Protein AF-0000000074481473 (afdb_homodimer)

Foldseek 3Di:
DDKKKFKFQAAADDQQAAAACDDDPSHRIDIDIDDADPPDPPRDDAQKFKKFFFKWFQDLCLSVQRHCDDDPDHRDDGPHARWTWTKIATCCDNDPVRHHGWMKIWGPGLMRIDMDRCVVTPIDTDDCQAPNPVCCCFVLRLLLLLLLCVQPPVFDLDAQAEEEFEPLQERNNVSNLLCCQLPRHYVAYEYEAADPVSQVLSCVSHVRYHYAHPPDPCRLVVVVCVCVVVVHAHQEYEYAADAVVVLSNLVRHAAQGEYEDEHHLPSGNRPGPPNPNCCSCVVRVYYYHYDDSVVCVVCSVVSSVVSVVCCVVVSDPPVSQDEDEAEQEDVSSSCVSVQSVCVSVRPDGHTYMYTHYDDPSDPDRDD/DDKKKFKFQAAADDQQAAAACDDDPSHRIDIDIDDADPVDPPRDDAQKFKKFFFKWFQDLCLSVQRHCDDDPDHRDDGPHARWTKTKIATCCDNDPVRHHGWMKIWGPGLMRIDMDRCVVTPIDTDDCQAPNPVCCCFVLRLLLLLLLCVQPPVFDLDAQAEEEFEPLQERNNVSNLLCCQLPRHYVAYEYEAADPVSQVLSCVSHVRYHYAHPPDPCRLVVVVCVCVVVVHAHQEYEYAADAVVVLSNLVRHAAQGEYEDEHHLPSGNRPGPPNPNCCSCVVRVYYYHYDDSVVCVVCSVVSSVVSVVCCVVVSDPPVSQDEDEAEQEDPSSSCVSVQSVCVSVRPDGHTYMYTHYDDPSDPRRDD

Radius of gyration: 30.99 Å; Cα contacts (8 Å, |Δi|>4): 1712; chains: 2; bounding box: 56×94×70 Å

InterPro domains:
  IPR011032 GroES-like superfamily [SSF50129] (22-154)
  IPR013149 Alcohol dehydrogenase-like, C-terminal [PF00107] (182-307)
  IPR036291 NAD(P)-binding domain superfamily [SSF51735] (137-314)
  IPR041694 Oxidoreductase, N-terminal domain [PF16884] (26-119)
  IPR045010 Medium-chain dehydrogenase/reductase [PTHR43205] (5-357)

Secondary structure (DSSP, 8-state):
-EEEEEEEE-S---TTS----SSSTT-SEEEEEEEE-TT-TTSS-TTEEEEEEEEEE--TTHHHHTSS--SSSPPPPTTSBPP--EEEEEEEES-TTS-TT-EEEE---SBSEEEEETTTS-EEEE-TTTS-GGGGTTTTSHHHHHHHHIIIIIS---SS-EEEESSTTBHHHHHHHHHHHHHS--SEEEEEESSHHHHHHHHTT-TTEEEEETTSTTHHHHHHHHHHTTT--EEEEEESS-HHHHHHHGGGEEEEEEEEE---GGGTTS----BTTTTHHHHTT-EEEE--GGGGGGGHHHHHHHHHHHHHTTSS-GGGS-EEEEE--GGGGGGHHHHHHGGGGT--SBEEEEE-S-----S----/-EEEEEEEE-S---TTS----SSSTT-SEEEEEEEE-TT-TTSS-TTEEEEEEEEEE--TTHHHHTSS--SSSPPPPTTSBPP--EEEEEEEES-TTS-TT-EEEE---SBSEEEEETTTS-EEEE-TTTS-GGGGTTTTSHHHHHHHHIIIIIS---SS-EEEESSTTBHHHHHHHHHHHHHS--SEEEEEESSHHHHHHHHTT-TTEEEEETTSTTHHHHHHHHHHTTT--EEEEEESS-HHHHHHHGGGEEEEEEEEE---GGGTTS----BTTTTHHHHTT-EEEE--GGGGGGGHHHHHHHHHHHHHTTSS-GGGS-EEEEE--GGGGGGHHHHHHGGGGT--SBEEEEE-S-----S----

Organism: Cyberlindnera jadinii (strain ATCC 18201 / CBS 1600 / BCRC 20928 / JCM 3617 / NBRC 0987 / NRRL Y-1542) (NCBI:txid983966)

Nearest PDB structures (foldseek):
  4b7c-assembly2_D  TM=8.637E-01  e=8.818E-33  Pseudomonas aeruginosa PAO1
  4b7c-assembly3_E  TM=8.994E-01  e=1.019E-31  Pseudomonas aeruginosa PAO1
  4b7x-assembly3_K  TM=9.108E-01  e=1.001E-29  Pseudomonas aeruginosa PAO1
  4we3-assembly1_B  TM=8.767E-01  e=1.064E-29  Zingiber officinale
  2j3k-assembly1_A  TM=8.739E-01  e=6.818E-28  Arabidopsis thaliana

Sequence (734 aa):
MIKAQQILLTKYTDFDRPIVFDDTEDSNFKLITKEYDVSDDELLRHGEIFIQVIYLSNDPAQKGWFTPYKSYKAVTPLGEIAPADGIARVLASKNPRFPKGCYVETFTGWCDYRILDTQKEKCHIVDPHKVPLAKYLSLFGGTTMTAYFTVFHYAPQVQNRVWMVTGAAGAAGSSCVQFISKVLNPKLVIAVAGGKDKCQWVETLGSRVKCLDYKDPGYKKDLFKLLNADKSEIDVLIDHVGGWILNNAILYMSDFSTVVQVGAVAGYNSPSDGFTNYANVITKRITIKGMIVMDHAAEFGQAAHRISQWLKDGTLDVNNFPEHIVQAIGPNFTNVPQLWTQLFQGVNRGKYITQVNEYAQGRESRLMIKAQQILLTKYTDFDRPIVFDDTEDSNFKLITKEYDVSDDELLRHGEIFIQVIYLSNDPAQKGWFTPYKSYKAVTPLGEIAPADGIARVLASKNPRFPKGCYVETFTGWCDYRILDTQKEKCHIVDPHKVPLAKYLSLFGGTTMTAYFTVFHYAPQVQNRVWMVTGAAGAAGSSCVQFISKVLNPKLVIAVAGGKDKCQWVETLGSRVKCLDYKDPGYKKDLFKLLNADKSEIDVLIDHVGGWILNNAILYMSDFSTVVQVGAVAGYNSPSDGFTNYANVITKRITIKGMIVMDHAAEFGQAAHRISQWLKDGTLDVNNFPEHIVQAIGPNFTNVPQLWTQLFQGVNRGKYITQVNEYAQGRESRL

Solvent-accessible surface area (backbone atoms only — not comparable to full-atom values): 37996 Å² total; per-residue (Å²): 116,44,81,24,46,35,32,21,28,62,39,69,51,52,62,47,43,68,85,38,78,54,94,54,91,75,20,24,39,45,82,45,76,45,79,41,51,81,85,43,86,76,65,58,52,87,38,16,32,34,32,40,27,28,37,34,51,52,56,78,69,43,61,56,53,43,18,81,54,75,54,88,49,79,53,59,59,72,69,35,62,31,75,30,44,25,34,26,36,26,73,37,51,49,29,87,89,53,43,63,70,41,35,32,41,31,70,64,21,46,39,37,40,49,78,44,50,58,82,80,39,73,73,41,83,48,57,51,65,66,41,58,64,69,39,56,60,29,64,66,11,68,37,28,49,35,19,50,43,47,56,70,68,69,37,79,90,58,66,62,37,30,35,32,31,33,47,20,35,31,36,31,25,37,41,33,50,32,49,43,50,60,71,43,53,45,59,30,36,42,29,29,24,67,41,70,70,45,20,57,53,48,26,70,57,27,95,50,37,46,49,42,33,71,74,42,93,54,34,68,61,51,53,52,50,63,29,54,74,74,70,53,48,36,40,34,36,42,32,36,28,39,48,71,61,46,41,54,50,56,78,45,42,34,72,65,16,40,34,39,36,60,40,49,56,57,36,52,47,29,81,61,73,27,43,61,55,54,66,45,31,27,57,27,25,24,34,36,35,22,44,57,56,72,84,43,55,90,47,44,65,61,50,49,50,53,52,49,50,31,43,73,72,59,66,39,58,79,80,78,52,43,69,34,75,44,81,20,47,70,85,40,42,80,44,49,68,61,57,50,56,40,65,80,70,60,74,51,53,23,26,40,32,37,30,34,36,89,70,84,73,69,89,65,47,74,111,116,44,81,23,45,36,33,21,27,63,38,69,51,52,62,46,43,67,84,39,78,54,95,55,90,75,21,24,39,43,80,44,78,44,78,41,52,79,83,41,85,74,67,56,53,86,38,17,32,34,32,39,26,28,38,34,51,53,55,79,68,44,61,56,53,43,20,82,53,75,55,88,48,78,53,59,58,72,69,35,60,31,74,30,43,26,33,25,36,27,72,36,51,48,30,87,90,53,43,63,70,41,36,32,42,32,72,64,22,47,40,37,39,51,78,43,51,58,84,82,37,73,71,40,82,50,57,52,64,65,41,57,65,69,39,57,61,30,65,66,11,67,39,29,49,34,19,49,44,45,56,72,65,69,37,80,90,61,66,62,37,31,34,32,32,33,46,18,34,30,37,31,25,38,40,33,52,32,49,44,49,59,70,43,52,47,60,29,35,41,28,28,22,67,40,70,69,46,20,58,54,47,26,72,58,27,95,50,36,46,49,43,33,71,73,43,92,54,33,69,60,50,54,51,50,63,30,54,72,73,70,52,46,36,41,34,35,42,32,38,29,39,50,70,61,44,42,54,51,56,77,45,44,34,72,66,16,38,34,38,35,61,41,48,56,56,35,52,46,29,82,62,70,27,42,62,54,54,65,47,30,28,57,28,27,25,34,38,36,22,44,57,56,72,83,42,56,90,48,44,65,62,51,50,50,53,50,50,50,32,42,72,72,58,64,39,59,77,80,79,53,43,69,33,76,43,79,21,49,71,87,40,42,80,44,52,68,61,58,50,56,39,65,80,69,60,74,50,52,24,26,40,32,38,31,35,37,88,69,85,74,67,91,65,46,71,111

pLDDT: mean 93.94, std 9.1, range [30.22, 98.88]

Structure (mmCIF, N/CA/C/O backbone):
data_AF-0000000074481473-model_v1
#
loop_
_entity.id
_entity.type
_entity.pdbx_description
1 polymer 'NAD(P)-binding protein'
#
loop_
_atom_site.group_PDB
_atom_site.id
_atom_site.type_symbol
_atom_site.label_atom_id
_atom_site.label_alt_id
_atom_site.label_comp_id
_atom_site.label_asym_id
_atom_site.label_entity_id
_atom_site.label_seq_id
_atom_site.pdbx_PDB_ins_code
_atom_site.Cartn_x
_atom_site.Cartn_y
_atom_site.Cartn_z
_atom_site.occupancy
_atom_site.B_iso_or_equiv
_atom_site.auth_seq_id
_atom_site.auth_comp_id
_atom_site.auth_asym_id
_atom_site.auth_atom_id
_atom_site.pdbx_PDB_model_num
ATOM 1 N N . MET A 1 1 ? 17.641 -43.438 -28.859 1 92.56 1 MET A N 1
ATOM 2 C CA . MET A 1 1 ? 17.797 -41.969 -28.938 1 92.56 1 MET A CA 1
ATOM 3 C C . MET A 1 1 ? 16.453 -41.281 -28.703 1 92.56 1 MET A C 1
ATOM 5 O O . MET A 1 1 ? 15.43 -41.688 -29.266 1 92.56 1 MET A O 1
ATOM 9 N N . ILE A 1 2 ? 16.469 -40.344 -27.766 1 94.88 2 ILE A N 1
ATOM 10 C CA . ILE A 1 2 ? 15.281 -39.531 -27.5 1 94.88 2 ILE A CA 1
ATOM 11 C C . ILE A 1 2 ? 15.508 -38.125 -28 1 94.88 2 ILE A C 1
ATOM 13 O O . ILE A 1 2 ? 16.531 -37.5 -27.688 1 94.88 2 ILE A O 1
ATOM 17 N N . LYS A 1 3 ? 14.578 -37.688 -28.844 1 96.75 3 LYS A N 1
ATOM 18 C CA . LYS A 1 3 ? 14.602 -36.312 -29.297 1 96.75 3 LYS A CA 1
ATOM 19 C C . LYS A 1 3 ? 13.805 -35.406 -28.359 1 96.75 3 LYS A C 1
ATOM 21 O O . LYS A 1 3 ? 12.57 -35.5 -28.297 1 96.75 3 LYS A O 1
ATOM 26 N N . ALA A 1 4 ? 14.523 -34.594 -27.688 1 97.88 4 ALA A N 1
ATOM 27 C CA . ALA A 1 4 ? 13.914 -33.688 -26.719 1 97.88 4 ALA A CA 1
ATOM 28 C C . ALA A 1 4 ? 13.664 -32.312 -27.328 1 97.88 4 ALA A C 1
ATOM 30 O O . ALA A 1 4 ? 14.539 -31.734 -27.984 1 97.88 4 ALA A O 1
ATOM 31 N N . GLN A 1 5 ? 12.445 -31.797 -27.109 1 98.38 5 GLN A N 1
ATOM 32 C CA . GLN A 1 5 ? 12.117 -30.406 -27.469 1 98.38 5 GLN A CA 1
ATOM 33 C C . GLN A 1 5 ? 12.266 -29.484 -26.266 1 98.38 5 GLN A C 1
ATOM 35 O O . GLN A 1 5 ? 11.773 -29.797 -25.172 1 98.38 5 GLN A O 1
ATOM 40 N N . GLN A 1 6 ? 12.992 -28.375 -26.453 1 98.56 6 GLN A N 1
ATOM 41 C CA . GLN A 1 6 ? 13.211 -27.391 -25.391 1 98.56 6 GLN A CA 1
ATOM 42 C C . GLN A 1 6 ? 13.039 -25.969 -25.922 1 98.56 6 GLN A C 1
ATOM 44 O O . GLN A 1 6 ? 13.453 -25.656 -27.047 1 98.56 6 GLN A O 1
ATOM 49 N N . ILE A 1 7 ? 12.352 -25.156 -25.188 1 98.62 7 ILE A N 1
ATOM 50 C CA . ILE A 1 7 ? 12.195 -23.75 -25.531 1 98.62 7 ILE A CA 1
ATOM 51 C C . ILE A 1 7 ? 13.109 -22.891 -24.656 1 98.62 7 ILE A C 1
ATOM 53 O O . ILE A 1 7 ? 12.938 -22.828 -23.438 1 98.62 7 ILE A O 1
ATOM 57 N N . LEU A 1 8 ? 14.031 -22.266 -25.25 1 98.5 8 LEU A N 1
ATOM 58 C CA . LEU A 1 8 ? 15.023 -21.453 -24.562 1 98.5 8 LEU A CA 1
ATOM 59 C C . LEU A 1 8 ? 14.594 -19.984 -24.516 1 98.5 8 LEU A C 1
ATOM 61 O O . LEU A 1 8 ? 14.031 -19.469 -25.484 1 98.5 8 LEU A O 1
ATOM 65 N N . LEU A 1 9 ? 14.82 -19.344 -23.391 1 98.38 9 LEU A N 1
ATOM 66 C CA . LEU A 1 9 ? 14.695 -17.891 -23.328 1 98.38 9 LEU A CA 1
ATOM 67 C C . LEU A 1 9 ? 15.867 -17.219 -24.016 1 98.38 9 LEU A C 1
ATOM 69 O O . LEU A 1 9 ? 17.016 -17.359 -23.578 1 98.38 9 LEU A O 1
ATOM 73 N N . THR A 1 10 ? 15.625 -16.422 -25.047 1 97.94 10 THR A N 1
ATOM 74 C CA . THR A 1 10 ? 16.734 -15.883 -25.812 1 97.94 10 THR A CA 1
ATOM 75 C C . THR A 1 10 ? 16.719 -14.359 -25.812 1 97.94 10 THR A C 1
ATOM 77 O O . THR A 1 10 ? 17.703 -13.711 -26.172 1 97.94 10 THR A O 1
ATOM 80 N N . LYS A 1 11 ? 15.672 -13.758 -25.5 1 97.5 11 LYS A N 1
ATOM 81 C CA . LYS A 1 11 ? 15.508 -12.312 -25.375 1 97.5 11 LYS A CA 1
ATOM 82 C C . LYS A 1 11 ? 14.516 -11.969 -24.266 1 97.5 11 LYS A C 1
ATOM 84 O O . LYS A 1 11 ? 13.438 -12.562 -24.188 1 97.5 11 LYS A O 1
ATOM 89 N N . TYR A 1 12 ? 14.945 -11.102 -23.422 1 96.38 12 TYR A N 1
ATOM 90 C CA . TYR A 1 12 ? 14.062 -10.703 -22.328 1 96.38 12 TYR A CA 1
ATOM 91 C C . TYR A 1 12 ? 12.867 -9.914 -22.859 1 96.38 12 TYR A C 1
ATOM 93 O O . TYR A 1 12 ? 12.953 -9.273 -23.906 1 96.38 12 TYR A O 1
ATOM 101 N N . THR A 1 13 ? 11.805 -10.07 -22.219 1 93.38 13 THR A N 1
ATOM 102 C CA . THR A 1 13 ? 10.648 -9.219 -22.453 1 93.38 13 THR A CA 1
ATOM 103 C C . THR A 1 13 ? 10.508 -8.18 -21.344 1 93.38 13 THR A C 1
ATOM 105 O O . THR A 1 13 ? 11.445 -7.949 -20.578 1 93.38 13 THR A O 1
ATOM 108 N N . ASP A 1 14 ? 9.398 -7.406 -21.359 1 86.56 14 ASP A N 1
ATOM 109 C CA . ASP A 1 14 ? 9 -6.477 -20.297 1 86.56 14 ASP A CA 1
ATOM 110 C C . ASP A 1 14 ? 7.574 -6.762 -19.828 1 86.56 14 ASP A C 1
ATOM 112 O O . ASP A 1 14 ? 6.828 -7.48 -20.5 1 86.56 14 ASP A O 1
ATOM 116 N N . PHE A 1 15 ? 7.273 -6.223 -18.672 1 82 15 PHE A N 1
ATOM 117 C CA . PHE A 1 15 ? 5.965 -6.504 -18.078 1 82 15 PHE A CA 1
ATOM 118 C C . PHE A 1 15 ? 4.848 -5.957 -18.969 1 82 15 PHE A C 1
ATOM 120 O O . PHE A 1 15 ? 3.797 -6.586 -19.109 1 82 15 PHE A O 1
ATOM 127 N N . ASP A 1 16 ? 5.078 -4.922 -19.578 1 81.81 16 ASP A N 1
ATOM 128 C CA . ASP A 1 16 ? 3.986 -4.219 -20.234 1 81.81 16 ASP A CA 1
ATOM 129 C C . ASP A 1 16 ? 3.865 -4.641 -21.703 1 81.81 16 ASP A C 1
ATOM 131 O O . ASP A 1 16 ? 3.043 -4.102 -22.438 1 81.81 16 ASP A O 1
ATOM 135 N N . ARG A 1 17 ? 4.742 -5.609 -22.188 1 86.44 17 ARG A N 1
ATOM 136 C CA . ARG A 1 17 ? 4.691 -6.105 -23.562 1 86.44 17 ARG A CA 1
ATOM 137 C C . ARG A 1 17 ? 4.406 -7.605 -23.594 1 86.44 17 ARG A C 1
ATOM 139 O O . ARG A 1 17 ? 4.902 -8.352 -22.734 1 86.44 17 ARG A O 1
ATOM 146 N N . PRO A 1 18 ? 3.631 -8.008 -24.562 1 90.25 18 PRO A N 1
ATOM 147 C CA . PRO A 1 18 ? 3.434 -9.453 -24.703 1 90.25 18 PRO A CA 1
ATOM 148 C C . PRO A 1 18 ? 4.711 -10.188 -25.109 1 90.25 18 PRO A C 1
ATOM 150 O O . PRO A 1 18 ? 5.609 -9.586 -25.688 1 90.25 18 PRO A O 1
ATOM 153 N N . ILE A 1 19 ?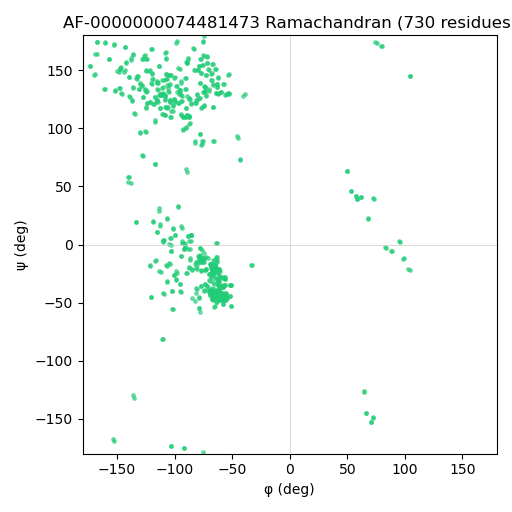 4.754 -11.445 -24.766 1 94.5 19 ILE A N 1
ATOM 154 C CA . ILE A 1 19 ? 5.871 -12.242 -25.266 1 94.5 19 ILE A CA 1
ATOM 155 C C . ILE A 1 19 ? 5.727 -12.469 -26.766 1 94.5 19 ILE A C 1
ATOM 157 O O . ILE A 1 19 ? 4.613 -12.453 -27.297 1 94.5 19 ILE A O 1
ATOM 161 N N . VAL A 1 20 ? 6.828 -12.594 -27.391 1 95.44 20 VAL A N 1
ATOM 162 C CA . VAL A 1 20 ? 6.883 -12.891 -28.812 1 95.44 20 VAL A CA 1
ATOM 163 C C . VAL A 1 20 ? 7.582 -14.234 -29.047 1 95.44 20 VAL A C 1
ATOM 165 O O . VAL A 1 20 ? 8.703 -14.438 -28.562 1 95.44 20 VAL A O 1
ATOM 168 N N . PHE A 1 21 ? 6.879 -15.148 -29.672 1 96.12 21 PHE A N 1
ATOM 169 C CA . PHE A 1 21 ? 7.477 -16.422 -30.062 1 96.12 21 PHE A CA 1
ATOM 170 C C . PHE A 1 21 ? 7.184 -16.719 -31.531 1 96.12 21 PHE A C 1
ATOM 172 O O . PHE A 1 21 ? 6.102 -17.219 -31.859 1 96.1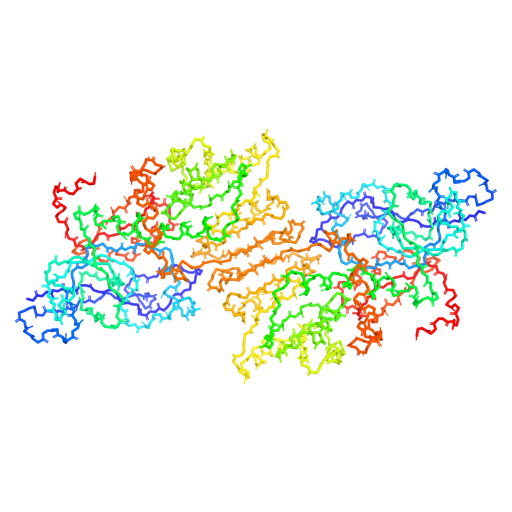2 21 PHE A O 1
ATOM 179 N N . ASP A 1 22 ? 8.086 -16.375 -32.281 1 93.94 22 ASP A N 1
ATOM 180 C CA . ASP A 1 22 ? 8.039 -16.609 -33.719 1 93.94 22 ASP A CA 1
ATOM 181 C C . ASP A 1 22 ? 9.445 -16.719 -34.312 1 93.94 22 ASP A C 1
ATOM 183 O O . ASP A 1 22 ? 10.406 -16.969 -33.562 1 93.94 22 ASP A O 1
ATOM 187 N N . ASP A 1 23 ? 9.523 -16.703 -35.594 1 91.25 23 ASP A N 1
ATOM 188 C CA . ASP A 1 23 ? 10.805 -16.984 -36.25 1 91.25 23 ASP A CA 1
ATOM 189 C C . ASP A 1 23 ? 11.562 -15.688 -36.531 1 91.25 23 ASP A C 1
ATOM 191 O O . ASP A 1 23 ? 12.562 -15.688 -37.25 1 91.25 23 ASP A O 1
ATOM 195 N N . THR A 1 24 ? 11.203 -14.617 -35.969 1 93.5 24 THR A N 1
ATOM 196 C CA . THR A 1 24 ? 11.859 -13.336 -36.219 1 93.5 24 THR A CA 1
ATOM 197 C C . THR A 1 24 ? 12.883 -13.031 -35.125 1 93.5 24 THR A C 1
ATOM 199 O O . THR A 1 24 ? 12.961 -13.734 -34.125 1 93.5 24 THR A O 1
ATOM 202 N N . GLU A 1 25 ? 13.594 -11.977 -35.281 1 92.44 25 GLU A N 1
ATOM 203 C CA . GLU A 1 25 ? 14.594 -11.523 -34.312 1 92.44 25 GLU A CA 1
ATOM 204 C C . GLU A 1 25 ? 13.93 -10.953 -33.062 1 92.44 25 GLU A C 1
ATOM 206 O O . GLU A 1 25 ? 14.578 -10.781 -32.031 1 92.44 25 GLU A O 1
ATOM 211 N N . ASP A 1 26 ? 12.703 -10.773 -33.156 1 94.06 26 ASP A N 1
ATOM 212 C CA . ASP A 1 26 ? 11.977 -10.18 -32.031 1 94.06 26 ASP A CA 1
ATOM 213 C C . ASP A 1 26 ? 11.453 -11.258 -31.094 1 94.06 26 ASP A C 1
ATOM 215 O O . ASP A 1 26 ? 10.945 -10.945 -30.016 1 94.06 26 ASP A O 1
ATOM 219 N N . SER A 1 27 ? 11.711 -12.5 -31.5 1 97.19 27 SER A N 1
ATOM 220 C CA . SER A 1 27 ? 11.227 -13.594 -30.656 1 97.19 27 SER A CA 1
ATOM 221 C C . SER A 1 27 ? 11.945 -13.617 -29.312 1 97.19 27 SER A C 1
ATOM 223 O O . SER A 1 27 ? 13.164 -13.438 -29.25 1 97.19 27 SER A O 1
ATOM 225 N N . ASN A 1 28 ? 11.148 -13.852 -28.234 1 98.25 28 ASN A N 1
ATOM 226 C CA . ASN A 1 28 ? 11.734 -13.977 -26.906 1 98.25 28 ASN A CA 1
ATOM 227 C C . ASN A 1 28 ? 12.305 -15.367 -26.672 1 98.25 28 ASN A C 1
ATOM 229 O O . ASN A 1 28 ? 13.086 -15.578 -25.734 1 98.25 28 ASN A O 1
ATOM 233 N N . PHE A 1 29 ? 11.938 -16.328 -27.516 1 98.31 29 PHE A N 1
ATOM 234 C CA . PHE A 1 29 ? 12.266 -17.719 -27.266 1 98.31 29 PHE A CA 1
ATOM 235 C C . PHE A 1 29 ? 12.758 -18.406 -28.531 1 98.31 29 PHE A C 1
ATOM 237 O O . PHE A 1 29 ? 12.562 -17.875 -29.641 1 98.31 29 PHE A O 1
ATOM 244 N N . LYS A 1 30 ? 13.367 -19.516 -28.359 1 97.88 30 LYS A N 1
ATOM 245 C CA . LYS A 1 30 ? 13.82 -20.375 -29.469 1 97.88 30 LYS A CA 1
ATOM 246 C C . LYS A 1 30 ? 13.586 -21.844 -29.156 1 97.88 30 LYS A C 1
ATOM 248 O O . LYS A 1 30 ? 13.938 -22.328 -28.078 1 97.88 30 LYS A O 1
ATOM 253 N N . LEU A 1 31 ? 12.93 -22.516 -30.062 1 97.94 31 LEU A N 1
ATOM 254 C CA . LEU A 1 31 ? 12.758 -23.969 -29.953 1 97.94 31 LEU A CA 1
ATOM 255 C C . LEU A 1 31 ? 14 -24.703 -30.438 1 97.94 31 LEU A C 1
ATOM 257 O O . LEU A 1 31 ? 14.508 -24.422 -31.531 1 97.94 31 LEU A O 1
ATOM 261 N N . ILE A 1 32 ? 14.5 -25.594 -29.641 1 97.81 32 ILE A N 1
ATOM 262 C CA . ILE A 1 32 ? 15.617 -26.438 -30.062 1 97.81 32 ILE A CA 1
ATOM 263 C C . ILE A 1 32 ? 15.273 -27.906 -29.844 1 97.81 32 ILE A C 1
ATOM 265 O O . ILE A 1 32 ? 14.352 -28.234 -29.094 1 97.81 32 ILE A O 1
ATOM 269 N N . THR A 1 33 ? 15.977 -28.734 -30.531 1 97.69 33 THR A N 1
ATOM 270 C CA . THR A 1 33 ? 15.906 -30.188 -30.344 1 97.69 33 THR A CA 1
ATOM 271 C C . THR A 1 33 ? 17.234 -30.734 -29.844 1 97.69 33 THR A C 1
ATOM 273 O O . THR A 1 33 ? 18.281 -30.438 -30.422 1 97.69 33 THR A O 1
ATOM 276 N N . LYS A 1 34 ? 17.141 -31.375 -28.797 1 97.06 34 LYS A N 1
ATOM 277 C CA . LYS A 1 34 ? 18.312 -32.031 -28.25 1 97.06 34 LYS A CA 1
ATOM 278 C C . LYS A 1 34 ? 18.141 -33.562 -28.25 1 97.06 34 LYS A C 1
ATOM 280 O O . LYS A 1 34 ? 17.062 -34.062 -27.938 1 97.06 34 LYS A O 1
ATOM 285 N N . GLU A 1 35 ? 19.219 -34.219 -28.578 1 96.69 35 GLU A N 1
ATOM 286 C CA . GLU A 1 35 ? 19.141 -35.656 -28.625 1 96.69 35 GLU A CA 1
ATOM 287 C C . GLU A 1 35 ? 19.859 -36.281 -27.422 1 96.69 35 GLU A C 1
ATOM 289 O O . GLU A 1 35 ? 20.953 -35.875 -27.062 1 96.69 35 GLU A O 1
ATOM 294 N N . TYR A 1 36 ? 19.141 -37.188 -26.828 1 96.44 36 TYR A N 1
ATOM 295 C CA . TYR A 1 36 ? 19.703 -37.938 -25.703 1 96.44 36 TYR A CA 1
ATOM 296 C C . TYR A 1 36 ? 19.797 -39.438 -26.016 1 96.44 36 TYR A C 1
ATOM 298 O O . TYR A 1 36 ? 18.812 -40.031 -26.422 1 96.44 36 TYR A O 1
ATOM 306 N N . ASP A 1 37 ? 20.938 -39.969 -25.844 1 94.81 37 ASP A N 1
ATOM 307 C CA . ASP A 1 37 ? 21.109 -41.406 -25.969 1 94.81 37 ASP A CA 1
ATOM 308 C C . ASP A 1 37 ? 20.891 -42.094 -24.625 1 94.81 37 ASP A C 1
ATOM 310 O O . ASP A 1 37 ? 21.828 -42.25 -23.844 1 94.81 37 ASP A O 1
ATOM 314 N N . VAL A 1 38 ? 19.766 -42.656 -24.406 1 89.5 38 VAL A N 1
ATOM 315 C CA . VAL A 1 38 ? 19.375 -43.219 -23.109 1 89.5 38 VAL A CA 1
ATOM 316 C C . VAL A 1 38 ? 20.062 -44.562 -22.906 1 89.5 38 VAL A C 1
ATOM 318 O O . VAL A 1 38 ? 20.047 -45.125 -21.797 1 89.5 38 VAL A O 1
ATOM 321 N N . SER A 1 39 ? 20.656 -45.094 -23.922 1 89.56 39 SER A N 1
ATOM 322 C CA . SER A 1 39 ? 21.391 -46.344 -23.797 1 89.56 39 SER A CA 1
ATOM 323 C C . SER A 1 39 ? 22.828 -46.125 -23.359 1 89.56 39 SER A C 1
ATOM 325 O O . SER A 1 39 ? 23.531 -47.062 -23 1 89.56 39 SER A O 1
ATOM 327 N N . ASP A 1 40 ? 23.141 -44.875 -23.438 1 92.19 40 ASP A N 1
ATOM 328 C CA . ASP A 1 40 ? 24.5 -44.5 -23.031 1 92.19 40 ASP A CA 1
ATOM 329 C C . ASP A 1 40 ? 24.625 -44.469 -21.5 1 92.19 40 ASP A C 1
ATOM 331 O O . ASP A 1 40 ? 24.031 -43.625 -20.844 1 92.19 40 ASP A O 1
ATOM 335 N N . ASP A 1 41 ? 25.469 -45.312 -20.984 1 87.94 41 ASP A N 1
ATOM 336 C CA . ASP A 1 41 ? 25.656 -45.406 -19.547 1 87.94 41 ASP A CA 1
ATOM 337 C C . ASP A 1 41 ? 26.281 -44.125 -19 1 87.94 41 ASP A C 1
ATOM 339 O O . ASP A 1 41 ? 26.234 -43.844 -17.797 1 87.94 41 ASP A O 1
ATOM 343 N N . GLU A 1 42 ? 26.828 -43.375 -19.922 1 93.12 42 GLU A N 1
ATOM 344 C CA . GLU A 1 42 ? 27.5 -42.156 -19.5 1 93.12 42 GLU A CA 1
ATOM 345 C C . GLU A 1 42 ? 26.609 -40.938 -19.75 1 93.12 42 GLU A C 1
ATOM 347 O O . GLU A 1 42 ? 27.078 -39.781 -19.609 1 93.12 42 GLU A O 1
ATOM 352 N N . LEU A 1 43 ? 25.391 -41.219 -20 1 94.44 43 LEU A N 1
ATOM 353 C CA . LEU A 1 43 ? 24.469 -40.094 -20.266 1 94.44 43 LEU A CA 1
ATOM 354 C C . LEU A 1 43 ? 24.328 -39.188 -19.047 1 94.44 43 LEU A C 1
ATOM 356 O O . LEU A 1 43 ? 24.328 -37.969 -19.172 1 94.44 43 LEU A O 1
ATOM 360 N N . LEU A 1 44 ? 24.172 -39.812 -17.844 1 97.31 44 LEU A N 1
ATOM 361 C CA . LEU A 1 44 ? 23.922 -39.062 -16.609 1 97.31 44 LEU A CA 1
ATOM 362 C C . LEU A 1 44 ? 25.156 -39.031 -15.719 1 97.31 44 LEU A C 1
ATOM 364 O O . LEU A 1 44 ? 25.891 -40.031 -15.656 1 97.31 44 LEU A O 1
ATOM 368 N N . ARG A 1 45 ? 25.516 -37.938 -15.117 1 94.62 45 ARG A N 1
ATOM 369 C CA . ARG A 1 45 ? 26.5 -37.812 -14.047 1 94.62 45 ARG A CA 1
ATOM 370 C C . ARG A 1 45 ? 25.875 -38.094 -12.688 1 94.62 45 ARG A C 1
ATOM 372 O O . ARG A 1 45 ? 24.656 -38.188 -12.57 1 94.62 45 ARG A O 1
ATOM 379 N N . HIS A 1 46 ? 26.75 -38.219 -11.758 1 95.81 46 HIS A N 1
ATOM 380 C CA . HIS A 1 46 ? 26.281 -38.438 -10.398 1 95.81 46 HIS A CA 1
ATOM 381 C C . HIS A 1 46 ? 25.281 -37.344 -9.977 1 95.81 46 HIS A C 1
ATOM 383 O O . HIS A 1 46 ? 25.547 -36.156 -10.156 1 95.81 46 HIS A O 1
ATOM 389 N N . GLY A 1 47 ? 24.078 -37.844 -9.422 1 97.19 47 GLY A N 1
ATOM 390 C CA . GLY A 1 47 ? 23.094 -36.906 -8.93 1 97.19 47 GLY A CA 1
ATOM 391 C C . GLY A 1 47 ? 22.109 -36.469 -10 1 97.19 47 GLY A C 1
ATOM 392 O O . GLY A 1 47 ? 21.109 -35.781 -9.695 1 97.19 47 GLY A O 1
ATOM 393 N N . GLU A 1 48 ? 22.344 -36.906 -11.234 1 98.19 48 GLU A N 1
ATOM 394 C CA . GLU A 1 48 ? 21.484 -36.438 -12.328 1 98.19 48 GLU A CA 1
ATOM 395 C C . GLU A 1 48 ? 20.391 -37.469 -12.609 1 98.19 48 GLU A C 1
ATOM 397 O O . GLU A 1 48 ? 20.562 -38.656 -12.359 1 98.19 48 GLU A O 1
ATOM 402 N N . ILE A 1 49 ? 19.297 -36.938 -13.094 1 97.94 49 ILE A N 1
ATOM 403 C CA . ILE A 1 49 ? 18.188 -37.781 -13.555 1 97.94 49 ILE A CA 1
ATOM 404 C C . ILE A 1 49 ? 17.719 -37.312 -14.93 1 97.94 49 ILE A C 1
ATOM 406 O O . ILE A 1 49 ? 17.828 -36.125 -15.25 1 97.94 49 ILE A O 1
ATOM 410 N N . PHE A 1 50 ? 17.312 -38.281 -15.727 1 98 50 PHE A N 1
ATOM 411 C CA . PHE A 1 50 ? 16.656 -37.969 -17 1 98 50 PHE A CA 1
ATOM 412 C C . PHE A 1 50 ? 15.148 -38.031 -16.875 1 98 50 PHE A C 1
ATOM 414 O O . PHE A 1 50 ? 14.602 -39.062 -16.469 1 98 50 PHE A O 1
ATOM 421 N N . ILE A 1 51 ? 14.5 -36.906 -17.188 1 98 51 ILE A N 1
ATOM 422 C CA . ILE A 1 51 ? 13.078 -36.844 -16.875 1 98 51 ILE A CA 1
ATOM 423 C C . ILE A 1 51 ? 12.273 -36.625 -18.156 1 98 51 ILE A C 1
ATOM 425 O O . ILE A 1 51 ? 12.75 -35.969 -19.094 1 98 51 ILE A O 1
ATOM 429 N N . GLN A 1 52 ? 11.094 -37.188 -18.156 1 98.06 52 GLN A N 1
ATOM 430 C CA . GLN A 1 52 ? 10.023 -36.938 -19.125 1 98.06 52 GLN A CA 1
ATOM 431 C C . GLN A 1 52 ? 8.938 -36.062 -18.516 1 98.06 52 GLN A C 1
ATOM 433 O O . GLN A 1 52 ? 8.18 -36.5 -17.641 1 98.06 52 GLN A O 1
ATOM 438 N N . VAL A 1 53 ? 8.883 -34.844 -19.016 1 98.56 53 VAL A N 1
ATOM 439 C CA . VAL A 1 53 ? 7.93 -33.906 -18.438 1 98.56 53 VAL A CA 1
ATOM 440 C C . VAL A 1 53 ? 6.52 -34.25 -18.922 1 98.56 53 VAL A C 1
ATOM 442 O O . VAL A 1 53 ? 6.293 -34.469 -20.109 1 98.56 53 VAL A O 1
ATOM 445 N N . ILE A 1 54 ? 5.605 -34.312 -17.953 1 98.25 54 ILE A N 1
ATOM 446 C CA . ILE A 1 54 ? 4.223 -34.656 -18.266 1 98.25 54 ILE A CA 1
ATOM 447 C C . ILE A 1 54 ? 3.369 -33.375 -18.297 1 98.25 54 ILE A C 1
ATOM 449 O O . ILE A 1 54 ? 2.67 -33.125 -19.281 1 98.25 54 ILE A O 1
ATOM 453 N N . TYR A 1 55 ? 3.393 -32.625 -17.219 1 98.44 55 TYR A N 1
ATOM 454 C CA . TYR A 1 55 ? 2.594 -31.422 -17.078 1 98.44 55 TYR A CA 1
ATOM 455 C C . TYR A 1 55 ? 3.484 -30.203 -16.844 1 98.44 55 TYR A C 1
ATOM 457 O O . TYR A 1 55 ? 4.473 -30.281 -16.109 1 98.44 55 TYR A O 1
ATOM 465 N N . LEU A 1 56 ? 3.141 -29.109 -17.484 1 98.69 56 LEU A N 1
ATOM 466 C CA . LEU A 1 56 ? 3.701 -27.781 -17.203 1 98.69 56 LEU A CA 1
ATOM 467 C C . LEU A 1 56 ? 2.674 -26.891 -16.516 1 98.69 56 LEU A C 1
ATOM 469 O O . LEU A 1 56 ? 1.528 -26.797 -16.969 1 98.69 56 LEU A O 1
ATOM 473 N N . SER A 1 57 ? 3.139 -26.359 -15.43 1 98.19 57 SER A N 1
ATOM 474 C CA . SER A 1 57 ? 2.307 -25.359 -14.773 1 98.19 57 SER A CA 1
ATOM 475 C C . SER A 1 57 ? 2.303 -24.047 -15.555 1 98.19 57 SER A C 1
ATOM 477 O O . SER A 1 57 ? 3.361 -23.531 -15.922 1 98.19 57 SER A O 1
ATOM 479 N N . ASN A 1 58 ? 1.156 -23.516 -15.859 1 97.12 58 ASN A N 1
ATOM 480 C CA . ASN A 1 58 ? 1.046 -22.156 -16.391 1 97.12 58 ASN A CA 1
ATOM 481 C C . ASN A 1 58 ? 0.778 -21.141 -15.281 1 97.12 58 ASN A C 1
ATOM 483 O O . ASN A 1 58 ? -0.297 -21.141 -14.68 1 97.12 58 ASN A O 1
ATOM 487 N N . ASP A 1 59 ? 1.773 -20.312 -15.039 1 95.19 59 ASP A N 1
ATOM 488 C CA . ASP A 1 59 ? 1.69 -19.359 -13.938 1 95.19 59 ASP A CA 1
ATOM 489 C C . ASP A 1 59 ? 1.907 -17.938 -14.438 1 95.19 59 ASP A C 1
ATOM 491 O O . ASP A 1 59 ? 2.891 -17.656 -15.125 1 95.19 59 ASP A O 1
ATOM 495 N N . PRO A 1 60 ? 1.012 -17.031 -14.023 1 92.69 60 PRO A N 1
ATOM 496 C CA . PRO A 1 60 ? 1.245 -15.625 -14.383 1 92.69 60 PRO A CA 1
ATOM 497 C C . PRO A 1 60 ? 2.604 -15.109 -13.914 1 92.69 60 PRO A C 1
ATOM 499 O O . PRO A 1 60 ? 3.217 -14.273 -14.578 1 92.69 60 PRO A O 1
ATOM 502 N N . ALA A 1 61 ? 3.104 -15.633 -12.852 1 90.88 61 ALA A N 1
ATOM 503 C CA . ALA A 1 61 ? 4.383 -15.219 -12.281 1 90.88 61 ALA A CA 1
ATOM 504 C C . ALA A 1 61 ? 5.523 -15.453 -13.266 1 90.88 61 ALA A C 1
ATOM 506 O O . ALA A 1 61 ? 6.562 -14.797 -13.188 1 90.88 61 ALA A O 1
ATOM 507 N N . GLN A 1 62 ? 5.359 -16.328 -14.234 1 93.88 62 GLN A N 1
ATOM 508 C CA . GLN A 1 62 ? 6.391 -16.609 -15.227 1 93.88 62 GLN A CA 1
ATOM 509 C C . GLN A 1 62 ? 6.73 -15.352 -16.031 1 93.88 62 GLN A C 1
ATOM 511 O O . GLN A 1 62 ? 7.852 -15.211 -16.531 1 93.88 62 GLN A O 1
ATOM 516 N N . LYS A 1 63 ? 5.773 -14.461 -16.156 1 91.75 63 LYS A N 1
ATOM 517 C CA . LYS A 1 63 ? 6.047 -13.219 -16.859 1 91.75 63 LYS A CA 1
ATOM 518 C C . LYS A 1 63 ? 7.285 -12.523 -16.312 1 91.75 63 LYS A C 1
ATOM 520 O O . LYS A 1 63 ? 8.164 -12.102 -17.062 1 91.75 63 LYS A O 1
ATOM 525 N N . GLY A 1 64 ? 7.32 -12.516 -14.984 1 90.62 64 GLY A N 1
ATOM 526 C CA . GLY A 1 64 ? 8.477 -11.906 -14.344 1 90.62 64 GLY A CA 1
ATOM 527 C C . GLY A 1 64 ? 9.758 -12.688 -14.562 1 90.62 64 GLY A C 1
ATOM 528 O O . GLY A 1 64 ? 10.844 -12.109 -14.586 1 90.62 64 GLY A O 1
ATOM 529 N N . TRP A 1 65 ? 9.625 -13.977 -14.82 1 93.75 65 TRP A N 1
ATOM 530 C CA . TRP A 1 65 ? 10.797 -14.836 -14.977 1 93.75 65 TRP A CA 1
ATOM 531 C C . TRP A 1 65 ? 11.422 -14.664 -16.359 1 93.75 65 TRP A C 1
ATOM 533 O O . TRP A 1 65 ? 12.547 -15.109 -16.594 1 93.75 65 TRP A O 1
ATOM 543 N N . PHE A 1 66 ? 10.656 -13.984 -17.234 1 95.06 66 PHE A N 1
ATOM 544 C CA . PHE A 1 66 ? 11.133 -13.75 -18.594 1 95.06 66 PHE A CA 1
ATOM 545 C C . PHE A 1 66 ? 11.703 -12.344 -18.734 1 95.06 66 PHE A C 1
ATOM 547 O O . PHE A 1 66 ? 11.953 -11.883 -19.844 1 95.06 66 PHE A O 1
ATOM 554 N N . THR A 1 67 ? 11.836 -11.625 -17.625 1 92.06 67 THR A N 1
ATOM 555 C CA . THR A 1 67 ? 12.328 -10.25 -17.625 1 92.06 67 THR A CA 1
ATOM 556 C C . THR A 1 67 ? 13.734 -10.18 -17.031 1 92.06 67 THR A C 1
ATOM 558 O O . THR A 1 67 ? 14.195 -11.133 -16.406 1 92.06 67 THR A O 1
ATOM 561 N N . PRO A 1 68 ? 14.391 -9.023 -17.281 1 91.62 68 PRO A N 1
ATOM 562 C CA . PRO A 1 68 ? 15.75 -8.891 -16.75 1 91.62 68 PRO A CA 1
ATOM 563 C C . PRO A 1 68 ? 15.766 -8.391 -15.305 1 91.62 68 PRO A C 1
ATOM 565 O O . PRO A 1 68 ? 16.828 -8.07 -14.766 1 91.62 68 PRO A O 1
ATOM 568 N N . TYR A 1 69 ? 14.633 -8.328 -14.734 1 82.19 69 TYR A N 1
ATOM 569 C CA . TYR A 1 69 ? 14.562 -7.707 -13.414 1 82.19 69 TYR A CA 1
ATOM 570 C C . TYR A 1 69 ? 14.648 -8.758 -12.312 1 82.19 69 TYR A C 1
ATOM 572 O O . TYR A 1 69 ? 14 -9.797 -12.391 1 82.19 69 TYR A O 1
ATOM 580 N N . LYS A 1 70 ? 15.508 -8.367 -11.398 1 77.31 70 LYS A N 1
ATOM 581 C CA . LYS A 1 70 ? 15.602 -9.242 -10.234 1 77.31 70 LYS A CA 1
ATOM 582 C C . LYS A 1 70 ? 14.375 -9.094 -9.328 1 77.31 70 LYS A C 1
ATOM 584 O O . LYS A 1 70 ? 13.883 -7.98 -9.133 1 77.31 70 LYS A O 1
ATOM 589 N N . SER A 1 71 ? 13.891 -10.18 -8.914 1 75.88 71 SER A N 1
ATOM 590 C CA . SER A 1 71 ? 12.812 -10.203 -7.93 1 75.88 71 SER A CA 1
ATOM 591 C C . SER A 1 71 ? 13.07 -11.242 -6.844 1 75.88 71 SER A C 1
ATOM 593 O O . SER A 1 71 ? 14.164 -11.289 -6.277 1 75.88 71 SER A O 1
ATOM 595 N N . TYR A 1 72 ? 12.141 -12.031 -6.531 1 76.56 72 TYR A N 1
ATOM 596 C CA . TYR A 1 72 ? 12.273 -13.086 -5.535 1 76.56 72 TYR A CA 1
ATOM 597 C C . TYR A 1 72 ? 13.023 -14.289 -6.105 1 76.56 72 TYR A C 1
ATOM 599 O O . TYR A 1 72 ? 13.422 -15.188 -5.367 1 76.56 72 TYR A O 1
ATOM 607 N N . LYS A 1 73 ? 13.172 -14.195 -7.383 1 81.5 73 LYS A N 1
ATOM 608 C CA . LYS A 1 73 ? 13.953 -15.188 -8.109 1 81.5 73 LYS A CA 1
ATOM 609 C C . LYS A 1 73 ? 15.07 -14.523 -8.914 1 81.5 73 LYS A C 1
ATOM 611 O O . LYS A 1 73 ? 14.922 -13.391 -9.367 1 81.5 73 LYS A O 1
ATOM 616 N N . ALA A 1 74 ? 16.141 -15.305 -9.062 1 86.12 74 ALA A N 1
ATOM 617 C CA . ALA A 1 74 ? 17.219 -14.812 -9.914 1 86.12 74 ALA A CA 1
ATOM 618 C C . ALA A 1 74 ? 16.766 -14.688 -11.359 1 86.12 74 ALA A C 1
ATOM 620 O O . ALA A 1 74 ? 15.883 -15.43 -11.805 1 86.12 74 ALA A O 1
ATOM 621 N N . VAL A 1 75 ? 17.375 -13.781 -12.008 1 90.62 75 VAL A N 1
ATOM 622 C CA . VAL A 1 75 ? 17.078 -13.586 -13.43 1 90.62 75 VAL A CA 1
ATOM 623 C C . VAL A 1 75 ? 17.422 -14.844 -14.211 1 90.62 75 VAL A C 1
ATOM 625 O O . VAL A 1 75 ? 18.5 -15.422 -14.023 1 90.62 75 VAL A O 1
ATOM 628 N N . THR A 1 76 ? 16.516 -15.352 -15.055 1 94.62 76 THR A N 1
ATOM 629 C CA . THR A 1 76 ? 16.812 -16.484 -15.93 1 94.62 76 THR A CA 1
ATOM 630 C C . THR A 1 76 ? 17.844 -16.094 -16.984 1 94.62 76 THR A C 1
ATOM 632 O O . THR A 1 76 ? 17.625 -15.164 -17.766 1 94.62 76 THR A O 1
ATOM 635 N N . PRO A 1 77 ? 18.953 -16.75 -16.938 1 96.38 77 PRO A N 1
ATOM 636 C CA . PRO A 1 77 ? 19.938 -16.391 -17.969 1 96.38 77 PRO A CA 1
ATOM 637 C C . PRO A 1 77 ? 19.438 -16.672 -19.375 1 96.38 77 PRO A C 1
ATOM 639 O O . PRO A 1 77 ? 18.75 -17.672 -19.625 1 96.38 77 PRO A O 1
ATOM 642 N N . LEU A 1 78 ? 19.828 -15.789 -20.266 1 97.56 78 LEU A N 1
ATOM 643 C CA . LEU A 1 78 ? 19.516 -16.031 -21.656 1 97.56 78 LEU A CA 1
ATOM 644 C C . LEU A 1 78 ? 20.188 -17.297 -22.172 1 97.56 78 LEU A C 1
ATOM 646 O O . LEU A 1 78 ? 21.344 -17.562 -21.812 1 97.56 78 LEU A O 1
ATOM 650 N N . GLY A 1 79 ? 19.484 -18.062 -22.922 1 97.62 79 GLY A N 1
ATOM 651 C CA . GLY A 1 79 ? 20 -19.312 -23.438 1 97.62 79 GLY A CA 1
ATOM 652 C C . GLY A 1 79 ? 19.562 -20.531 -22.625 1 97.62 79 GLY A C 1
ATOM 653 O O . GLY A 1 79 ? 19.766 -21.672 -23.047 1 97.62 79 GLY A O 1
ATOM 654 N N . GLU A 1 80 ? 19.031 -20.297 -21.516 1 97.44 80 GLU A N 1
ATOM 655 C CA . GLU A 1 80 ? 18.516 -21.375 -20.688 1 97.44 80 GLU A CA 1
ATOM 656 C C . GLU A 1 80 ? 17.047 -21.688 -21.031 1 97.44 80 GLU A C 1
ATOM 658 O O . GLU A 1 80 ? 16.375 -20.891 -21.672 1 97.44 80 GLU A O 1
ATOM 663 N N . ILE A 1 81 ? 16.625 -22.906 -20.625 1 98.25 81 ILE A N 1
ATOM 664 C CA . ILE A 1 81 ? 15.234 -23.297 -20.844 1 98.25 81 ILE A CA 1
ATOM 665 C C . ILE A 1 81 ? 14.305 -22.312 -20.125 1 98.25 81 ILE A C 1
ATOM 667 O O . ILE A 1 81 ? 14.539 -21.953 -18.969 1 98.25 81 ILE A O 1
ATOM 671 N N . ALA A 1 82 ? 13.266 -21.812 -20.875 1 98.25 82 ALA A N 1
ATOM 672 C CA . ALA A 1 82 ? 12.289 -20.938 -20.25 1 98.25 82 ALA A CA 1
ATOM 673 C C . ALA A 1 82 ? 11.703 -21.578 -18.984 1 98.25 82 ALA A C 1
ATOM 675 O O . ALA A 1 82 ? 11.242 -22.719 -19.031 1 98.25 82 ALA A O 1
ATOM 676 N N . PRO A 1 83 ? 11.703 -20.844 -17.922 1 96.94 83 PRO A N 1
ATOM 677 C CA . PRO A 1 83 ? 11.367 -21.453 -16.641 1 96.94 83 PRO A CA 1
ATOM 678 C C . PRO A 1 83 ? 9.883 -21.781 -16.5 1 96.94 83 PRO A C 1
ATOM 680 O O . PRO A 1 83 ? 9.031 -21.016 -16.984 1 96.94 83 PRO A O 1
ATOM 683 N N . ALA A 1 84 ? 9.602 -22.844 -15.82 1 97.75 84 ALA A N 1
ATOM 684 C CA . ALA A 1 84 ? 8.258 -23.312 -15.484 1 97.75 84 ALA A CA 1
ATOM 685 C C . ALA A 1 84 ? 8.312 -24.453 -14.461 1 97.75 84 ALA A C 1
ATOM 687 O O . ALA A 1 84 ? 9.242 -25.266 -14.477 1 97.75 84 ALA A O 1
ATOM 688 N N . ASP A 1 85 ? 7.328 -24.469 -13.633 1 97 85 ASP A N 1
ATOM 689 C CA . ASP A 1 85 ? 7.133 -25.656 -12.789 1 97 85 ASP A CA 1
ATOM 690 C C . ASP A 1 85 ? 6.473 -26.781 -13.57 1 97 85 ASP A C 1
ATOM 692 O O . ASP A 1 85 ? 5.797 -26.547 -14.57 1 97 85 ASP A O 1
ATOM 696 N N . GLY A 1 86 ? 6.762 -28 -13.109 1 98.19 86 GLY A N 1
ATOM 697 C CA . GLY A 1 86 ? 6.129 -29.109 -13.789 1 98.19 86 GLY A CA 1
ATOM 698 C C . GLY A 1 86 ? 6.254 -30.422 -13.031 1 98.19 86 GLY A C 1
ATOM 699 O O . GLY A 1 86 ? 6.828 -30.453 -11.945 1 98.19 86 GLY A O 1
ATOM 700 N N . ILE A 1 87 ? 5.586 -31.391 -13.586 1 98.31 87 ILE A N 1
ATOM 701 C CA . ILE A 1 87 ? 5.648 -32.781 -13.125 1 98.31 87 ILE A CA 1
ATOM 702 C C . ILE A 1 87 ? 6.277 -33.656 -14.211 1 98.31 87 ILE A C 1
ATOM 704 O O . ILE A 1 87 ? 5.965 -33.5 -15.398 1 98.31 87 ILE A O 1
ATOM 708 N N . ALA A 1 88 ? 7.125 -34.562 -13.75 1 98.25 88 ALA A N 1
ATOM 709 C CA . ALA A 1 88 ? 7.832 -35.406 -14.711 1 98.25 88 ALA A CA 1
ATOM 710 C C . ALA A 1 88 ? 7.984 -36.812 -14.188 1 98.25 88 ALA A C 1
ATOM 712 O O . ALA A 1 88 ? 7.898 -37.062 -12.984 1 98.25 88 ALA A O 1
ATOM 713 N N . ARG A 1 89 ? 8.156 -37.688 -15.102 1 97.38 89 ARG A N 1
ATOM 714 C CA . ARG A 1 89 ? 8.531 -39.062 -14.797 1 97.38 89 ARG A CA 1
ATOM 715 C C . ARG A 1 89 ? 10.031 -39.281 -14.969 1 97.38 89 ARG A C 1
ATOM 717 O O . ARG A 1 89 ? 10.617 -38.812 -15.945 1 97.38 89 ARG A O 1
ATOM 724 N N . VAL A 1 90 ? 10.617 -39.969 -14.023 1 97.12 90 VAL A N 1
ATOM 725 C CA . VAL A 1 90 ? 12.039 -40.25 -14.125 1 97.12 90 VAL A CA 1
ATOM 726 C C . VAL A 1 90 ? 12.25 -41.469 -15.047 1 97.12 90 VAL A C 1
ATOM 728 O O . VAL A 1 90 ? 11.727 -42.562 -14.789 1 97.12 90 VAL A O 1
ATOM 731 N N . LEU A 1 91 ? 13.008 -41.281 -16.094 1 95.94 91 LEU A N 1
ATOM 732 C CA . LEU A 1 91 ? 13.242 -42.344 -17.078 1 95.94 91 LEU A CA 1
ATOM 733 C C . LEU A 1 91 ? 14.578 -43.031 -16.812 1 95.94 91 LEU A C 1
ATOM 735 O O . LEU A 1 91 ? 14.773 -44.188 -17.172 1 95.94 91 LEU A O 1
ATOM 739 N N . ALA A 1 92 ? 15.539 -42.312 -16.281 1 96.56 92 ALA A N 1
ATOM 740 C CA . ALA A 1 92 ? 16.859 -42.781 -15.859 1 96.56 92 ALA A CA 1
ATOM 741 C C . ALA A 1 92 ? 17.391 -42 -14.68 1 96.56 92 ALA A C 1
ATOM 743 O O . ALA A 1 92 ? 17.047 -40.812 -14.516 1 96.56 92 ALA A O 1
ATOM 744 N N . SER A 1 93 ? 18.203 -42.656 -13.781 1 96.69 93 SER A N 1
ATOM 745 C CA . SER A 1 93 ? 18.609 -41.969 -12.57 1 96.69 93 SER A CA 1
ATOM 746 C C . SER A 1 93 ? 20 -42.406 -12.117 1 96.69 93 SER A C 1
ATOM 748 O O . SER A 1 93 ? 20.344 -43.594 -12.203 1 96.69 93 SER A O 1
ATOM 750 N N . LYS A 1 94 ? 20.797 -41.469 -11.766 1 97.44 94 LYS A N 1
ATOM 751 C CA . LYS A 1 94 ? 22.031 -41.719 -11.008 1 97.44 94 LYS A CA 1
ATOM 752 C C . LYS A 1 94 ? 21.953 -41.125 -9.617 1 97.44 94 LYS A C 1
ATOM 754 O O . LYS A 1 94 ? 22.953 -40.594 -9.102 1 97.44 94 LYS A O 1
ATOM 759 N N . ASN A 1 95 ? 20.766 -41.031 -9.094 1 97.06 95 ASN A N 1
ATOM 760 C CA . ASN A 1 95 ? 20.438 -40.625 -7.723 1 97.06 95 ASN A CA 1
ATOM 761 C C . ASN A 1 95 ? 19.406 -41.562 -7.098 1 97.06 95 ASN A C 1
ATOM 763 O O . ASN A 1 95 ? 18.234 -41.562 -7.48 1 97.06 95 ASN A O 1
ATOM 767 N N . PRO A 1 96 ? 19.797 -42.312 -6.102 1 96.31 96 PRO A N 1
ATOM 768 C CA . PRO A 1 96 ? 18.906 -43.344 -5.527 1 96.31 96 PRO A CA 1
ATOM 769 C C . PRO A 1 96 ? 17.672 -42.719 -4.871 1 96.31 96 PRO A C 1
ATOM 771 O O . PRO A 1 96 ? 16.672 -43.406 -4.648 1 96.31 96 PRO A O 1
ATOM 774 N N . ARG A 1 97 ? 17.734 -41.469 -4.594 1 97.25 97 ARG A N 1
ATOM 775 C CA . ARG A 1 97 ? 16.578 -40.812 -3.998 1 97.25 97 ARG A CA 1
ATOM 776 C C . ARG A 1 97 ? 15.461 -40.625 -5.016 1 97.25 97 ARG A C 1
ATOM 778 O O . ARG A 1 97 ? 14.305 -40.438 -4.645 1 97.25 97 ARG A O 1
ATOM 785 N N . PHE A 1 98 ? 15.766 -40.656 -6.266 1 98.31 98 PHE A N 1
ATOM 786 C CA . PHE A 1 98 ? 14.812 -40.5 -7.352 1 98.31 98 PHE A CA 1
ATOM 787 C C . PHE A 1 98 ? 14.922 -41.625 -8.352 1 98.31 98 PHE A C 1
ATOM 789 O O . PHE A 1 98 ? 15.406 -41.438 -9.469 1 98.31 98 PHE A O 1
ATOM 796 N N . PRO A 1 99 ? 14.438 -42.75 -8.047 1 97.19 99 PRO A N 1
ATOM 797 C CA . PRO A 1 99 ? 14.633 -43.906 -8.898 1 97.19 99 PRO A CA 1
ATOM 798 C C . PRO A 1 99 ? 13.828 -43.844 -10.195 1 97.19 99 PRO A C 1
ATOM 800 O O . PRO A 1 99 ? 12.836 -43.125 -10.266 1 97.19 99 PRO A O 1
ATOM 803 N N . LYS A 1 100 ? 14.266 -44.688 -11.133 1 95.62 100 LYS A N 1
ATOM 804 C CA . LYS A 1 100 ? 13.547 -44.812 -12.398 1 95.62 100 LYS A CA 1
ATOM 805 C C . LYS A 1 100 ? 12.086 -45.188 -12.164 1 95.62 100 LYS A C 1
ATOM 807 O O . LYS A 1 100 ? 11.781 -46.062 -11.344 1 95.62 100 LYS A O 1
ATOM 812 N N . GLY A 1 101 ? 11.211 -44.406 -12.789 1 95.12 101 GLY A N 1
ATOM 813 C CA . GLY A 1 101 ? 9.797 -44.719 -12.711 1 95.12 101 GLY A CA 1
ATOM 814 C C . GLY A 1 101 ? 9.031 -43.812 -11.766 1 95.12 101 GLY A C 1
ATOM 815 O O . GLY A 1 101 ? 7.805 -43.688 -11.859 1 95.12 101 GLY A O 1
ATOM 816 N N . CYS A 1 102 ? 9.719 -43.219 -10.859 1 96.81 102 CYS A N 1
ATOM 817 C CA . CYS A 1 102 ? 9.016 -42.344 -9.938 1 96.81 102 CYS A CA 1
ATOM 818 C C . CYS A 1 102 ? 8.633 -41.031 -10.609 1 96.81 102 CYS A C 1
ATOM 820 O O . CYS A 1 102 ? 9.07 -40.75 -11.727 1 96.81 102 CYS A O 1
ATOM 822 N N . TYR A 1 103 ? 7.672 -40.312 -9.992 1 97.62 103 TYR A N 1
ATOM 823 C CA . TYR A 1 103 ? 7.25 -39 -10.469 1 97.62 103 TYR A CA 1
ATOM 824 C C . TYR A 1 103 ? 7.773 -37.875 -9.555 1 97.62 103 TYR A C 1
ATOM 826 O O . TYR A 1 103 ? 7.84 -38.062 -8.336 1 97.62 103 TYR A O 1
ATOM 834 N N . VAL A 1 104 ? 8.141 -36.781 -10.219 1 97.88 104 VAL A N 1
ATOM 835 C CA . VAL A 1 104 ? 8.719 -35.688 -9.438 1 97.88 104 VAL A CA 1
ATOM 836 C C . VAL A 1 104 ? 8.07 -34.375 -9.836 1 97.88 104 VAL A C 1
ATOM 838 O O . VAL A 1 104 ? 7.633 -34.188 -10.977 1 97.88 104 VAL A O 1
ATOM 841 N N . GLU A 1 105 ? 7.848 -33.5 -8.914 1 97.31 105 GLU A N 1
ATOM 842 C CA . GLU A 1 105 ? 7.578 -32.094 -9.133 1 97.31 105 GLU A CA 1
ATOM 843 C C . GLU A 1 105 ? 8.859 -31.25 -9.055 1 97.31 105 GLU A C 1
ATOM 845 O O . GLU A 1 105 ? 9.633 -31.391 -8.102 1 97.31 105 GLU A O 1
ATOM 850 N N . THR A 1 106 ? 9.172 -30.453 -9.984 1 96.75 106 THR A N 1
ATOM 851 C CA . THR A 1 106 ? 10.391 -29.656 -10.047 1 96.75 106 THR A CA 1
ATOM 852 C C . THR A 1 106 ? 10.227 -28.484 -11.008 1 96.75 106 THR A C 1
ATOM 854 O O . THR A 1 106 ? 9.164 -28.328 -11.617 1 96.75 106 THR A O 1
ATOM 857 N N . PHE A 1 107 ? 11.195 -27.641 -11.055 1 95.81 107 PHE A N 1
ATOM 858 C CA . PHE A 1 107 ? 11.281 -26.594 -12.07 1 95.81 107 PHE A CA 1
ATOM 859 C C . PHE A 1 107 ? 11.758 -27.172 -13.398 1 95.81 107 PHE A C 1
ATOM 861 O O . PHE A 1 107 ? 12.938 -27.062 -13.742 1 95.81 107 PHE A O 1
ATOM 868 N N . THR A 1 108 ? 10.891 -27.656 -14.141 1 97.56 108 THR A N 1
ATOM 869 C CA . THR A 1 108 ? 11.219 -28.391 -15.367 1 97.56 108 THR A CA 1
ATOM 870 C C . THR A 1 108 ? 11.672 -27.422 -16.453 1 97.56 108 THR A C 1
ATOM 872 O O . THR A 1 108 ? 12.602 -27.719 -17.203 1 97.56 108 THR A O 1
ATOM 875 N N . GLY A 1 109 ? 11.023 -26.297 -16.516 1 98.25 109 GLY A N 1
ATOM 876 C CA . GLY A 1 109 ? 11.156 -25.453 -17.688 1 98.25 109 GLY A CA 1
ATOM 877 C C . GLY A 1 109 ? 10.305 -25.922 -18.859 1 98.25 109 GLY A C 1
ATOM 878 O O . GLY A 1 109 ? 9.719 -27.016 -18.812 1 98.25 109 GLY A O 1
ATOM 879 N N . TRP A 1 110 ? 10.25 -25.109 -19.828 1 98.81 110 TRP A N 1
ATOM 880 C CA . TRP A 1 110 ? 9.508 -25.484 -21.031 1 98.81 110 TRP A CA 1
ATOM 881 C C . TRP A 1 110 ? 10.289 -26.5 -21.859 1 98.81 110 TRP A C 1
ATOM 883 O O . TRP A 1 110 ? 10.961 -26.125 -22.828 1 98.81 110 TRP A O 1
ATOM 893 N N . CYS A 1 111 ? 10.055 -27.75 -21.531 1 98.81 111 CYS A N 1
ATOM 894 C CA . CYS A 1 111 ? 10.656 -28.859 -22.266 1 98.81 111 CYS A CA 1
ATOM 895 C C . CYS A 1 111 ? 9.836 -30.141 -22.094 1 98.81 111 CYS A C 1
ATOM 897 O O . CYS A 1 111 ? 9.008 -30.234 -21.188 1 98.81 111 CYS A O 1
ATOM 899 N N . ASP A 1 112 ? 10.016 -31.016 -22.969 1 98.5 112 ASP A N 1
ATOM 900 C CA . ASP A 1 112 ? 9.328 -32.281 -22.812 1 98.5 112 ASP A CA 1
ATOM 901 C C . ASP A 1 112 ? 10.258 -33.344 -22.203 1 98.5 112 ASP A C 1
ATOM 903 O O . ASP A 1 112 ? 9.797 -34.344 -21.656 1 98.5 112 ASP A O 1
ATOM 907 N N . TYR A 1 113 ? 11.609 -33.156 -22.344 1 98.06 113 TYR A N 1
ATOM 908 C CA . TYR A 1 113 ? 12.625 -33.969 -21.672 1 98.06 113 TYR A CA 1
ATOM 909 C C . TYR A 1 113 ? 13.828 -33.125 -21.281 1 98.06 113 TYR A C 1
ATOM 911 O O . TYR A 1 113 ? 14.141 -32.125 -21.953 1 98.06 113 TYR A O 1
ATOM 919 N N . ARG A 1 114 ? 14.43 -33.5 -20.234 1 98.19 114 ARG A N 1
ATOM 920 C CA . ARG A 1 114 ? 15.727 -32.906 -19.953 1 98.19 114 ARG A CA 1
ATOM 921 C C . ARG A 1 114 ? 16.453 -33.688 -18.844 1 98.19 114 ARG A C 1
ATOM 923 O O . ARG A 1 114 ? 15.852 -34.562 -18.203 1 98.19 114 ARG A O 1
ATOM 930 N N . ILE A 1 115 ? 17.719 -33.438 -18.75 1 98.19 115 ILE A N 1
ATOM 931 C CA . ILE A 1 115 ? 18.516 -33.906 -17.625 1 98.19 115 ILE A CA 1
ATOM 932 C C . ILE A 1 115 ? 18.469 -32.906 -16.5 1 98.19 115 ILE A C 1
ATOM 934 O O . ILE A 1 115 ? 18.641 -31.688 -16.734 1 98.19 115 ILE A O 1
ATOM 938 N N . LEU A 1 116 ? 18.109 -33.312 -15.336 1 97.69 116 LEU A N 1
ATOM 939 C CA . LEU A 1 116 ? 18.047 -32.5 -14.141 1 97.69 116 LEU A CA 1
ATOM 940 C C . LEU A 1 116 ? 19.156 -32.844 -13.164 1 97.69 116 LEU A C 1
ATOM 942 O O . LEU A 1 116 ? 19.406 -34.031 -12.906 1 97.69 116 LEU A O 1
ATOM 946 N N . ASP A 1 117 ? 19.922 -31.859 -12.68 1 97.31 117 ASP A N 1
ATOM 947 C CA . ASP A 1 117 ? 20.859 -32.062 -11.578 1 97.31 117 ASP A CA 1
ATOM 948 C C . ASP A 1 117 ? 20.156 -31.875 -10.234 1 97.31 117 ASP A C 1
ATOM 950 O O . ASP A 1 117 ? 19.984 -30.75 -9.758 1 97.31 117 ASP A O 1
ATOM 954 N N . THR A 1 118 ? 19.875 -32.969 -9.57 1 96.62 118 THR A N 1
ATOM 955 C CA . THR A 1 118 ? 19.047 -32.938 -8.367 1 96.62 118 THR A CA 1
ATOM 956 C C . THR A 1 118 ? 19.828 -32.406 -7.18 1 96.62 118 THR A C 1
ATOM 958 O O . THR A 1 118 ? 19.266 -32.188 -6.105 1 96.62 118 THR A O 1
ATOM 961 N N . GLN A 1 119 ? 21.109 -32.156 -7.352 1 93.81 119 GLN A N 1
ATOM 962 C CA . GLN A 1 119 ? 21.922 -31.531 -6.301 1 93.81 119 GLN A CA 1
ATOM 963 C C . GLN A 1 119 ? 21.812 -30.016 -6.34 1 93.81 119 GLN A C 1
ATOM 965 O O . GLN A 1 119 ? 22.078 -29.344 -5.34 1 93.81 119 GLN A O 1
ATOM 970 N N . LYS A 1 120 ? 21.438 -29.609 -7.441 1 92.75 120 LYS A N 1
ATOM 971 C CA . LYS A 1 120 ? 21.422 -28.156 -7.637 1 92.75 120 LYS A CA 1
ATOM 972 C C . LYS A 1 120 ? 19.984 -27.656 -7.801 1 92.75 120 LYS A C 1
ATOM 974 O O . LYS A 1 120 ? 19.719 -26.469 -7.578 1 92.75 120 LYS A O 1
ATOM 979 N N . GLU A 1 121 ? 19.141 -28.516 -8.188 1 93.12 121 GLU A N 1
ATOM 980 C CA . GLU A 1 121 ? 17.766 -28.141 -8.484 1 93.12 121 GLU A CA 1
ATOM 981 C C . GLU A 1 121 ? 16.797 -28.812 -7.516 1 93.12 121 GLU A C 1
ATOM 983 O O . GLU A 1 121 ? 16.906 -30.016 -7.246 1 93.12 121 GLU A O 1
ATOM 988 N N . LYS A 1 122 ? 15.898 -28.031 -7.016 1 91.12 122 LYS A N 1
ATOM 989 C CA . LYS A 1 122 ? 14.898 -28.594 -6.113 1 91.12 122 LYS A CA 1
ATOM 990 C C . LYS A 1 122 ? 14.023 -29.625 -6.824 1 91.12 122 LYS A C 1
ATOM 992 O O . LYS A 1 122 ? 13.617 -29.406 -7.965 1 91.12 122 LYS A O 1
ATOM 997 N N . CYS A 1 123 ? 13.797 -30.719 -6.184 1 94.69 123 CYS A N 1
ATOM 998 C CA . CYS A 1 123 ? 13.039 -31.844 -6.723 1 94.69 123 CYS A CA 1
ATOM 999 C C . CYS A 1 123 ? 12.375 -32.625 -5.605 1 94.69 123 CYS A C 1
ATOM 1001 O O . CYS A 1 123 ? 13 -32.938 -4.594 1 94.69 123 CYS A O 1
ATOM 1003 N N . HIS A 1 124 ? 11.07 -32.906 -5.836 1 94.88 124 HIS A N 1
ATOM 1004 C CA . HIS A 1 124 ? 10.297 -33.656 -4.844 1 94.88 124 HIS A CA 1
ATOM 1005 C C . HIS A 1 124 ? 9.547 -34.812 -5.484 1 94.88 124 HIS A C 1
ATOM 1007 O O . HIS A 1 124 ? 8.961 -34.656 -6.559 1 94.88 124 HIS A O 1
ATOM 1013 N N . ILE A 1 125 ? 9.578 -35.906 -4.77 1 96.81 125 ILE A N 1
ATOM 1014 C CA . ILE A 1 125 ? 8.805 -37.062 -5.254 1 96.81 125 ILE A CA 1
ATOM 1015 C C . ILE A 1 125 ? 7.316 -36.812 -5.02 1 96.81 125 ILE A C 1
ATOM 1017 O O . ILE A 1 125 ? 6.922 -36.312 -3.965 1 96.81 125 ILE A O 1
ATOM 1021 N N . VAL A 1 126 ? 6.543 -37.125 -6.008 1 96 126 VAL A N 1
ATOM 1022 C CA . VAL A 1 126 ? 5.09 -37.062 -5.879 1 96 126 VAL A CA 1
ATOM 1023 C C . VAL A 1 126 ? 4.492 -38.438 -6.188 1 96 126 VAL A C 1
ATOM 1025 O O . VAL A 1 126 ? 5.066 -39.219 -6.949 1 96 126 VAL A O 1
ATOM 1028 N N . ASP A 1 127 ? 3.357 -38.719 -5.535 1 94 127 ASP A N 1
ATOM 1029 C CA . ASP A 1 127 ? 2.764 -40.062 -5.633 1 94 127 ASP A CA 1
ATOM 1030 C C . ASP A 1 127 ? 1.39 -40 -6.297 1 94 127 ASP A C 1
ATOM 1032 O O . ASP A 1 127 ? 0.408 -39.594 -5.668 1 94 127 ASP A O 1
ATOM 1036 N N . PRO A 1 128 ? 1.306 -40.469 -7.531 1 93.56 128 PRO A N 1
ATOM 1037 C CA . PRO A 1 128 ? 0.022 -40.406 -8.234 1 93.56 128 PRO A CA 1
ATOM 1038 C C . PRO A 1 128 ? -1.035 -41.312 -7.598 1 93.56 128 PRO A C 1
ATOM 1040 O O . PRO A 1 128 ? -2.217 -41.219 -7.941 1 93.56 128 PRO A O 1
ATOM 1043 N N . HIS A 1 129 ? -0.627 -42.219 -6.719 1 91.25 129 HIS A N 1
ATOM 1044 C CA . HIS A 1 129 ? -1.577 -43.094 -6.066 1 91.25 129 HIS A CA 1
ATOM 1045 C C . HIS A 1 129 ? -2.264 -42.406 -4.891 1 91.25 129 HIS A C 1
ATOM 1047 O O . HIS A 1 129 ? -3.316 -42.875 -4.434 1 91.25 129 HIS A O 1
ATOM 1053 N N . LYS A 1 130 ? -1.668 -41.406 -4.395 1 89.12 130 LYS A N 1
ATOM 1054 C CA . LYS A 1 130 ? -2.273 -40.625 -3.303 1 89.12 130 LYS A CA 1
ATOM 1055 C C . LYS A 1 130 ? -3.271 -39.594 -3.832 1 89.12 130 LYS A C 1
ATOM 1057 O O . LYS A 1 130 ? -4.375 -39.469 -3.301 1 89.12 130 LYS A O 1
ATOM 1062 N N . VAL A 1 131 ? -2.902 -38.875 -4.781 1 90 131 VAL A N 1
ATOM 1063 C CA . VAL A 1 131 ? -3.762 -37.938 -5.492 1 90 131 VAL A CA 1
ATOM 1064 C C . VAL A 1 131 ? -3.348 -37.875 -6.961 1 90 131 VAL A C 1
ATOM 1066 O O . VAL A 1 131 ? -2.189 -38.125 -7.301 1 90 131 VAL A O 1
ATOM 1069 N N . PRO A 1 132 ? -4.348 -37.531 -7.801 1 92.69 132 PRO A N 1
ATOM 1070 C CA . PRO A 1 132 ? -3.979 -37.406 -9.211 1 92.69 132 PRO A CA 1
ATOM 1071 C C . PRO A 1 132 ? -2.797 -36.469 -9.422 1 92.69 132 PRO A C 1
ATOM 1073 O O . PRO A 1 132 ? -2.672 -35.469 -8.727 1 92.69 132 PRO A O 1
ATOM 1076 N N . LEU A 1 133 ? -1.941 -36.719 -10.383 1 95.25 133 LEU A N 1
ATOM 1077 C CA . LEU A 1 133 ? -0.683 -36 -10.609 1 95.25 133 LEU A CA 1
ATOM 1078 C C . LEU A 1 133 ? -0.914 -34.5 -10.75 1 95.25 133 LEU A C 1
ATOM 1080 O O . LEU A 1 133 ? -0.167 -33.719 -10.188 1 95.25 133 LEU A O 1
ATOM 1084 N N . ALA A 1 134 ? -1.983 -34.188 -11.492 1 95.56 134 ALA A N 1
ATOM 1085 C CA . ALA A 1 134 ? -2.248 -32.75 -11.766 1 95.56 134 ALA A CA 1
ATOM 1086 C C . ALA A 1 134 ? -2.516 -32 -10.477 1 95.56 134 ALA A C 1
ATOM 1088 O O . ALA A 1 134 ? -2.268 -30.781 -10.406 1 95.56 134 ALA A O 1
ATOM 1089 N N . LYS A 1 135 ? -2.973 -32.656 -9.398 1 96.56 135 LYS A N 1
ATOM 1090 C CA . LYS A 1 135 ? -3.305 -32.031 -8.125 1 96.56 135 LYS A CA 1
ATOM 1091 C C . LYS A 1 135 ? -2.051 -31.5 -7.43 1 96.56 135 LYS A C 1
ATOM 1093 O O . LYS A 1 135 ? -2.133 -30.609 -6.59 1 96.56 135 LYS A O 1
ATOM 1098 N N . TYR A 1 136 ? -0.917 -32.031 -7.805 1 96.25 136 TYR A N 1
ATOM 1099 C CA . TYR A 1 136 ? 0.334 -31.578 -7.207 1 96.25 136 TYR A CA 1
ATOM 1100 C C . TYR A 1 136 ? 0.74 -30.219 -7.77 1 96.25 136 TYR A C 1
ATOM 1102 O O . TYR A 1 136 ? 1.606 -29.547 -7.207 1 96.25 136 TYR A O 1
ATOM 1110 N N . LEU A 1 137 ? 0.071 -29.766 -8.867 1 97.19 137 LEU A N 1
ATOM 1111 C CA . LEU A 1 137 ? 0.287 -28.438 -9.414 1 97.19 137 LEU A CA 1
ATOM 1112 C C . LEU A 1 137 ? -0.87 -27.5 -9.062 1 97.19 137 LEU A C 1
ATOM 1114 O O . LEU A 1 137 ? -0.758 -26.281 -9.195 1 97.19 137 LEU A O 1
ATOM 1118 N N . SER A 1 138 ? -1.996 -28.062 -8.648 1 96.69 138 SER A N 1
ATOM 1119 C CA . SER A 1 138 ? -3.182 -27.266 -8.352 1 96.69 138 SER A CA 1
ATOM 1120 C C . SER A 1 138 ? -3.482 -27.25 -6.855 1 96.69 138 SER A C 1
ATOM 1122 O O . SER A 1 138 ? -2.943 -26.438 -6.109 1 96.69 138 SER A O 1
ATOM 1124 N N . LEU A 1 139 ? -4.129 -28.281 -6.289 1 96.94 139 LEU A N 1
ATOM 1125 C CA . LEU A 1 139 ? -4.562 -28.391 -4.898 1 96.94 139 LEU A CA 1
ATOM 1126 C C . LEU A 1 139 ? -3.371 -28.312 -3.951 1 96.94 139 LEU A C 1
ATOM 1128 O O . LEU A 1 139 ? -3.434 -27.641 -2.92 1 96.94 139 LEU A O 1
ATOM 1132 N N . PHE A 1 140 ? -2.338 -28.953 -4.289 1 96.12 140 PHE A N 1
ATOM 1133 C CA . PHE A 1 140 ? -1.17 -28.969 -3.42 1 96.12 140 PHE A CA 1
ATOM 1134 C C . PHE A 1 140 ? -0.007 -28.219 -4.059 1 96.12 140 PHE A C 1
ATOM 1136 O O . PHE A 1 140 ? 1.146 -28.406 -3.662 1 96.12 140 PHE A O 1
ATOM 1143 N N . GLY A 1 141 ? -0.324 -27.453 -5.059 1 96.19 141 GLY A N 1
ATOM 1144 C CA . GLY A 1 141 ? 0.682 -26.672 -5.766 1 96.19 141 GLY A CA 1
ATOM 1145 C C . GLY A 1 141 ? 0.861 -25.281 -5.203 1 96.19 141 GLY A C 1
ATOM 1146 O O . GLY A 1 141 ? 0.299 -24.953 -4.16 1 96.19 141 GLY A O 1
ATOM 1147 N N . GLY A 1 142 ? 1.677 -24.516 -5.855 1 95.62 142 GLY A N 1
ATOM 1148 C CA . GLY A 1 142 ? 2.041 -23.172 -5.422 1 95.62 142 GLY A CA 1
ATOM 1149 C C . GLY A 1 142 ? 0.856 -22.234 -5.344 1 95.62 142 GLY A C 1
ATOM 1150 O O . GLY A 1 142 ? 0.818 -21.344 -4.492 1 95.62 142 GLY A O 1
ATOM 1151 N N . THR A 1 143 ? -0.142 -22.406 -6.195 1 96.69 143 THR A N 1
ATOM 1152 C CA . THR A 1 143 ? -1.284 -21.5 -6.234 1 96.69 143 THR A CA 1
ATOM 1153 C C . THR A 1 143 ? -2.135 -21.656 -4.977 1 96.69 143 THR A C 1
ATOM 1155 O O . THR A 1 143 ? -2.555 -20.656 -4.387 1 96.69 143 THR A O 1
ATOM 1158 N N . THR A 1 144 ? -2.365 -22.891 -4.574 1 98.31 144 THR A N 1
ATOM 1159 C CA . THR A 1 144 ? -3.109 -23.125 -3.342 1 98.31 144 THR A CA 1
ATOM 1160 C C . THR A 1 144 ? -2.287 -22.703 -2.127 1 98.31 144 THR A C 1
ATOM 1162 O O . THR A 1 144 ? -2.826 -22.156 -1.164 1 98.31 144 THR A O 1
ATOM 1165 N N . MET A 1 145 ? -1.011 -22.984 -2.16 1 98.25 145 MET A N 1
ATOM 1166 C CA . MET A 1 145 ? -0.144 -22.484 -1.092 1 98.25 145 MET A CA 1
ATOM 1167 C C . MET A 1 145 ? -0.184 -20.969 -1.009 1 98.25 145 MET A C 1
ATOM 1169 O O . MET A 1 145 ? -0.221 -20.406 0.085 1 98.25 145 MET A O 1
ATOM 1173 N N . THR A 1 146 ? -0.173 -20.312 -2.162 1 98.25 146 THR A N 1
ATOM 1174 C CA . THR A 1 146 ? -0.322 -18.859 -2.199 1 98.25 146 THR A CA 1
ATOM 1175 C C . THR A 1 146 ? -1.603 -18.438 -1.489 1 98.25 146 THR A C 1
ATOM 1177 O O . THR A 1 146 ? -1.577 -17.547 -0.639 1 98.25 146 THR A O 1
ATOM 1180 N N . ALA A 1 147 ? -2.678 -19.078 -1.804 1 98.75 147 ALA A N 1
ATOM 1181 C CA . ALA A 1 147 ? -3.961 -18.766 -1.186 1 98.75 147 ALA A CA 1
ATOM 1182 C C . ALA A 1 147 ? -3.912 -18.984 0.324 1 98.75 147 ALA A C 1
ATOM 1184 O O . ALA A 1 147 ? -4.379 -18.141 1.095 1 98.75 147 ALA A O 1
ATOM 1185 N N . TYR A 1 148 ? -3.336 -20.109 0.745 1 98.75 148 TYR A N 1
ATOM 1186 C CA . TYR A 1 148 ? -3.268 -20.469 2.158 1 98.75 148 TYR A CA 1
ATOM 1187 C C . TYR A 1 148 ? -2.543 -19.391 2.957 1 98.75 148 TYR A C 1
ATOM 1189 O O . TYR A 1 148 ? -3.068 -18.891 3.953 1 98.75 148 TYR A O 1
ATOM 1197 N N . PHE A 1 149 ? -1.438 -19.047 2.516 1 98.69 149 PHE A N 1
ATOM 1198 C CA . PHE A 1 149 ? -0.643 -18.094 3.283 1 98.69 149 PHE A CA 1
ATOM 1199 C C . PHE A 1 149 ? -1.224 -16.688 3.176 1 98.69 149 PHE A C 1
ATOM 1201 O O . PHE A 1 149 ? -1.147 -15.906 4.125 1 98.69 149 PHE A O 1
ATOM 1208 N N . THR A 1 150 ? -1.795 -16.344 2.02 1 98.62 150 THR A N 1
ATOM 1209 C CA . THR A 1 150 ? -2.477 -15.062 1.878 1 98.62 150 THR A CA 1
ATOM 1210 C C . THR A 1 150 ? -3.58 -14.922 2.922 1 98.62 150 THR A C 1
ATOM 1212 O O . THR A 1 150 ? -3.648 -13.906 3.625 1 98.62 150 THR A O 1
ATOM 1215 N N . VAL A 1 151 ? -4.352 -15.945 3.109 1 98.56 151 VAL A N 1
ATOM 1216 C CA . VAL A 1 151 ? -5.555 -15.898 3.934 1 98.56 151 VAL A CA 1
ATOM 1217 C C . VAL A 1 151 ? -5.176 -16.031 5.406 1 98.56 151 VAL A C 1
ATOM 1219 O O . VAL A 1 151 ? -5.711 -15.32 6.258 1 98.56 151 VAL A O 1
ATOM 1222 N N . PHE A 1 152 ? -4.215 -16.859 5.68 1 98.25 152 PHE A N 1
ATOM 1223 C CA . PHE A 1 152 ? -4.055 -17.25 7.078 1 98.25 152 PHE A CA 1
ATOM 1224 C C . PHE A 1 152 ? -2.828 -16.578 7.684 1 98.25 152 PHE A C 1
ATOM 1226 O O . PHE A 1 152 ? -2.68 -16.531 8.906 1 98.25 152 PHE A O 1
ATOM 1233 N N . HIS A 1 153 ? -1.931 -16.109 6.828 1 97.88 153 HIS A N 1
ATOM 1234 C CA . HIS A 1 153 ? -0.728 -15.477 7.371 1 97.88 153 HIS A CA 1
ATOM 1235 C C . HIS A 1 153 ? -0.736 -13.977 7.145 1 97.88 153 HIS A C 1
ATOM 1237 O O . HIS A 1 153 ? -0.392 -13.203 8.039 1 97.88 153 HIS A O 1
ATOM 1243 N N . TYR A 1 154 ? -1.131 -13.5 5.992 1 98.31 154 TYR A N 1
ATOM 1244 C CA . TYR A 1 154 ? -0.992 -12.094 5.617 1 98.31 154 TYR A CA 1
ATOM 1245 C C . TYR A 1 154 ? -2.268 -11.32 5.93 1 98.31 154 TYR A C 1
ATOM 1247 O O . TYR A 1 154 ? -2.209 -10.164 6.363 1 98.31 154 TYR A O 1
ATOM 1255 N N . ALA A 1 155 ? -3.4 -11.859 5.684 1 98.31 155 ALA A N 1
ATOM 1256 C CA . ALA A 1 155 ? -4.66 -11.18 5.984 1 98.31 155 ALA A CA 1
ATOM 1257 C C . ALA A 1 155 ? -4.973 -11.234 7.477 1 98.31 155 ALA A C 1
ATOM 1259 O O . ALA A 1 155 ? -4.625 -12.203 8.156 1 98.31 155 ALA A O 1
ATOM 1260 N N . PRO A 1 156 ? -5.641 -10.164 7.98 1 96.31 156 PRO A N 1
ATOM 1261 C CA . PRO A 1 156 ? -6.117 -10.273 9.359 1 96.31 156 PRO A CA 1
ATOM 1262 C C . PRO A 1 156 ? -7.227 -11.312 9.516 1 96.31 156 PRO A C 1
ATOM 1264 O O . PRO A 1 156 ? -8.062 -11.469 8.625 1 96.31 156 PRO A O 1
ATOM 1267 N N . GLN A 1 157 ? -7.125 -12 10.641 1 92 157 GLN A N 1
ATOM 1268 C CA . GLN A 1 157 ? -8.133 -13.023 10.914 1 92 157 GLN A CA 1
ATOM 1269 C C . GLN A 1 157 ? -9.391 -12.398 11.516 1 92 157 GLN A C 1
ATOM 1271 O O . GLN A 1 157 ? -9.523 -12.336 12.742 1 92 157 GLN A O 1
ATOM 1276 N N . VAL A 1 158 ? -10.25 -12.016 10.609 1 89.94 158 VAL A N 1
ATOM 1277 C CA . VAL A 1 158 ? -11.461 -11.328 11.062 1 89.94 158 VAL A CA 1
ATOM 1278 C C . VAL A 1 158 ? -12.672 -12.227 10.836 1 89.94 158 VAL A C 1
ATOM 1280 O O . VAL A 1 158 ? -12.742 -12.953 9.844 1 89.94 158 VAL A O 1
ATOM 1283 N N . GLN A 1 159 ? -13.562 -12.188 11.766 1 91.81 159 GLN A N 1
ATOM 1284 C CA . GLN A 1 159 ? -14.812 -12.93 11.672 1 91.81 159 GLN A CA 1
ATOM 1285 C C . GLN A 1 159 ? -15.984 -12 11.359 1 91.81 159 GLN A C 1
ATOM 1287 O O . GLN A 1 159 ? -15.969 -10.828 11.742 1 91.81 159 GLN A O 1
ATOM 1292 N N . ASN A 1 160 ? -16.891 -12.547 10.602 1 96.25 160 ASN A N 1
ATOM 1293 C CA . ASN A 1 160 ? -18.141 -11.844 10.305 1 96.25 160 ASN A CA 1
ATOM 1294 C C . ASN A 1 160 ? -17.875 -10.5 9.625 1 96.25 160 ASN A C 1
ATOM 1296 O O . ASN A 1 160 ? -18.5 -9.5 9.961 1 96.25 160 ASN A O 1
ATOM 1300 N N . ARG A 1 161 ? -16.828 -10.523 8.695 1 96.5 161 ARG A N 1
ATOM 1301 C CA . ARG A 1 161 ? -16.453 -9.336 7.938 1 96.5 161 ARG A CA 1
ATOM 1302 C C . ARG A 1 161 ? -16.594 -9.57 6.438 1 96.5 161 ARG A C 1
ATOM 1304 O O . ARG A 1 161 ? -16.844 -10.695 6 1 96.5 161 ARG A O 1
ATOM 1311 N N . VAL A 1 162 ? -16.516 -8.5 5.707 1 98.56 162 VAL A N 1
ATOM 1312 C CA . VAL A 1 162 ? -16.656 -8.57 4.258 1 98.56 162 VAL A CA 1
ATOM 1313 C C . VAL A 1 162 ? -15.289 -8.695 3.602 1 98.56 162 VAL A C 1
ATOM 1315 O O . VAL A 1 162 ? -14.406 -7.871 3.832 1 98.56 162 VAL A O 1
ATOM 1318 N N . TRP A 1 163 ? -15.148 -9.758 2.82 1 98.69 163 TRP A N 1
ATOM 1319 C CA . TRP A 1 163 ? -13.938 -10.023 2.047 1 98.69 163 TRP A CA 1
ATOM 1320 C C . TRP A 1 163 ? -14.18 -9.781 0.561 1 98.69 163 TRP A C 1
ATOM 1322 O O . TRP A 1 163 ? -15.289 -10.008 0.061 1 98.69 163 TRP A O 1
ATOM 1332 N N . MET A 1 164 ? -13.172 -9.328 -0.118 1 98.88 164 MET A N 1
ATOM 1333 C CA . MET A 1 164 ? -13.188 -9.281 -1.577 1 98.88 164 MET A CA 1
ATOM 1334 C C . MET A 1 164 ? -11.977 -10.008 -2.16 1 98.88 164 MET A C 1
ATOM 1336 O O . MET A 1 164 ? -10.867 -9.883 -1.644 1 98.88 164 MET A O 1
ATOM 1340 N N . VAL A 1 165 ? -12.219 -10.844 -3.154 1 98.88 165 VAL A N 1
ATOM 1341 C CA . VAL A 1 165 ? -11.156 -11.586 -3.828 1 98.88 165 VAL A CA 1
ATOM 1342 C C . VAL A 1 165 ? -11.211 -11.32 -5.332 1 98.88 165 VAL A C 1
ATOM 1344 O O . VAL A 1 165 ? -12.211 -11.633 -5.984 1 98.88 165 VAL A O 1
ATOM 1347 N N . THR A 1 166 ? -10.125 -10.727 -5.891 1 98.38 166 THR A N 1
ATOM 1348 C CA . THR A 1 166 ? -10.047 -10.555 -7.34 1 98.38 166 THR A CA 1
ATOM 1349 C C . THR A 1 166 ? -9.391 -11.766 -7.992 1 98.38 166 THR A C 1
ATOM 1351 O O . THR A 1 166 ? -8.711 -12.547 -7.324 1 98.38 166 THR A O 1
ATOM 1354 N N . GLY A 1 167 ? -9.68 -11.969 -9.305 1 96.62 167 GLY A N 1
ATOM 1355 C CA . GLY A 1 167 ? -9.195 -13.18 -9.938 1 96.62 167 GLY A CA 1
ATOM 1356 C C . GLY A 1 167 ? -9.75 -14.453 -9.32 1 96.62 167 GLY A C 1
ATOM 1357 O O . GLY A 1 167 ? -9.039 -15.445 -9.188 1 96.62 167 GLY A O 1
ATOM 1358 N N . ALA A 1 168 ? -11.008 -14.453 -8.984 1 98 168 ALA A N 1
ATOM 1359 C CA . ALA A 1 168 ? -11.594 -15.438 -8.07 1 98 168 ALA A CA 1
ATOM 1360 C C . ALA A 1 168 ? -11.82 -16.766 -8.773 1 98 168 ALA A C 1
ATOM 1362 O O . ALA A 1 168 ? -12.07 -17.781 -8.125 1 98 168 ALA A O 1
ATOM 1363 N N . ALA A 1 169 ? -11.773 -16.781 -10.07 1 97 169 ALA A N 1
ATOM 1364 C CA . ALA A 1 169 ? -12 -18.047 -10.781 1 97 169 ALA A CA 1
ATOM 1365 C C . ALA A 1 169 ? -10.688 -18.75 -11.086 1 97 169 ALA A C 1
ATOM 1367 O O . ALA A 1 169 ? -10.672 -19.891 -11.555 1 97 169 ALA A O 1
ATOM 1368 N N . GLY A 1 170 ? -9.578 -18.062 -10.867 1 95.94 170 GLY A N 1
ATOM 1369 C CA . GLY A 1 170 ? -8.273 -18.703 -11.047 1 95.94 170 GLY A CA 1
ATOM 1370 C C . GLY A 1 170 ? -7.918 -19.656 -9.922 1 95.94 170 GLY A C 1
ATOM 1371 O O . GLY A 1 170 ? -8.703 -19.844 -8.984 1 95.94 170 GLY A O 1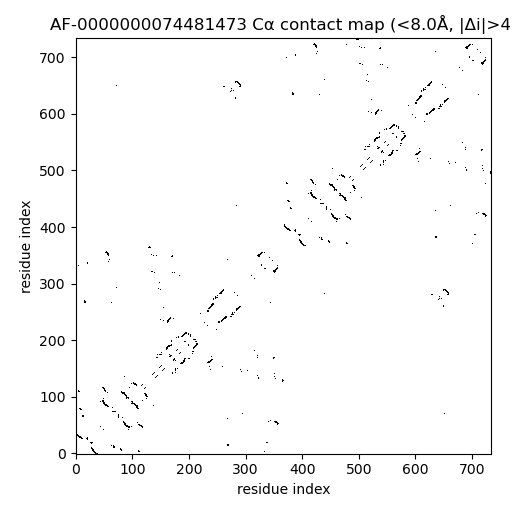
ATOM 1372 N N . ALA A 1 171 ? -6.734 -20.219 -10.062 1 96 171 ALA A N 1
ATOM 1373 C CA . ALA A 1 171 ? -6.316 -21.25 -9.109 1 96 171 ALA A CA 1
ATOM 1374 C C . ALA A 1 171 ? -6.145 -20.656 -7.711 1 96 171 ALA A C 1
ATOM 1376 O O . ALA A 1 171 ? -6.754 -21.125 -6.75 1 96 171 ALA A O 1
ATOM 1377 N N . ALA A 1 172 ? -5.379 -19.625 -7.582 1 97.31 172 ALA A N 1
ATOM 1378 C CA . ALA A 1 172 ? -5.152 -19.016 -6.277 1 97.31 172 ALA A CA 1
ATOM 1379 C C . ALA A 1 172 ? -6.414 -18.312 -5.77 1 97.31 172 ALA A C 1
ATOM 1381 O O . ALA A 1 172 ? -6.77 -18.453 -4.598 1 97.31 172 ALA A O 1
ATOM 1382 N N . GLY A 1 173 ? -7.109 -17.656 -6.648 1 98 173 GLY A N 1
ATOM 1383 C CA . GLY A 1 173 ? -8.305 -16.922 -6.277 1 98 173 GLY A CA 1
ATOM 1384 C C . GLY A 1 173 ? -9.414 -17.812 -5.75 1 98 173 GLY A C 1
ATOM 1385 O O . GLY A 1 173 ? -9.984 -17.531 -4.691 1 98 173 GLY A O 1
ATOM 1386 N N . SER A 1 174 ? -9.719 -18.859 -6.473 1 98.38 174 SER A N 1
ATOM 1387 C CA . SER A 1 174 ? -10.789 -19.766 -6.051 1 98.38 174 SER A CA 1
ATOM 1388 C C . SER A 1 174 ? -10.43 -20.484 -4.754 1 98.38 174 SER A C 1
ATOM 1390 O O . SER A 1 174 ? -11.312 -20.766 -3.936 1 98.38 174 SER A O 1
ATOM 1392 N N . SER A 1 175 ? -9.133 -20.781 -4.578 1 98.5 175 SER A N 1
ATOM 1393 C CA . SER A 1 175 ? -8.695 -21.359 -3.311 1 98.5 175 SER A CA 1
ATOM 1394 C C . SER A 1 175 ? -8.914 -20.391 -2.154 1 98.5 175 SER A C 1
ATOM 1396 O O . SER A 1 175 ? -9.375 -20.781 -1.081 1 98.5 175 SER A O 1
ATOM 1398 N N . CYS A 1 176 ? -8.633 -19.109 -2.348 1 98.75 176 CYS A N 1
ATOM 1399 C CA . CYS A 1 176 ? -8.883 -18.094 -1.332 1 98.75 176 CYS A CA 1
ATOM 1400 C C . CYS A 1 176 ? -10.367 -18.047 -0.962 1 98.75 176 CYS A C 1
ATOM 1402 O O . CYS A 1 176 ? -10.711 -18.047 0.22 1 98.75 176 CYS A O 1
ATOM 1404 N N . VAL A 1 177 ? -11.203 -18.016 -2.002 1 98.75 177 VAL A N 1
ATOM 1405 C CA . VAL A 1 177 ? -12.641 -17.953 -1.78 1 98.75 177 VAL A CA 1
ATOM 1406 C C . VAL A 1 177 ? -13.078 -19.109 -0.895 1 98.75 177 VAL A C 1
ATOM 1408 O O . VAL A 1 177 ? -13.828 -18.922 0.064 1 98.75 177 VAL A O 1
ATOM 1411 N N . GLN A 1 178 ? -12.586 -20.266 -1.155 1 98.5 178 GLN A N 1
ATOM 1412 C CA . GLN A 1 178 ? -12.961 -21.453 -0.396 1 98.5 178 GLN A CA 1
ATOM 1413 C C . GLN A 1 178 ? -12.453 -21.375 1.041 1 98.5 178 GLN A C 1
ATOM 1415 O O . GLN A 1 178 ? -13.195 -21.656 1.984 1 98.5 178 GLN A O 1
ATOM 1420 N N . PHE A 1 179 ? -11.156 -21 1.222 1 98.44 179 PHE A N 1
ATOM 1421 C CA . PHE A 1 179 ? -10.586 -20.906 2.561 1 98.44 179 PHE A CA 1
ATOM 1422 C C . PHE A 1 179 ? -11.367 -19.906 3.402 1 98.44 179 PHE A C 1
ATOM 1424 O O . PHE A 1 179 ? -11.734 -20.188 4.547 1 98.44 179 PHE A O 1
ATOM 1431 N N . ILE A 1 180 ? -11.695 -18.734 2.826 1 98.5 180 ILE A N 1
ATOM 1432 C CA . ILE A 1 180 ? -12.398 -17.672 3.555 1 98.5 180 ILE A CA 1
ATOM 1433 C C . ILE A 1 180 ? -13.812 -18.141 3.881 1 98.5 180 ILE A C 1
ATOM 1435 O O . ILE A 1 180 ? -14.258 -18.031 5.023 1 98.5 180 ILE A O 1
ATOM 1439 N N . SER A 1 181 ? -14.469 -18.734 2.902 1 97.94 181 SER A N 1
ATOM 1440 C CA . SER A 1 181 ? -15.883 -19.078 3.035 1 97.94 181 SER A CA 1
ATOM 1441 C C . SER A 1 181 ? -16.062 -20.25 3.994 1 97.94 181 SER A C 1
ATOM 1443 O O . SER A 1 181 ? -17.031 -20.297 4.758 1 97.94 181 SER A O 1
ATOM 1445 N N . LYS A 1 182 ? -15.109 -21.203 3.973 1 97.12 182 LYS A N 1
ATOM 1446 C CA . LYS A 1 182 ? -15.352 -22.469 4.664 1 97.12 182 LYS A CA 1
ATOM 1447 C C . LYS A 1 182 ? -14.656 -22.5 6.023 1 97.12 182 LYS A C 1
ATOM 1449 O O . LYS A 1 182 ? -15.086 -23.203 6.938 1 97.12 182 LYS A O 1
ATOM 1454 N N . VAL A 1 183 ? -13.609 -21.734 6.094 1 96.25 183 VAL A N 1
ATOM 1455 C CA . VAL A 1 183 ? -12.797 -21.859 7.301 1 96.25 183 VAL A CA 1
ATOM 1456 C C . VAL A 1 183 ? -13.008 -20.641 8.195 1 96.25 183 VAL A C 1
ATOM 1458 O O . VAL A 1 183 ? -12.953 -20.734 9.422 1 96.25 183 VAL A O 1
ATOM 1461 N N . LEU A 1 184 ? -13.297 -19.344 7.715 1 96.5 184 LEU A N 1
ATOM 1462 C CA . LEU A 1 184 ? -13.211 -18.109 8.5 1 96.5 184 LEU A CA 1
ATOM 1463 C C . LEU A 1 184 ? -14.594 -17.531 8.773 1 96.5 184 LEU A C 1
ATOM 1465 O O . LEU A 1 184 ? -14.727 -16.516 9.445 1 96.5 184 LEU A O 1
ATOM 1469 N N . ASN A 1 185 ? -15.664 -18.109 8.398 1 94.19 185 ASN A N 1
ATOM 1470 C CA . ASN A 1 185 ? -17.031 -17.672 8.656 1 94.19 185 ASN A CA 1
ATOM 1471 C C . ASN A 1 185 ? -17.219 -16.203 8.305 1 94.19 185 ASN A C 1
ATOM 1473 O O . ASN A 1 185 ? -17.547 -15.391 9.172 1 94.19 185 ASN A O 1
ATOM 1477 N N . PRO A 1 186 ? -17.094 -15.75 7.105 1 97.62 186 PRO A N 1
ATOM 1478 C CA . PRO A 1 186 ? -17.266 -14.359 6.668 1 97.62 186 PRO A CA 1
ATOM 1479 C C . PRO A 1 186 ? -18.719 -13.922 6.676 1 97.62 186 PRO A C 1
ATOM 1481 O O . PRO A 1 186 ? -19.625 -14.758 6.66 1 97.62 186 PRO A O 1
ATOM 1484 N N . LYS A 1 187 ? -18.984 -12.609 6.785 1 97.81 187 LYS A N 1
ATOM 1485 C CA . LYS A 1 187 ? -20.297 -12.047 6.5 1 97.81 187 LYS A CA 1
ATOM 1486 C C . LYS A 1 187 ? -20.641 -12.188 5.02 1 97.81 187 LYS A C 1
ATOM 1488 O O . LYS A 1 187 ? -21.75 -12.578 4.668 1 97.81 187 LYS A O 1
ATOM 1493 N N . LEU A 1 188 ? -19.641 -11.898 4.223 1 98.19 188 LEU A N 1
ATOM 1494 C CA . LEU A 1 188 ? -19.797 -11.891 2.771 1 98.19 188 LEU A CA 1
ATOM 1495 C C . LEU A 1 188 ? -18.438 -11.992 2.086 1 98.19 188 LEU A C 1
ATOM 1497 O O . LEU A 1 188 ? -17.469 -11.359 2.516 1 98.19 188 LEU A O 1
ATOM 1501 N N . VAL A 1 189 ? -18.375 -12.859 1.101 1 98.69 189 VAL A N 1
ATOM 1502 C CA . VAL A 1 189 ? -17.219 -12.875 0.195 1 98.69 189 VAL A CA 1
ATOM 1503 C C . VAL A 1 189 ? -17.641 -12.328 -1.17 1 98.69 189 VAL A C 1
ATOM 1505 O O . VAL A 1 189 ? -18.438 -12.945 -1.872 1 98.69 189 VAL A O 1
ATOM 1508 N N . ILE A 1 190 ? -17.141 -11.164 -1.523 1 98.88 190 ILE A N 1
ATOM 1509 C CA . ILE A 1 190 ? -17.312 -10.609 -2.863 1 98.88 190 ILE A CA 1
ATOM 1510 C C . ILE A 1 190 ? -16.203 -11.117 -3.777 1 98.88 190 ILE A C 1
ATOM 1512 O O . ILE A 1 190 ? -15.039 -10.719 -3.633 1 98.88 190 ILE A O 1
ATOM 1516 N N . ALA A 1 191 ? -16.594 -11.961 -4.68 1 98.81 191 ALA A N 1
ATOM 1517 C CA . ALA A 1 191 ? -15.641 -12.492 -5.652 1 98.81 191 ALA A CA 1
ATOM 1518 C C . ALA A 1 191 ? -15.75 -11.766 -6.988 1 98.81 191 ALA A C 1
ATOM 1520 O O . ALA A 1 191 ? -16.844 -11.336 -7.379 1 98.81 191 ALA A O 1
ATOM 1521 N N . VAL A 1 192 ? -14.617 -11.57 -7.652 1 98.44 192 VAL A N 1
ATOM 1522 C CA . VAL A 1 192 ? -14.609 -10.945 -8.969 1 98.44 192 VAL A CA 1
ATOM 1523 C C . VAL A 1 192 ? -13.977 -11.891 -9.984 1 98.44 192 VAL A C 1
ATOM 1525 O O . VAL A 1 192 ? -12.844 -12.344 -9.797 1 98.44 192 VAL A O 1
ATOM 1528 N N . ALA A 1 193 ? -14.672 -12.234 -11.008 1 97.12 193 ALA A N 1
ATOM 1529 C CA . ALA A 1 193 ? -14.203 -13.094 -12.094 1 97.12 193 ALA A CA 1
ATOM 1530 C C . ALA A 1 193 ? -14.758 -12.625 -13.438 1 97.12 193 ALA A C 1
ATOM 1532 O O . ALA A 1 193 ? -15.586 -11.711 -13.492 1 97.12 193 ALA A O 1
ATOM 1533 N N . GLY A 1 194 ? -14.273 -13.172 -14.484 1 95.31 194 GLY A N 1
ATOM 1534 C CA . GLY A 1 194 ? -14.711 -12.766 -15.812 1 95.31 194 GLY A CA 1
ATOM 1535 C C . GLY A 1 194 ? -15.617 -13.781 -16.469 1 95.31 194 GLY A C 1
ATOM 1536 O O . GLY A 1 194 ? -15.172 -14.867 -16.844 1 95.31 194 GLY A O 1
ATOM 1537 N N . GLY A 1 195 ? -16.812 -13.367 -16.75 1 95.31 195 GLY A N 1
ATOM 1538 C CA . GLY A 1 195 ? -17.75 -14.234 -17.438 1 95.31 195 GLY A CA 1
ATOM 1539 C C . GLY A 1 195 ? -18.812 -14.805 -16.516 1 95.31 195 GLY A C 1
ATOM 1540 O O . GLY A 1 195 ? -18.531 -15.164 -15.375 1 95.31 195 GLY A O 1
ATOM 1541 N N . LYS A 1 196 ? -20 -14.953 -17.062 1 95.5 196 LYS A N 1
ATOM 1542 C CA . LYS A 1 196 ? -21.156 -15.406 -16.281 1 95.5 196 LYS A CA 1
ATOM 1543 C C . LYS A 1 196 ? -20.938 -16.812 -15.758 1 95.5 196 LYS A C 1
ATOM 1545 O O . LYS A 1 196 ? -21.234 -17.094 -14.594 1 95.5 196 LYS A O 1
ATOM 1550 N N . ASP A 1 197 ? -20.422 -17.703 -16.562 1 95.94 197 ASP A N 1
ATOM 1551 C CA . ASP A 1 197 ? -20.219 -19.109 -16.188 1 95.94 197 ASP A CA 1
ATOM 1552 C C . ASP A 1 197 ? -19.219 -19.219 -15.039 1 95.94 197 ASP A C 1
ATOM 1554 O O . ASP A 1 197 ? -19.438 -19.984 -14.094 1 95.94 197 ASP A O 1
ATOM 1558 N N . LYS A 1 198 ? -18.203 -18.469 -15.117 1 96.38 198 LYS A N 1
ATOM 1559 C CA . LYS A 1 198 ? -17.203 -18.5 -14.055 1 96.38 198 LYS A CA 1
ATOM 1560 C C . LYS A 1 198 ? -17.766 -17.953 -12.75 1 96.38 198 LYS A C 1
ATOM 1562 O O . LYS A 1 198 ? -17.5 -18.484 -11.672 1 96.38 198 LYS A O 1
ATOM 1567 N N . CYS A 1 199 ? -18.516 -16.906 -12.875 1 97.94 199 CYS A N 1
ATOM 1568 C CA . CYS A 1 199 ? -19.125 -16.312 -11.68 1 97.94 199 CYS A CA 1
ATOM 1569 C C . CYS A 1 199 ? -20.078 -17.297 -11.016 1 97.94 199 CYS A C 1
ATOM 1571 O O . CYS A 1 199 ? -20.078 -17.438 -9.789 1 97.94 199 CYS A O 1
ATOM 1573 N N . GLN A 1 200 ? -20.859 -17.953 -11.82 1 98 200 GLN A N 1
ATOM 1574 C CA . GLN A 1 200 ? -21.781 -18.938 -11.289 1 98 200 GLN A CA 1
ATOM 1575 C C . GLN A 1 200 ? -21.031 -20.047 -10.555 1 98 200 GLN A C 1
ATOM 1577 O O . GLN A 1 200 ? -21.422 -20.453 -9.461 1 98 200 GLN A O 1
ATOM 1582 N N . TRP A 1 201 ? -19.984 -20.469 -11.117 1 97.69 201 TRP A N 1
ATOM 1583 C CA . TRP A 1 201 ? -19.172 -21.5 -10.484 1 97.69 201 TRP A CA 1
ATOM 1584 C C . TRP A 1 201 ? -18.594 -21.016 -9.156 1 97.69 201 TRP A C 1
ATOM 1586 O O . TRP A 1 201 ? -18.672 -21.719 -8.148 1 97.69 201 TRP A O 1
ATOM 1596 N N . VAL A 1 202 ? -18.062 -19.844 -9.172 1 98.56 202 VAL A N 1
ATOM 1597 C CA . VAL A 1 202 ? -17.406 -19.297 -7.98 1 98.56 202 VAL A CA 1
ATOM 1598 C C . VAL A 1 202 ? -18.406 -19.203 -6.836 1 98.56 202 VAL A C 1
ATOM 1600 O O . VAL A 1 202 ? -18.062 -19.453 -5.676 1 98.56 202 VAL A O 1
ATOM 1603 N N . GLU A 1 203 ? -19.594 -18.875 -7.117 1 98.69 203 GLU A N 1
ATOM 1604 C CA . GLU A 1 203 ? -20.625 -18.75 -6.082 1 98.69 203 GLU A CA 1
ATOM 1605 C C . GLU A 1 203 ? -20.922 -20.109 -5.434 1 98.69 203 GLU A C 1
ATOM 1607 O O . GLU A 1 203 ? -21.359 -20.156 -4.281 1 98.69 203 GLU A O 1
ATOM 1612 N N . THR A 1 204 ? -20.656 -21.188 -6.125 1 98.31 204 THR A N 1
ATOM 1613 C CA . THR A 1 204 ? -20.906 -22.5 -5.566 1 98.31 204 THR A CA 1
ATOM 1614 C C . THR A 1 204 ? -19.859 -22.859 -4.52 1 98.31 204 THR A C 1
ATOM 1616 O O . THR A 1 204 ? -20.031 -23.812 -3.758 1 98.31 204 THR A O 1
ATOM 1619 N N . LEU A 1 205 ? -18.812 -22.109 -4.453 1 97.94 205 LEU A N 1
ATOM 1620 C CA . LEU A 1 205 ? -17.688 -22.438 -3.574 1 97.94 205 LEU A CA 1
ATOM 1621 C C . LEU A 1 205 ? -18.016 -22.078 -2.127 1 97.94 205 LEU A C 1
ATOM 1623 O O . LEU A 1 205 ? -17.281 -22.453 -1.212 1 97.94 205 LEU A O 1
ATOM 1627 N N . GLY A 1 206 ? -19.141 -21.344 -1.892 1 97.44 206 GLY A N 1
ATOM 1628 C CA . GLY A 1 206 ? -19.609 -21.016 -0.553 1 97.44 206 GLY A CA 1
ATOM 1629 C C . GLY A 1 206 ? -20.953 -20.328 -0.542 1 97.44 206 GLY A C 1
ATOM 1630 O O . GLY A 1 206 ? -21.297 -19.594 -1.468 1 97.44 206 GLY A O 1
ATOM 1631 N N . SER A 1 207 ? -21.703 -20.453 0.533 1 97.06 207 SER A N 1
ATOM 1632 C CA . SER A 1 207 ? -23.062 -19.938 0.602 1 97.06 207 SER A CA 1
ATOM 1633 C C . SER A 1 207 ? -23.078 -18.422 0.727 1 97.06 207 SER A C 1
ATOM 1635 O O . SER A 1 207 ? -24.062 -17.766 0.387 1 97.06 207 SER A O 1
ATOM 1637 N N . ARG A 1 208 ? -22 -17.875 1.183 1 97.38 208 ARG A N 1
ATOM 1638 C CA . ARG A 1 208 ? -21.938 -16.422 1.404 1 97.38 208 ARG A CA 1
ATOM 1639 C C . ARG A 1 208 ? -21.078 -15.75 0.343 1 97.38 208 ARG A C 1
ATOM 1641 O O . ARG A 1 208 ? -20.531 -14.672 0.58 1 97.38 208 ARG A O 1
ATOM 1648 N N . VAL A 1 209 ? -20.938 -16.422 -0.793 1 98.62 209 VAL A N 1
ATOM 1649 C CA . VAL A 1 209 ? -20.125 -15.898 -1.889 1 98.62 209 VAL A CA 1
ATOM 1650 C C . VAL A 1 209 ? -21.031 -15.258 -2.936 1 98.62 209 VAL A C 1
ATOM 1652 O O . VAL A 1 209 ? -22 -15.875 -3.395 1 98.62 209 VAL A O 1
ATOM 1655 N N . LYS A 1 210 ? -20.797 -14.008 -3.221 1 98.62 210 LYS A N 1
ATOM 1656 C CA . LYS A 1 210 ? -21.359 -13.32 -4.379 1 98.62 210 LYS A CA 1
ATOM 1657 C C . LYS A 1 210 ? -20.266 -12.961 -5.387 1 98.62 210 LYS A C 1
ATOM 1659 O O . LYS A 1 210 ? -19.234 -12.398 -5.02 1 98.62 210 LYS A O 1
ATOM 1664 N N . CYS A 1 211 ? -20.5 -13.344 -6.625 1 98.69 211 CYS A N 1
ATOM 1665 C CA . CYS A 1 211 ? -19.469 -13.117 -7.633 1 98.69 211 CYS A CA 1
ATOM 1666 C C . CYS A 1 211 ? -19.922 -12.062 -8.641 1 98.69 211 CYS A C 1
ATOM 1668 O O . CYS A 1 211 ? -21.031 -12.125 -9.164 1 98.69 211 CYS A O 1
ATOM 1670 N N . LEU A 1 212 ? -19.094 -11.102 -8.859 1 98.69 212 LEU A N 1
ATOM 1671 C CA . LEU A 1 212 ? -19.312 -10.039 -9.836 1 98.69 212 LEU A CA 1
ATOM 1672 C C . LEU A 1 212 ? -18.453 -10.25 -11.078 1 98.69 212 LEU A C 1
ATOM 1674 O O . LEU A 1 212 ? -17.281 -10.633 -10.969 1 98.69 212 LEU A O 1
ATOM 1678 N N . ASP A 1 213 ? -19.062 -10.031 -12.219 1 97.94 213 ASP A N 1
ATOM 1679 C CA . ASP A 1 213 ? -18.375 -10.18 -13.508 1 97.94 213 ASP A CA 1
ATOM 1680 C C . ASP A 1 213 ? -17.719 -8.867 -13.938 1 97.94 213 ASP A C 1
ATOM 1682 O O . ASP A 1 213 ? -18.422 -7.93 -14.344 1 97.94 213 ASP A O 1
ATOM 1686 N N . TYR A 1 214 ? -16.422 -8.82 -13.914 1 95.5 214 TYR A N 1
ATOM 1687 C CA . TYR A 1 214 ? -15.734 -7.57 -14.234 1 95.5 214 TYR A CA 1
ATOM 1688 C C . TYR A 1 214 ? -15.891 -7.23 -15.711 1 95.5 214 TYR A C 1
ATOM 1690 O O . TYR A 1 214 ? -15.609 -6.105 -16.125 1 95.5 214 TYR A O 1
ATOM 1698 N N . LYS A 1 215 ? -16.297 -8.203 -16.562 1 94.88 215 LYS A N 1
ATOM 1699 C CA . LYS A 1 215 ? -16.5 -7.961 -17.984 1 94.88 215 LYS A CA 1
ATOM 1700 C C . LYS A 1 215 ? -17.875 -7.34 -18.234 1 94.88 215 LYS A C 1
ATOM 1702 O O . LYS A 1 215 ? -18.141 -6.84 -19.328 1 94.88 215 LYS A O 1
ATOM 1707 N N . ASP A 1 216 ? -18.703 -7.445 -17.281 1 96.38 216 ASP A N 1
ATOM 1708 C CA . ASP A 1 216 ? -20.016 -6.824 -17.391 1 96.38 216 ASP A CA 1
ATOM 1709 C C . ASP A 1 216 ? -19.922 -5.309 -17.234 1 96.38 216 ASP A C 1
ATOM 1711 O O . ASP A 1 216 ? -19.344 -4.816 -16.266 1 96.38 216 ASP A O 1
ATOM 1715 N N . PRO A 1 217 ? -20.562 -4.504 -18.141 1 96.12 217 PRO A N 1
ATOM 1716 C CA . PRO A 1 217 ? -20.531 -3.043 -18.031 1 96.12 217 PRO A CA 1
ATOM 1717 C C . PRO A 1 217 ? -21.156 -2.537 -16.734 1 96.12 217 PRO A C 1
ATOM 1719 O O . PRO A 1 217 ? -20.906 -1.405 -16.312 1 96.12 217 PRO A O 1
ATOM 1722 N N . GLY A 1 218 ? -21.953 -3.344 -16.156 1 97.25 218 GLY A N 1
ATOM 1723 C CA . GLY A 1 218 ? -22.609 -2.961 -14.93 1 97.25 218 GLY A CA 1
ATOM 1724 C C . GLY A 1 218 ? -21.812 -3.287 -13.688 1 97.25 218 GLY A C 1
ATOM 1725 O O . GLY A 1 218 ? -22.297 -3.15 -12.562 1 97.25 218 GLY A O 1
ATOM 1726 N N . TYR A 1 219 ? -20.609 -3.721 -13.797 1 97.5 219 TYR A N 1
ATOM 1727 C CA . TYR A 1 219 ? -19.781 -4.191 -12.695 1 97.5 219 TYR A CA 1
ATOM 1728 C C . TYR A 1 219 ? -19.75 -3.174 -11.562 1 97.5 219 TYR A C 1
ATOM 1730 O O . TYR A 1 219 ? -20.031 -3.514 -10.406 1 97.5 219 TYR A O 1
ATOM 1738 N N . LYS A 1 220 ? -19.422 -1.901 -11.844 1 97.5 220 LYS A N 1
ATOM 1739 C CA . LYS A 1 220 ? -19.297 -0.882 -10.805 1 97.5 220 LYS A CA 1
ATOM 1740 C C . LYS A 1 220 ? -20.609 -0.645 -10.086 1 97.5 220 LYS A C 1
ATOM 1742 O O . LYS A 1 220 ? -20.656 -0.51 -8.867 1 97.5 220 LYS A O 1
ATOM 1747 N N . LYS A 1 221 ? -21.672 -0.57 -10.844 1 97.19 221 LYS A N 1
ATOM 1748 C CA . LYS A 1 221 ? -23 -0.41 -10.266 1 97.19 221 LYS A CA 1
ATOM 1749 C C . LYS A 1 221 ? -23.359 -1.599 -9.383 1 97.19 221 LYS A C 1
ATOM 1751 O O . LYS A 1 221 ? -23.938 -1.424 -8.305 1 97.19 221 LYS A O 1
ATOM 1756 N N . ASP A 1 222 ? -23.047 -2.801 -9.812 1 97.5 222 ASP A N 1
ATOM 1757 C CA . ASP A 1 222 ? -23.359 -4.016 -9.062 1 97.5 222 ASP A CA 1
ATOM 1758 C C . ASP A 1 222 ? -22.594 -4.059 -7.746 1 97.5 222 ASP A C 1
ATOM 1760 O O . ASP A 1 222 ? -23.141 -4.441 -6.711 1 97.5 222 ASP A O 1
ATOM 1764 N N . LEU A 1 223 ? -21.312 -3.674 -7.789 1 98.06 223 LEU A N 1
ATOM 1765 C CA . LEU A 1 223 ? -20.531 -3.619 -6.559 1 98.06 223 LEU A CA 1
ATOM 1766 C C . LEU A 1 223 ? -21.141 -2.633 -5.57 1 98.06 223 LEU A C 1
ATOM 1768 O O . LEU A 1 223 ? -21.312 -2.955 -4.391 1 98.06 223 LEU A O 1
ATOM 1772 N N . PHE A 1 224 ? -21.484 -1.459 -6.059 1 96.69 224 PHE A N 1
ATOM 1773 C CA . PHE A 1 224 ? -22.094 -0.435 -5.223 1 96.69 224 PHE A CA 1
ATOM 1774 C C . PHE A 1 224 ? -23.375 -0.952 -4.594 1 96.69 224 PHE A C 1
ATOM 1776 O O . PHE A 1 224 ? -23.594 -0.812 -3.387 1 96.69 224 PHE A O 1
ATOM 1783 N N . LYS A 1 225 ? -24.219 -1.568 -5.402 1 96.81 225 LYS A N 1
ATOM 1784 C CA . LYS A 1 225 ? -25.5 -2.088 -4.926 1 96.81 225 LYS A CA 1
ATOM 1785 C C . LYS A 1 225 ? -25.297 -3.178 -3.881 1 96.81 225 LYS A C 1
ATOM 1787 O O . LYS A 1 225 ? -25.984 -3.205 -2.861 1 96.81 225 LYS A O 1
ATOM 1792 N N . LEU A 1 226 ? -24.391 -4.039 -4.168 1 97 226 LEU A N 1
ATOM 1793 C CA . LEU A 1 226 ? -24.109 -5.148 -3.26 1 97 226 LEU A CA 1
ATOM 1794 C C . LEU A 1 226 ? -23.688 -4.637 -1.89 1 97 226 LEU A C 1
ATOM 1796 O O . LEU A 1 226 ? -24.172 -5.117 -0.863 1 97 226 LEU A O 1
ATOM 1800 N N . LEU A 1 227 ? -22.859 -3.666 -1.86 1 96.44 227 LEU A N 1
ATOM 1801 C CA . LEU A 1 227 ? -22.312 -3.139 -0.61 1 96.44 227 LEU A CA 1
ATOM 1802 C C . LEU A 1 227 ? -23.344 -2.25 0.088 1 96.44 227 LEU A C 1
ATOM 1804 O O . LEU A 1 227 ? -23.422 -2.232 1.318 1 96.44 227 LEU A O 1
ATOM 1808 N N . ASN A 1 228 ? -24.094 -1.537 -0.625 1 93 228 ASN A N 1
ATOM 1809 C CA . ASN A 1 228 ? -25.047 -0.591 -0.053 1 93 228 ASN A CA 1
ATOM 1810 C C . ASN A 1 228 ? -26.281 -1.301 0.487 1 93 228 ASN A C 1
ATOM 1812 O O . ASN A 1 228 ? -27.047 -0.726 1.268 1 93 228 ASN A O 1
ATOM 1816 N N . ALA A 1 229 ? -26.562 -2.508 -0.017 1 89.5 229 ALA A N 1
ATOM 1817 C CA . ALA A 1 229 ? -27.734 -3.254 0.441 1 89.5 229 ALA A CA 1
ATOM 1818 C C . ALA A 1 229 ? -27.766 -3.326 1.965 1 89.5 229 ALA A C 1
ATOM 1820 O O . ALA A 1 229 ? -28.844 -3.213 2.57 1 89.5 229 ALA A O 1
ATOM 1821 N N . ASP A 1 230 ? -26.672 -3.414 2.648 1 89.44 230 ASP A N 1
ATOM 1822 C CA . ASP A 1 230 ? -26.625 -3.457 4.105 1 89.44 230 ASP A CA 1
ATOM 1823 C C . ASP A 1 230 ? -25.562 -2.498 4.648 1 89.44 230 ASP A C 1
ATOM 1825 O O . ASP A 1 230 ? -25.031 -2.699 5.746 1 89.44 230 ASP A O 1
ATOM 1829 N N . LYS A 1 231 ? -25.156 -1.539 3.824 1 92 231 LYS A N 1
ATOM 1830 C CA . LYS A 1 231 ? -24.188 -0.5 4.195 1 92 231 LYS A CA 1
ATOM 1831 C C . LYS A 1 231 ? -22.875 -1.108 4.66 1 92 231 LYS A C 1
ATOM 1833 O O . LYS A 1 231 ? -22.359 -0.747 5.715 1 92 231 LYS A O 1
ATOM 1838 N N . SER A 1 232 ? -22.5 -2.164 3.887 1 95.44 232 SER A N 1
ATOM 1839 C CA . SER A 1 232 ? -21.234 -2.828 4.207 1 95.44 232 SER A CA 1
ATOM 1840 C C . SER A 1 232 ? -20.078 -2.18 3.471 1 95.44 232 SER A C 1
ATOM 1842 O O . SER A 1 232 ? -20.266 -1.441 2.506 1 95.44 232 SER A O 1
ATOM 1844 N N . GLU A 1 233 ? -18.906 -2.312 3.975 1 97.5 233 GLU A N 1
ATOM 1845 C CA . GLU A 1 233 ? -17.625 -1.962 3.354 1 97.5 233 GLU A CA 1
ATOM 1846 C C . GLU A 1 233 ? -16.688 -3.16 3.314 1 97.5 233 GLU A C 1
ATOM 1848 O O . GLU A 1 233 ? -16.891 -4.145 4.023 1 97.5 233 GLU A O 1
ATOM 1853 N N . ILE A 1 234 ? -15.719 -3.111 2.459 1 98.5 234 ILE A N 1
ATOM 1854 C CA . ILE A 1 234 ? -14.758 -4.203 2.316 1 98.5 234 ILE A CA 1
ATOM 1855 C C . ILE A 1 234 ? -13.695 -4.098 3.404 1 98.5 234 ILE A C 1
ATOM 1857 O O . ILE A 1 234 ? -13 -3.086 3.508 1 98.5 234 ILE A O 1
ATOM 1861 N N . ASP A 1 235 ? -13.539 -5.16 4.168 1 98.62 235 ASP A N 1
ATOM 1862 C CA . ASP A 1 235 ? -12.594 -5.137 5.281 1 98.62 235 ASP A CA 1
ATOM 1863 C C . ASP A 1 235 ? -11.242 -5.73 4.871 1 98.62 235 ASP A C 1
ATOM 1865 O O . ASP A 1 235 ? -10.203 -5.344 5.406 1 98.62 235 ASP A O 1
ATOM 1869 N N . VAL A 1 236 ? -11.289 -6.719 3.994 1 98.81 236 VAL A N 1
ATOM 1870 C CA . VAL A 1 236 ? -10.07 -7.352 3.5 1 98.81 236 VAL A CA 1
ATOM 1871 C C . VAL A 1 236 ? -10.172 -7.562 1.991 1 98.81 236 VAL A C 1
ATOM 1873 O O . VAL A 1 236 ? -11.148 -8.133 1.503 1 98.81 236 VAL A O 1
ATOM 1876 N N . LEU A 1 237 ? -9.273 -7.066 1.281 1 98.88 237 LEU A N 1
ATOM 1877 C CA . LEU A 1 237 ? -9.156 -7.281 -0.157 1 98.88 237 LEU A CA 1
ATOM 1878 C C . LEU A 1 237 ? -7.945 -8.148 -0.48 1 98.88 237 LEU A C 1
ATOM 1880 O O . LEU A 1 237 ? -6.805 -7.766 -0.202 1 98.88 237 LEU A O 1
ATOM 1884 N N . ILE A 1 238 ? -8.188 -9.359 -0.957 1 98.81 238 ILE A N 1
ATOM 1885 C CA . ILE A 1 238 ? -7.133 -10.164 -1.568 1 98.81 238 ILE A CA 1
ATOM 1886 C C . ILE A 1 238 ? -7.066 -9.875 -3.066 1 98.81 238 ILE A C 1
ATOM 1888 O O . ILE A 1 238 ? -7.953 -10.273 -3.822 1 98.81 238 ILE A O 1
ATOM 1892 N N . ASP A 1 239 ? -6.016 -9.242 -3.473 1 98.44 239 ASP A N 1
ATOM 1893 C CA . ASP A 1 239 ? -5.984 -8.711 -4.832 1 98.44 239 ASP A CA 1
ATOM 1894 C C . ASP A 1 239 ? -4.957 -9.453 -5.684 1 98.44 239 ASP A C 1
ATOM 1896 O O . ASP A 1 239 ? -3.756 -9.391 -5.41 1 98.44 239 ASP A O 1
ATOM 1900 N N . HIS A 1 240 ? -5.457 -10.117 -6.727 1 96.69 240 HIS A N 1
ATOM 1901 C CA . HIS A 1 240 ? -4.609 -10.82 -7.676 1 96.69 240 HIS A CA 1
ATOM 1902 C C . HIS A 1 240 ? -4.457 -10.031 -8.969 1 96.69 240 HIS A C 1
ATOM 1904 O O . HIS A 1 240 ? -3.668 -10.398 -9.844 1 96.69 240 HIS A O 1
ATOM 1910 N N . VAL A 1 241 ? -5.141 -8.945 -9.133 1 93.69 241 VAL A N 1
ATOM 1911 C CA . VAL A 1 241 ? -5.324 -8.391 -10.469 1 93.69 241 VAL A CA 1
ATOM 1912 C C . VAL A 1 241 ? -4.754 -6.977 -10.531 1 93.69 241 VAL A C 1
ATOM 1914 O O . VAL A 1 241 ? -3.99 -6.648 -11.445 1 93.69 241 VAL A O 1
ATOM 1917 N N . GLY A 1 242 ? -5.035 -6.191 -9.547 1 93.44 242 GLY A N 1
ATOM 1918 C CA . GLY A 1 242 ? -4.645 -4.789 -9.586 1 93.44 242 GLY A CA 1
ATOM 1919 C C . GLY A 1 242 ? -5.441 -3.98 -10.594 1 93.44 242 GLY A C 1
ATOM 1920 O O . GLY A 1 242 ? -6.641 -4.203 -10.766 1 93.44 242 GLY A O 1
ATOM 1921 N N . GLY A 1 243 ? -4.848 -2.896 -11.117 1 91.62 243 GLY A N 1
ATOM 1922 C CA . GLY A 1 243 ? -5.441 -2.102 -12.18 1 91.62 243 GLY A CA 1
ATOM 1923 C C . GLY A 1 243 ? -6.715 -1.392 -11.75 1 91.62 243 GLY A C 1
ATOM 1924 O O . GLY A 1 243 ? -6.82 -0.931 -10.617 1 91.62 243 GLY A O 1
ATOM 1925 N N . TRP A 1 244 ? -7.672 -1.289 -12.719 1 92.69 244 TRP A N 1
ATOM 1926 C CA . TRP A 1 244 ? -8.875 -0.49 -12.484 1 92.69 244 TRP A CA 1
ATOM 1927 C C . TRP A 1 244 ? -9.773 -1.156 -11.453 1 92.69 244 TRP A C 1
ATOM 1929 O O . TRP A 1 244 ? -10.523 -0.478 -10.742 1 92.69 244 TRP A O 1
ATOM 1939 N N . ILE A 1 245 ? -9.703 -2.447 -11.297 1 95.38 245 ILE A N 1
ATOM 1940 C CA . ILE A 1 245 ? -10.508 -3.146 -10.297 1 95.38 245 ILE A CA 1
ATOM 1941 C C . ILE A 1 245 ? -10.062 -2.742 -8.898 1 95.38 245 ILE A C 1
ATOM 1943 O O . ILE A 1 245 ? -10.891 -2.438 -8.031 1 95.38 245 ILE A O 1
ATOM 1947 N N . LEU A 1 246 ? -8.727 -2.75 -8.656 1 95.94 246 LEU A N 1
ATOM 1948 C CA . LEU A 1 246 ? -8.18 -2.264 -7.398 1 95.94 246 LEU A CA 1
ATOM 1949 C C . LEU A 1 246 ? -8.562 -0.808 -7.164 1 95.94 246 LEU A C 1
ATOM 1951 O O . LEU A 1 246 ? -9.008 -0.448 -6.07 1 95.94 246 LEU A O 1
ATOM 1955 N N . ASN A 1 247 ? -8.422 0.011 -8.203 1 94.69 247 ASN A N 1
ATOM 1956 C CA . ASN A 1 247 ? -8.742 1.432 -8.109 1 94.69 247 ASN A CA 1
ATOM 1957 C C . ASN A 1 247 ? -10.203 1.649 -7.703 1 94.69 247 ASN A C 1
ATOM 1959 O O . ASN A 1 247 ? -10.516 2.609 -6.996 1 94.69 247 ASN A O 1
ATOM 1963 N N . ASN A 1 248 ? -11.039 0.803 -8.164 1 96.12 248 ASN A N 1
ATOM 1964 C CA . ASN A 1 248 ? -12.453 0.909 -7.816 1 96.12 248 ASN A CA 1
ATOM 1965 C C . ASN A 1 248 ? -12.734 0.365 -6.422 1 96.12 248 ASN A C 1
ATOM 1967 O O . ASN A 1 248 ? -13.43 1.002 -5.629 1 96.12 248 ASN A O 1
ATOM 1971 N N . ALA A 1 249 ? -12.195 -0.787 -6.074 1 97.94 249 ALA A N 1
ATOM 1972 C CA . ALA A 1 249 ? -12.461 -1.475 -4.816 1 97.94 249 ALA A CA 1
ATOM 1973 C C . ALA A 1 249 ? -12.047 -0.617 -3.625 1 97.94 249 ALA A C 1
ATOM 1975 O O . ALA A 1 249 ? -12.734 -0.587 -2.6 1 97.94 249 ALA A O 1
ATOM 1976 N N . ILE A 1 250 ? -10.992 0.109 -3.771 1 96.81 250 ILE A N 1
ATOM 1977 C CA . ILE A 1 250 ? -10.406 0.848 -2.66 1 96.81 250 ILE A CA 1
ATOM 1978 C C . ILE A 1 250 ? -11.383 1.912 -2.168 1 96.81 250 ILE A C 1
ATOM 1980 O O . ILE A 1 250 ? -11.391 2.252 -0.983 1 96.81 250 ILE A O 1
ATOM 1984 N N . LEU A 1 251 ? -12.219 2.404 -3.059 1 94.69 251 LEU A N 1
ATOM 1985 C CA . LEU A 1 251 ? -13.188 3.441 -2.725 1 94.69 251 LEU A CA 1
ATOM 1986 C C . LEU A 1 251 ? -14.211 2.922 -1.723 1 94.69 251 LEU A C 1
ATOM 1988 O O . LEU A 1 251 ? -14.867 3.709 -1.037 1 94.69 251 LEU A O 1
ATOM 1992 N N . TYR A 1 252 ? -14.312 1.58 -1.613 1 96.94 252 TYR A N 1
ATOM 1993 C CA . TYR A 1 252 ? -15.375 0.989 -0.806 1 96.94 252 TYR A CA 1
ATOM 1994 C C . TYR A 1 252 ? -14.797 0.242 0.391 1 96.94 252 TYR A C 1
ATOM 1996 O O . TYR A 1 252 ? -15.508 -0.519 1.056 1 96.94 252 TYR A O 1
ATOM 2004 N N . MET A 1 253 ? -13.547 0.398 0.643 1 97.38 253 MET A N 1
ATOM 2005 C CA . MET A 1 253 ? -12.922 -0.281 1.772 1 97.38 253 MET A CA 1
ATOM 2006 C C . MET A 1 253 ? -13.211 0.452 3.078 1 97.38 253 MET A C 1
ATOM 2008 O O . MET A 1 253 ? -13.391 1.671 3.084 1 97.38 253 MET A O 1
ATOM 2012 N N . SER A 1 254 ? -13.258 -0.288 4.156 1 96.75 254 SER A N 1
ATOM 2013 C CA . SER A 1 254 ? -13.484 0.286 5.48 1 96.75 254 SER A CA 1
ATOM 2014 C C . SER A 1 254 ? -12.219 0.933 6.027 1 96.75 254 SER A C 1
ATOM 2016 O O . SER A 1 254 ? -11.125 0.695 5.512 1 96.75 254 SER A O 1
ATOM 2018 N N . ASP A 1 255 ? -12.398 1.822 6.996 1 95.62 255 ASP A N 1
ATOM 2019 C CA . ASP A 1 255 ? -11.234 2.352 7.703 1 95.62 255 ASP A CA 1
ATOM 2020 C C . ASP A 1 255 ? -10.43 1.227 8.352 1 95.62 255 ASP A C 1
ATOM 2022 O O . ASP A 1 255 ? -11 0.275 8.883 1 95.62 255 ASP A O 1
ATOM 2026 N N . PHE A 1 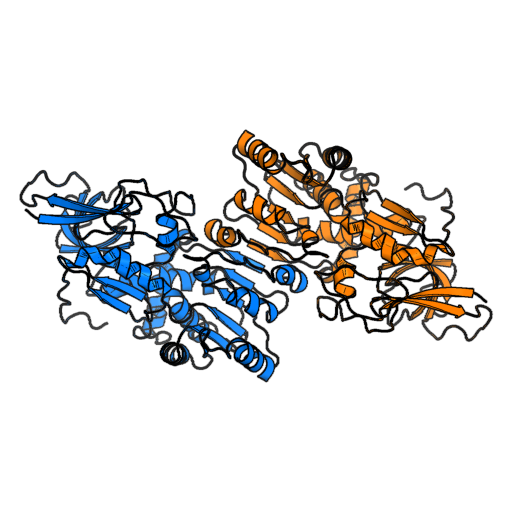256 ? -9.125 1.276 8.281 1 97.25 256 PHE A N 1
ATOM 2027 C CA . PHE A 1 256 ? -8.188 0.347 8.898 1 97.25 256 PHE A CA 1
ATOM 2028 C C . PHE A 1 256 ? -8.273 -1.025 8.242 1 97.25 256 PHE A C 1
ATOM 2030 O O . PHE A 1 256 ? -7.98 -2.041 8.875 1 97.25 256 PHE A O 1
ATOM 2037 N N . SER A 1 257 ? -8.797 -1.035 6.969 1 98.12 257 SER A N 1
ATOM 2038 C CA . SER A 1 257 ? -8.883 -2.283 6.215 1 98.12 257 SER A CA 1
ATOM 2039 C C . SER A 1 257 ? -7.52 -2.715 5.695 1 98.12 257 SER A C 1
ATOM 2041 O O . SER A 1 257 ? -6.52 -2.025 5.91 1 98.12 257 SER A O 1
ATOM 2043 N N . THR A 1 258 ? -7.508 -3.957 5.07 1 98.81 258 THR A N 1
ATOM 2044 C CA . THR A 1 258 ? -6.246 -4.535 4.621 1 98.81 258 THR A CA 1
ATOM 2045 C C . THR A 1 258 ? -6.355 -5.023 3.178 1 98.81 258 THR A C 1
ATOM 2047 O O . THR A 1 258 ? -7.359 -5.625 2.795 1 98.81 258 THR A O 1
ATOM 2050 N N . VAL A 1 259 ? -5.375 -4.676 2.412 1 98.81 259 VAL A N 1
ATOM 2051 C CA . VAL A 1 259 ? -5.18 -5.262 1.089 1 98.81 259 VAL A CA 1
ATOM 2052 C C . VAL A 1 259 ? -3.979 -6.203 1.113 1 98.81 259 VAL A C 1
ATOM 2054 O O . VAL A 1 259 ? -2.879 -5.809 1.506 1 98.81 259 VAL A O 1
ATOM 2057 N N . VAL A 1 260 ? -4.172 -7.445 0.844 1 98.81 260 VAL A N 1
ATOM 2058 C CA . VAL A 1 260 ? -3.051 -8.32 0.525 1 98.81 260 VAL A CA 1
ATOM 2059 C C . VAL A 1 260 ? -2.84 -8.367 -0.987 1 98.81 260 VAL A C 1
ATOM 2061 O O . VAL A 1 260 ? -3.686 -8.875 -1.724 1 98.81 260 VAL A O 1
ATOM 2064 N N . GLN A 1 261 ? -1.769 -7.762 -1.4 1 98.25 261 GLN A N 1
ATOM 2065 C CA . GLN A 1 261 ? -1.462 -7.695 -2.826 1 98.25 261 GLN A CA 1
ATOM 2066 C C . GLN A 1 261 ? -0.673 -8.922 -3.275 1 98.25 261 GLN A C 1
ATOM 2068 O O . GLN A 1 261 ? 0.519 -9.039 -2.98 1 98.25 261 GLN A O 1
ATOM 2073 N N . VAL A 1 262 ? -1.28 -9.75 -4.047 1 97.19 262 VAL A N 1
ATOM 2074 C CA . VAL A 1 262 ? -0.708 -11.039 -4.418 1 97.19 262 VAL A CA 1
ATOM 2075 C C . VAL A 1 262 ? -0.151 -10.969 -5.836 1 97.19 262 VAL A C 1
ATOM 2077 O O . VAL A 1 262 ? 0.887 -11.57 -6.133 1 97.19 262 VAL A O 1
ATOM 2080 N N . GLY A 1 263 ? -0.909 -10.289 -6.645 1 92.56 263 GLY A N 1
ATOM 2081 C CA . GLY A 1 263 ? -0.507 -10.164 -8.039 1 92.56 263 GLY A CA 1
ATOM 2082 C C . GLY A 1 263 ? -1.025 -8.906 -8.703 1 92.56 263 GLY A C 1
ATOM 2083 O O . GLY A 1 263 ? -1.768 -8.133 -8.086 1 92.56 263 GLY A O 1
ATOM 2084 N N . ALA A 1 264 ? -0.542 -8.664 -9.961 1 85.94 264 ALA A N 1
ATOM 2085 C CA . ALA A 1 264 ? -0.95 -7.535 -10.789 1 85.94 264 ALA A CA 1
ATOM 2086 C C . ALA A 1 264 ? -1.106 -7.953 -12.242 1 85.94 264 ALA A C 1
ATOM 2088 O O . ALA A 1 264 ? -0.543 -7.32 -13.141 1 85.94 264 ALA A O 1
ATOM 2089 N N . VAL A 1 265 ? -1.951 -8.883 -12.406 1 78.38 265 VAL A N 1
ATOM 2090 C CA . VAL A 1 265 ? -2.09 -9.508 -13.719 1 78.38 265 VAL A CA 1
ATOM 2091 C C . VAL A 1 265 ? -2.555 -8.477 -14.742 1 78.38 265 VAL A C 1
ATOM 2093 O O . VAL A 1 265 ? -2.201 -8.547 -15.922 1 78.38 265 VAL A O 1
ATOM 2096 N N . ALA A 1 266 ? -3.312 -7.512 -14.312 1 72.25 266 ALA A N 1
ATOM 2097 C CA . ALA A 1 266 ? -3.846 -6.473 -15.188 1 72.25 266 ALA A CA 1
ATOM 2098 C C . ALA A 1 266 ? -2.721 -5.691 -15.859 1 72.25 266 ALA A C 1
ATOM 2100 O O . ALA A 1 266 ? -2.896 -5.168 -16.969 1 72.25 266 ALA A O 1
ATOM 2101 N N . GLY A 1 267 ? -1.633 -5.609 -15.203 1 69.31 267 GLY A N 1
ATOM 2102 C CA . GLY A 1 267 ? -0.522 -4.848 -15.75 1 69.31 267 GLY A CA 1
ATOM 2103 C C . GLY A 1 267 ? 0.356 -5.656 -16.688 1 69.31 267 GLY A C 1
ATOM 2104 O O . GLY A 1 267 ? 1.328 -5.133 -17.234 1 69.31 267 GLY A O 1
ATOM 2105 N N . TYR A 1 268 ? -0.185 -6.867 -16.812 1 74 268 TYR A N 1
ATOM 2106 C CA . TYR A 1 268 ? 0.617 -7.715 -17.688 1 74 268 TYR A CA 1
ATOM 2107 C C . TYR A 1 268 ? 0.237 -7.508 -19.156 1 74 268 TYR A C 1
ATOM 2109 O O . TYR A 1 268 ? -0.94 -7.578 -19.516 1 74 268 TYR A O 1
ATOM 2117 N N . ASN A 1 269 ? 1.117 -7.148 -19.906 1 76.75 269 ASN A N 1
ATOM 2118 C CA . ASN A 1 269 ? 0.988 -7.031 -21.359 1 76.75 269 ASN A CA 1
ATOM 2119 C C . ASN A 1 269 ? 0.351 -5.703 -21.75 1 76.75 269 ASN A C 1
ATOM 2121 O O . ASN A 1 269 ? -0.018 -5.512 -22.906 1 76.75 269 ASN A O 1
ATOM 2125 N N . SER A 1 270 ? -0.054 -4.848 -20.75 1 73.25 270 SER A N 1
ATOM 2126 C CA . SER A 1 270 ? -0.613 -3.531 -21.031 1 73.25 270 SER A CA 1
ATOM 2127 C C . SER A 1 270 ? -0.1 -2.49 -20.047 1 73.25 270 SER A C 1
ATOM 2129 O O . SER A 1 270 ? 0.134 -2.801 -18.875 1 73.25 270 SER A O 1
ATOM 2131 N N . PRO A 1 271 ? 0.065 -1.308 -20.688 1 69.38 271 PRO A N 1
ATOM 2132 C CA . PRO A 1 271 ? 0.475 -0.255 -19.75 1 69.38 271 PRO A CA 1
ATOM 2133 C C . PRO A 1 271 ? -0.592 0.054 -18.703 1 69.38 271 PRO A C 1
ATOM 2135 O O . PRO A 1 271 ? -1.788 0.002 -19 1 69.38 271 PRO A O 1
ATOM 2138 N N . SER A 1 272 ? -0.138 0.056 -17.5 1 70.12 272 SER A N 1
ATOM 2139 C CA . SER A 1 272 ? -1.091 0.321 -16.438 1 70.12 272 SER A CA 1
ATOM 2140 C C . SER A 1 272 ? -1.187 1.813 -16.125 1 70.12 272 SER A C 1
ATOM 2142 O O . SER A 1 272 ? -0.206 2.545 -16.281 1 70.12 272 SER A O 1
ATOM 2144 N N . ASP A 1 273 ? -2.441 2.4 -15.977 1 77.06 273 ASP A N 1
ATOM 2145 C CA . ASP A 1 273 ? -2.646 3.77 -15.508 1 77.06 273 ASP A CA 1
ATOM 2146 C C . ASP A 1 273 ? -2.148 3.943 -14.078 1 77.06 273 ASP A C 1
ATOM 2148 O O . ASP A 1 273 ? -2.199 5.047 -13.531 1 77.06 273 ASP A O 1
ATOM 2152 N N . GLY A 1 274 ? -1.619 2.9 -13.523 1 85.56 274 GLY A N 1
ATOM 2153 C CA . GLY A 1 274 ? -1.124 2.965 -12.164 1 85.56 274 GLY A CA 1
ATOM 2154 C C . GLY A 1 274 ? -2.23 2.957 -11.125 1 85.56 274 GLY A C 1
ATOM 2155 O O . GLY A 1 274 ? -3.412 2.863 -11.469 1 85.56 274 GLY A O 1
ATOM 2156 N N . PHE A 1 275 ? -1.935 2.883 -9.883 1 91.88 275 PHE A N 1
ATOM 2157 C CA . PHE A 1 275 ? -2.859 2.967 -8.758 1 91.88 275 PHE A CA 1
ATOM 2158 C C . PHE A 1 275 ? -3.258 4.414 -8.492 1 91.88 275 PHE A C 1
ATOM 2160 O O . PHE A 1 275 ? -2.623 5.098 -7.684 1 91.88 275 PHE A O 1
ATOM 2167 N N . THR A 1 276 ? -4.438 4.91 -9.055 1 90.5 276 THR A N 1
ATOM 2168 C CA . THR A 1 276 ? -4.793 6.324 -9.117 1 90.5 276 THR A CA 1
ATOM 2169 C C . THR A 1 276 ? -5.566 6.742 -7.867 1 90.5 276 THR A C 1
ATOM 2171 O O . THR A 1 276 ? -5.613 7.926 -7.527 1 90.5 276 THR A O 1
ATOM 2174 N N . ASN A 1 277 ? -6.219 5.895 -7.195 1 90.44 277 ASN A N 1
ATOM 2175 C CA . ASN A 1 277 ? -6.969 6.215 -5.984 1 90.44 277 ASN A CA 1
ATOM 2176 C C . ASN A 1 277 ? -6.156 5.914 -4.727 1 90.44 277 ASN A C 1
ATOM 2178 O O . ASN A 1 277 ? -6.723 5.57 -3.688 1 90.44 277 ASN A O 1
ATOM 2182 N N . TYR A 1 278 ? -4.824 6.086 -4.848 1 91.94 278 TYR A N 1
ATOM 2183 C CA . TYR A 1 278 ? -3.846 5.73 -3.826 1 91.94 278 TYR A CA 1
ATOM 2184 C C . TYR A 1 278 ? -4.035 6.578 -2.572 1 91.94 278 TYR A C 1
ATOM 2186 O O . TYR A 1 278 ? -3.721 6.137 -1.466 1 91.94 278 TYR A O 1
ATOM 2194 N N . ALA A 1 279 ? -4.672 7.742 -2.652 1 89.31 279 ALA A N 1
ATOM 2195 C CA . ALA A 1 279 ? -4.859 8.648 -1.525 1 89.31 279 ALA A CA 1
ATOM 2196 C C . ALA A 1 279 ? -5.773 8.031 -0.471 1 89.31 279 ALA A C 1
ATOM 2198 O O . ALA A 1 279 ? -5.688 8.375 0.711 1 89.31 279 ALA A O 1
ATOM 2199 N N . ASN A 1 280 ? -6.578 7.09 -0.879 1 92.75 280 ASN A N 1
ATOM 2200 C CA . ASN A 1 280 ? -7.48 6.422 0.054 1 92.75 280 ASN A CA 1
ATOM 2201 C C . ASN A 1 280 ? -6.711 5.598 1.085 1 92.75 280 ASN A C 1
ATOM 2203 O O . ASN A 1 280 ? -7.238 5.285 2.154 1 92.75 280 ASN A O 1
ATOM 2207 N N . VAL A 1 281 ? -5.457 5.207 0.738 1 96.25 281 VAL A N 1
ATOM 2208 C CA . VAL A 1 281 ? -4.613 4.492 1.691 1 96.25 281 VAL A CA 1
ATOM 2209 C C . VAL A 1 281 ? -4.426 5.34 2.949 1 96.25 281 VAL A C 1
ATOM 2211 O O . VAL A 1 281 ? -4.461 4.82 4.066 1 96.25 281 VAL A O 1
ATOM 2214 N N . ILE A 1 282 ? -4.328 6.645 2.742 1 94.62 282 ILE A N 1
ATOM 2215 C CA . ILE A 1 282 ? -4.137 7.57 3.854 1 94.62 282 ILE A CA 1
ATOM 2216 C C . ILE A 1 282 ? -5.473 7.809 4.559 1 94.62 282 ILE A C 1
ATOM 2218 O O . ILE A 1 282 ? -5.602 7.547 5.758 1 94.62 282 ILE A O 1
ATOM 2222 N N . THR A 1 283 ? -6.5 8.219 3.818 1 92.56 283 THR A N 1
ATOM 2223 C CA . THR A 1 283 ? -7.746 8.711 4.398 1 92.56 283 THR A CA 1
ATOM 2224 C C . THR A 1 283 ? -8.484 7.59 5.121 1 92.56 283 THR A C 1
ATOM 2226 O O . THR A 1 283 ? -9.188 7.836 6.105 1 92.56 283 THR A O 1
ATOM 2229 N N . LYS A 1 284 ? -8.211 6.344 4.676 1 95.12 284 LYS A N 1
ATOM 2230 C CA . LYS A 1 284 ? -8.891 5.207 5.285 1 95.12 284 LYS A CA 1
ATOM 2231 C C . LYS A 1 284 ? -7.926 4.383 6.137 1 95.12 284 LYS A C 1
ATOM 2233 O O . LYS A 1 284 ? -8.312 3.359 6.707 1 95.12 284 LYS A O 1
ATOM 2238 N N . ARG A 1 285 ? -6.703 4.852 6.242 1 97 285 ARG A N 1
ATOM 2239 C CA . ARG A 1 285 ? -5.695 4.141 7.023 1 97 285 ARG A CA 1
ATOM 2240 C C . ARG A 1 285 ? -5.578 2.689 6.578 1 97 285 ARG A C 1
ATOM 2242 O O . ARG A 1 285 ? -5.559 1.778 7.41 1 97 285 ARG A O 1
ATOM 2249 N N . ILE A 1 286 ? -5.512 2.469 5.262 1 98.06 286 ILE A N 1
ATOM 2250 C CA . ILE A 1 286 ? -5.434 1.121 4.715 1 98.06 286 ILE A CA 1
ATOM 2251 C C . ILE A 1 286 ? -4.008 0.588 4.855 1 98.06 286 ILE A C 1
ATOM 2253 O O . ILE A 1 286 ? -3.039 1.322 4.648 1 98.06 286 ILE A O 1
ATOM 2257 N N . THR A 1 287 ? -3.889 -0.672 5.215 1 98.75 287 THR A N 1
ATOM 2258 C CA . THR A 1 287 ? -2.615 -1.382 5.16 1 98.75 287 THR A CA 1
ATOM 2259 C C . THR A 1 287 ? -2.543 -2.268 3.92 1 98.75 287 THR A C 1
ATOM 2261 O O . THR A 1 287 ? -3.447 -3.068 3.668 1 98.75 287 THR A O 1
ATOM 2264 N N . ILE A 1 288 ? -1.511 -2.084 3.127 1 98.81 288 ILE A N 1
ATOM 2265 C CA . ILE A 1 288 ? -1.261 -2.93 1.965 1 98.81 288 ILE A CA 1
ATOM 2266 C C . ILE A 1 288 ? -0.03 -3.799 2.215 1 98.81 288 ILE A C 1
ATOM 2268 O O . ILE A 1 288 ? 1.017 -3.297 2.633 1 98.81 288 ILE A O 1
ATOM 2272 N N . LYS A 1 289 ? -0.145 -5.078 1.992 1 98.69 289 LYS A N 1
ATOM 2273 C CA . LYS A 1 289 ? 0.965 -6.016 2.145 1 98.69 289 LYS A CA 1
ATOM 2274 C C . LYS A 1 289 ? 1.202 -6.801 0.858 1 98.69 289 LYS A C 1
ATOM 2276 O O . LYS A 1 289 ? 0.305 -7.496 0.373 1 98.69 289 LYS A O 1
ATOM 2281 N N . GLY A 1 290 ? 2.41 -6.66 0.363 1 97.81 290 GLY A N 1
ATOM 2282 C CA . GLY A 1 290 ? 2.814 -7.57 -0.698 1 97.81 290 GLY A CA 1
ATOM 2283 C C . GLY A 1 290 ? 3.307 -8.906 -0.181 1 97.81 290 GLY A C 1
ATOM 2284 O O . GLY A 1 290 ? 3.875 -8.984 0.911 1 97.81 290 GLY A O 1
ATOM 2285 N N . MET A 1 291 ? 3.107 -9.953 -1.01 1 96 291 MET A N 1
ATOM 2286 C CA . MET A 1 291 ? 3.586 -11.242 -0.526 1 96 291 MET A CA 1
ATOM 2287 C C . MET A 1 291 ? 4.062 -12.117 -1.683 1 96 291 MET A C 1
ATOM 2289 O O . MET A 1 291 ? 3.596 -11.961 -2.812 1 96 291 MET A O 1
ATOM 2293 N N . ILE A 1 292 ? 4.945 -12.93 -1.42 1 95.5 292 ILE A N 1
ATOM 2294 C CA . ILE A 1 292 ? 5.469 -13.984 -2.279 1 95.5 292 ILE A CA 1
ATOM 2295 C C . ILE A 1 292 ? 5.426 -15.32 -1.541 1 95.5 292 ILE A C 1
ATOM 2297 O O . ILE A 1 292 ? 5.977 -15.453 -0.445 1 95.5 292 ILE A O 1
ATOM 2301 N N . VAL A 1 293 ? 4.852 -16.281 -2.121 1 95.88 293 VAL A N 1
ATOM 2302 C CA . VAL A 1 293 ? 4.562 -17.531 -1.438 1 95.88 293 VAL A CA 1
ATOM 2303 C C . VAL A 1 293 ? 5.867 -18.266 -1.134 1 95.88 293 VAL A C 1
ATOM 2305 O O . VAL A 1 293 ? 5.969 -18.969 -0.128 1 95.88 293 VAL A O 1
ATOM 2308 N N . MET A 1 294 ? 6.887 -18.031 -1.953 1 93.19 294 MET A N 1
ATOM 2309 C CA . MET A 1 294 ? 8.125 -18.781 -1.803 1 93.19 294 MET A CA 1
ATOM 2310 C C . MET A 1 294 ? 8.82 -18.438 -0.493 1 93.19 294 MET A C 1
ATOM 2312 O O . MET A 1 294 ? 9.688 -19.172 -0.027 1 93.19 294 MET A O 1
ATOM 2316 N N . ASP A 1 295 ? 8.484 -17.297 0.064 1 95.31 295 ASP A N 1
ATOM 2317 C CA . ASP A 1 295 ? 9.016 -16.938 1.374 1 95.31 295 ASP A CA 1
ATOM 2318 C C . ASP A 1 295 ? 8.555 -17.906 2.447 1 95.31 295 ASP A C 1
ATOM 2320 O O . ASP A 1 295 ? 9.109 -17.953 3.545 1 95.31 295 ASP A O 1
ATOM 2324 N N . HIS A 1 296 ? 7.609 -18.75 2.102 1 96.81 296 HIS A N 1
ATOM 2325 C CA . HIS A 1 296 ? 7.039 -19.688 3.062 1 96.81 296 HIS A CA 1
ATOM 2326 C C . HIS A 1 296 ? 7.27 -21.141 2.623 1 96.81 296 HIS A C 1
ATOM 2328 O O . HIS A 1 296 ? 6.574 -22.047 3.078 1 96.81 296 HIS A O 1
ATOM 2334 N N . ALA A 1 297 ? 8.195 -21.406 1.774 1 93.31 297 ALA A N 1
ATOM 2335 C CA . ALA A 1 297 ? 8.438 -22.719 1.207 1 93.31 297 ALA A CA 1
ATOM 2336 C C . ALA A 1 297 ? 8.68 -23.75 2.305 1 93.31 297 ALA A C 1
ATOM 2338 O O . ALA A 1 297 ? 8.219 -24.891 2.209 1 93.31 297 ALA A O 1
ATOM 2339 N N . ALA A 1 298 ? 9.328 -23.344 3.387 1 94.88 298 ALA A N 1
ATOM 2340 C CA . ALA A 1 298 ? 9.656 -24.25 4.484 1 94.88 298 ALA A CA 1
ATOM 2341 C C . ALA A 1 298 ? 8.398 -24.703 5.219 1 94.88 298 ALA A C 1
ATOM 2343 O O . ALA A 1 298 ? 8.414 -25.734 5.906 1 94.88 298 ALA A O 1
ATOM 2344 N N . GLU A 1 299 ? 7.344 -23.953 5.023 1 97.56 299 GLU A N 1
ATOM 2345 C CA . GLU A 1 299 ? 6.113 -24.234 5.758 1 97.56 299 GLU A CA 1
ATOM 2346 C C . GLU A 1 299 ? 5.086 -24.922 4.875 1 97.56 299 GLU A C 1
ATOM 2348 O O . GLU A 1 299 ? 3.969 -25.203 5.312 1 97.56 299 GLU A O 1
ATOM 2353 N N . PHE A 1 300 ? 5.457 -25.266 3.668 1 96.06 300 PHE A N 1
ATOM 2354 C CA . PHE A 1 300 ? 4.512 -25.859 2.721 1 96.06 300 PHE A CA 1
ATOM 2355 C C . PHE A 1 300 ? 3.988 -27.188 3.23 1 96.06 300 PHE A C 1
ATOM 2357 O O . PHE A 1 300 ? 2.809 -27.5 3.059 1 96.06 300 PHE A O 1
ATOM 2364 N N . GLY A 1 301 ? 4.84 -28 3.824 1 95.38 301 GLY A N 1
ATOM 2365 C CA . GLY A 1 301 ? 4.414 -29.281 4.352 1 95.38 301 GLY A CA 1
ATOM 2366 C C . GLY A 1 301 ? 3.32 -29.172 5.398 1 95.38 301 GLY A C 1
ATOM 2367 O O . GLY A 1 301 ? 2.328 -29.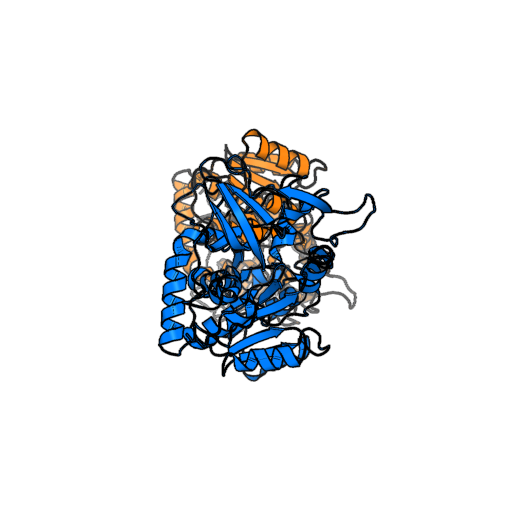906 5.348 1 95.38 301 GLY A O 1
ATOM 2368 N N . GLN A 1 302 ? 3.531 -28.203 6.289 1 97.5 302 GLN A N 1
ATOM 2369 C CA . GLN A 1 302 ? 2.539 -27.984 7.336 1 97.5 302 GLN A CA 1
ATOM 2370 C C . GLN A 1 302 ? 1.218 -27.5 6.742 1 97.5 302 GLN A C 1
ATOM 2372 O O . GLN A 1 302 ? 0.146 -27.938 7.168 1 97.5 302 GLN A O 1
ATOM 2377 N N . ALA A 1 303 ? 1.295 -26.656 5.785 1 98 303 ALA A N 1
ATOM 2378 C CA . ALA A 1 303 ? 0.094 -26.156 5.125 1 98 303 ALA A CA 1
ATOM 2379 C C . ALA A 1 303 ? -0.644 -27.266 4.398 1 98 303 ALA A C 1
ATOM 2381 O O . ALA A 1 303 ? -1.868 -27.391 4.496 1 98 303 ALA A O 1
ATOM 2382 N N . ALA A 1 304 ? 0.109 -28.094 3.727 1 96.56 304 ALA A N 1
ATOM 2383 C CA . ALA A 1 304 ? -0.478 -29.219 3.002 1 96.56 304 ALA A CA 1
ATOM 2384 C C . ALA A 1 304 ? -1.188 -30.172 3.955 1 96.56 304 ALA A C 1
ATOM 2386 O O . ALA A 1 304 ? -2.25 -30.719 3.631 1 96.56 304 ALA A O 1
ATOM 2387 N N . HIS A 1 305 ? -0.608 -30.359 5.07 1 97.19 305 HIS A N 1
ATOM 2388 C CA . HIS A 1 305 ? -1.221 -31.219 6.078 1 97.19 305 HIS A CA 1
ATOM 2389 C C . HIS A 1 305 ? -2.555 -30.641 6.551 1 97.19 305 HIS A C 1
ATOM 2391 O O . HIS A 1 305 ? -3.541 -31.375 6.66 1 97.19 305 HIS A O 1
ATOM 2397 N N . ARG A 1 306 ? -2.588 -29.406 6.793 1 98 306 ARG A N 1
ATOM 2398 C CA . ARG A 1 306 ? -3.822 -28.75 7.227 1 98 306 ARG A CA 1
ATOM 2399 C C . ARG A 1 306 ? -4.898 -28.844 6.152 1 98 306 ARG A C 1
ATOM 2401 O O . ARG A 1 306 ? -6.051 -29.156 6.441 1 98 306 ARG A O 1
ATOM 2408 N N . ILE A 1 307 ? -4.52 -28.609 4.977 1 98 307 ILE A N 1
ATOM 2409 C CA . ILE A 1 307 ? -5.449 -28.703 3.852 1 98 307 ILE A CA 1
ATOM 2410 C C . ILE A 1 307 ? -5.984 -30.125 3.73 1 98 307 ILE A C 1
ATOM 2412 O O . ILE A 1 307 ? -7.184 -30.328 3.531 1 98 307 ILE A O 1
ATOM 2416 N N . SER A 1 308 ? -5.094 -31.094 3.908 1 96.88 308 SER A N 1
ATOM 2417 C CA . SER A 1 308 ? -5.504 -32.5 3.857 1 96.88 308 SER A CA 1
ATOM 2418 C C . SER A 1 308 ? -6.523 -32.812 4.945 1 96.88 308 SER A C 1
ATOM 2420 O O . SER A 1 308 ? -7.465 -33.562 4.715 1 96.88 308 SER A O 1
ATOM 2422 N N . GLN A 1 309 ? -6.352 -32.219 6.074 1 98 309 GLN A N 1
ATOM 2423 C CA . GLN A 1 309 ? -7.309 -32.406 7.16 1 98 309 GLN A CA 1
ATOM 2424 C C . GLN A 1 309 ? -8.672 -31.812 6.805 1 98 309 GLN A C 1
ATOM 2426 O O . GLN A 1 309 ? -9.703 -32.438 7.082 1 98 309 GLN A O 1
ATOM 2431 N N . TRP A 1 310 ? -8.695 -30.688 6.137 1 97.94 310 TRP A N 1
ATOM 2432 C CA . TRP A 1 310 ? -9.945 -30.047 5.73 1 97.94 310 TRP A CA 1
ATOM 2433 C C . TRP A 1 310 ? -10.641 -30.859 4.645 1 97.94 310 TRP A C 1
ATOM 2435 O O . TRP A 1 310 ? -11.867 -30.875 4.559 1 97.94 310 TRP A O 1
ATOM 2445 N N . LEU A 1 311 ? -9.859 -31.516 3.854 1 96.56 311 LEU A N 1
ATOM 2446 C CA . LEU A 1 311 ? -10.43 -32.406 2.842 1 96.56 311 LEU A CA 1
ATOM 2447 C C . LEU A 1 311 ? -11.039 -33.625 3.482 1 96.56 311 LEU A C 1
ATOM 2449 O O . LEU A 1 311 ? -12.148 -34.031 3.127 1 96.56 311 LEU A O 1
ATOM 2453 N N . LYS A 1 312 ? -10.398 -34.156 4.449 1 96.5 312 LYS A N 1
ATOM 2454 C CA . LYS A 1 312 ? -10.82 -35.375 5.121 1 96.5 312 LYS A CA 1
ATOM 2455 C C . LYS A 1 312 ? -12.102 -35.156 5.926 1 96.5 312 LYS A C 1
ATOM 2457 O O . LYS A 1 312 ? -12.977 -36.031 5.961 1 96.5 312 LYS A O 1
ATOM 2462 N N . ASP A 1 313 ? -12.188 -34 6.551 1 97.69 313 ASP A N 1
ATOM 2463 C CA . ASP A 1 313 ? -13.328 -33.781 7.426 1 97.69 313 ASP A CA 1
ATOM 2464 C C . ASP A 1 313 ? -14.484 -33.125 6.664 1 97.69 313 ASP A C 1
ATOM 2466 O O . ASP A 1 313 ? -15.531 -32.844 7.246 1 97.69 313 ASP A O 1
ATOM 2470 N N . GLY A 1 314 ? -14.273 -32.781 5.402 1 96.94 314 GLY A N 1
ATOM 2471 C CA . GLY A 1 314 ? -15.359 -32.344 4.551 1 96.94 314 GLY A CA 1
ATOM 2472 C C . GLY A 1 314 ? -15.477 -30.828 4.504 1 96.94 314 GLY A C 1
ATOM 2473 O O . GLY A 1 314 ? -16.359 -30.281 3.822 1 96.94 314 GLY A O 1
ATOM 2474 N N . THR A 1 315 ? -14.602 -30.156 5.156 1 97.38 315 THR A N 1
ATOM 2475 C CA . THR A 1 315 ? -14.586 -28.703 5.098 1 97.38 315 THR A CA 1
ATOM 2476 C C . THR A 1 315 ? -14.328 -28.219 3.674 1 97.38 315 THR A C 1
ATOM 2478 O O . THR A 1 315 ? -14.953 -27.25 3.221 1 97.38 315 THR A O 1
ATOM 2481 N N . LEU A 1 316 ? -13.391 -28.875 3.051 1 97.56 316 LEU A N 1
ATOM 2482 C CA . LEU A 1 316 ? -13.094 -28.625 1.646 1 97.56 316 LEU A CA 1
ATOM 2483 C C . LEU A 1 316 ? -13.445 -29.828 0.786 1 97.56 316 LEU A C 1
ATOM 2485 O O . LEU A 1 316 ? -13.523 -30.953 1.288 1 97.56 316 LEU A O 1
ATOM 2489 N N . ASP A 1 317 ? -13.719 -29.562 -0.43 1 96.25 317 ASP A N 1
ATOM 2490 C CA . ASP A 1 317 ? -13.984 -30.594 -1.434 1 96.25 317 ASP A CA 1
ATOM 2491 C C . ASP A 1 317 ? -12.93 -30.578 -2.533 1 96.25 317 ASP A C 1
ATOM 2493 O O . ASP A 1 317 ? -12.727 -29.547 -3.193 1 96.25 317 ASP A O 1
ATOM 2497 N N . VAL A 1 318 ? -12.273 -31.719 -2.725 1 94.56 318 VAL A N 1
ATOM 2498 C CA . VAL A 1 318 ? -11.18 -31.875 -3.682 1 94.56 318 VAL A CA 1
ATOM 2499 C C . VAL A 1 318 ? -11.656 -31.469 -5.074 1 94.56 318 VAL A C 1
ATOM 2501 O O . VAL A 1 318 ? -10.891 -30.938 -5.875 1 94.56 318 VAL A O 1
ATOM 2504 N N . ASN A 1 319 ? -12.93 -31.609 -5.355 1 93.56 319 ASN A N 1
ATOM 2505 C CA . ASN A 1 319 ? -13.492 -31.344 -6.672 1 93.56 319 ASN A CA 1
ATOM 2506 C C . ASN A 1 319 ? -13.609 -29.844 -6.934 1 93.56 319 ASN A C 1
ATOM 2508 O O . ASN A 1 319 ? -13.82 -29.422 -8.07 1 93.56 319 ASN A O 1
ATOM 2512 N N . ASN A 1 320 ? -13.492 -29.047 -5.898 1 96.56 320 ASN A N 1
ATOM 2513 C CA . ASN A 1 320 ? -13.578 -27.609 -6.039 1 96.56 320 ASN A CA 1
ATOM 2514 C C . ASN A 1 320 ? -12.227 -27 -6.406 1 96.56 320 ASN A C 1
ATOM 2516 O O . ASN A 1 320 ? -12.086 -25.766 -6.465 1 96.56 320 ASN A O 1
ATOM 2520 N N . PHE A 1 321 ? -11.258 -27.844 -6.691 1 96.25 321 PHE A N 1
ATOM 2521 C CA . PHE A 1 321 ? -9.945 -27.422 -7.188 1 96.25 321 PHE A CA 1
ATOM 2522 C C . PHE A 1 321 ? -9.703 -27.969 -8.594 1 96.25 321 PHE A C 1
ATOM 2524 O O . PHE A 1 321 ? -8.797 -28.766 -8.805 1 96.25 321 PHE A O 1
ATOM 2531 N N . PRO A 1 322 ? -10.445 -27.438 -9.539 1 95.56 322 PRO A N 1
ATOM 2532 C CA . PRO A 1 322 ? -10.367 -28 -10.891 1 95.56 322 PRO A CA 1
ATOM 2533 C C . PRO A 1 322 ? -9.086 -27.578 -11.625 1 95.56 322 PRO A C 1
ATOM 2535 O O . PRO A 1 322 ? -8.492 -26.547 -11.305 1 95.56 322 PRO A O 1
ATOM 2538 N N . GLU A 1 323 ? -8.703 -28.422 -12.57 1 96.62 323 GLU A N 1
ATOM 2539 C CA . GLU A 1 323 ? -7.609 -28.141 -13.5 1 96.62 323 GLU A CA 1
ATOM 2540 C C . GLU A 1 323 ? -8.133 -27.969 -14.93 1 96.62 323 GLU A C 1
ATOM 2542 O O . GLU A 1 323 ? -9.016 -28.703 -15.367 1 96.62 323 GLU A O 1
ATOM 2547 N N . HIS A 1 324 ? -7.754 -26.938 -15.531 1 96.5 324 HIS A N 1
ATOM 2548 C CA . HIS A 1 324 ? -7.926 -26.766 -16.969 1 96.5 324 HIS A CA 1
ATOM 2549 C C . HIS A 1 324 ? -6.688 -27.234 -17.734 1 96.5 324 HIS A C 1
ATOM 2551 O O . HIS A 1 324 ? -5.723 -26.484 -17.875 1 96.5 324 HIS A O 1
ATOM 2557 N N . ILE A 1 325 ? -6.762 -28.484 -18.266 1 96.56 325 ILE A N 1
ATOM 2558 C CA . ILE A 1 325 ? -5.594 -29.109 -18.875 1 96.56 325 ILE A CA 1
ATOM 2559 C C . ILE A 1 325 ? -5.684 -29.016 -20.391 1 96.56 325 ILE A C 1
ATOM 2561 O O . ILE A 1 325 ? -6.66 -29.469 -20.984 1 96.56 325 ILE A O 1
ATOM 2565 N N . VAL A 1 326 ? -4.73 -28.359 -21.016 1 97.06 326 VAL A N 1
ATOM 2566 C CA . VAL A 1 326 ? -4.621 -28.266 -22.469 1 97.06 326 VAL A CA 1
ATOM 2567 C C . VAL A 1 326 ? -3.455 -29.125 -22.953 1 97.06 326 VAL A C 1
ATOM 2569 O O . VAL A 1 326 ? -2.561 -29.469 -22.172 1 97.06 326 VAL A O 1
ATOM 2572 N N . GLN A 1 327 ? -3.451 -29.484 -24.203 1 96.5 327 GLN A N 1
ATOM 2573 C CA . GLN A 1 327 ? -2.486 -30.438 -24.719 1 96.5 327 GLN A CA 1
ATOM 2574 C C . GLN A 1 327 ? -1.482 -29.766 -25.656 1 96.5 327 GLN A C 1
ATOM 2576 O O . GLN A 1 327 ? -1.851 -28.906 -26.453 1 96.5 327 GLN A O 1
ATOM 2581 N N . ALA A 1 328 ? -0.255 -30.109 -25.469 1 98 328 ALA A N 1
ATOM 2582 C CA . ALA A 1 328 ? 0.838 -29.719 -26.359 1 98 328 ALA A CA 1
ATOM 2583 C C . ALA A 1 328 ? 1.815 -30.875 -26.547 1 98 328 ALA A C 1
ATOM 2585 O O . ALA A 1 328 ? 3.025 -30.719 -26.375 1 98 328 ALA A O 1
ATOM 2586 N N . ILE A 1 329 ? 1.337 -32.031 -26.953 1 97.06 329 ILE A N 1
ATOM 2587 C CA . ILE A 1 329 ? 2.121 -33.25 -27.062 1 97.06 329 ILE A CA 1
ATOM 2588 C C . ILE A 1 329 ? 2.719 -33.375 -28.469 1 97.06 329 ILE A C 1
ATOM 2590 O O . ILE A 1 329 ? 2.076 -33 -29.453 1 97.06 329 ILE A O 1
ATOM 2594 N N . GLY A 1 330 ? 3.898 -33.875 -28.578 1 95.81 330 GLY A N 1
ATOM 2595 C CA . GLY A 1 330 ? 4.555 -34.094 -29.859 1 95.81 330 GLY A CA 1
ATOM 2596 C C . GLY A 1 330 ? 4.844 -32.781 -30.609 1 95.81 330 GLY A C 1
ATOM 2597 O O . GLY A 1 330 ? 5.43 -31.859 -30.031 1 95.81 330 GLY A O 1
ATOM 2598 N N . PRO A 1 331 ? 4.387 -32.719 -31.875 1 95.19 331 PRO A N 1
ATOM 2599 C CA . PRO A 1 331 ? 4.652 -31.5 -32.656 1 95.19 331 PRO A CA 1
ATOM 2600 C C . PRO A 1 331 ? 3.977 -30.266 -32.094 1 95.19 331 PRO A C 1
ATOM 2602 O O . PRO A 1 331 ? 4.406 -29.141 -32.375 1 95.19 331 PRO A O 1
ATOM 2605 N N . ASN A 1 332 ? 3.016 -30.531 -31.312 1 97.5 332 ASN A N 1
ATOM 2606 C CA . ASN A 1 332 ? 2.262 -29.422 -30.734 1 97.5 332 ASN A CA 1
ATOM 2607 C C . ASN A 1 332 ? 3.018 -28.766 -29.578 1 97.5 332 ASN A C 1
ATOM 2609 O O . ASN A 1 332 ? 2.59 -27.734 -29.062 1 97.5 332 ASN A O 1
ATOM 2613 N N . PHE A 1 333 ? 4.18 -29.312 -29.219 1 98.19 333 PHE A N 1
ATOM 2614 C CA . PHE A 1 333 ? 4.984 -28.734 -28.141 1 98.19 333 PHE A CA 1
ATOM 2615 C C . PHE A 1 333 ? 5.312 -27.281 -28.438 1 98.19 333 PHE A C 1
ATOM 2617 O O . PHE A 1 333 ? 5.402 -26.453 -27.516 1 98.19 333 PHE A O 1
ATOM 2624 N N . THR A 1 334 ? 5.398 -26.922 -29.688 1 97.12 334 THR A N 1
ATOM 2625 C CA . THR A 1 334 ? 5.738 -25.578 -30.125 1 97.12 334 THR A CA 1
ATOM 2626 C C . THR A 1 334 ? 4.676 -24.578 -29.672 1 97.12 334 THR A C 1
ATOM 2628 O O . THR A 1 334 ? 4.918 -23.375 -29.641 1 97.12 334 THR A O 1
ATOM 2631 N N . ASN A 1 335 ? 3.523 -25.031 -29.219 1 97.62 335 ASN A N 1
ATOM 2632 C CA . ASN A 1 335 ? 2.416 -24.156 -28.844 1 97.62 335 ASN A CA 1
ATOM 2633 C C . ASN A 1 335 ? 2.516 -23.734 -27.375 1 97.62 335 ASN A C 1
ATOM 2635 O O . ASN A 1 335 ? 1.729 -22.906 -26.922 1 97.62 335 ASN A O 1
ATOM 2639 N N . VAL A 1 336 ? 3.49 -24.25 -26.625 1 98.44 336 VAL A N 1
ATOM 2640 C CA . VAL A 1 336 ? 3.582 -24.047 -25.188 1 98.44 336 VAL A CA 1
ATOM 2641 C C . VAL A 1 336 ? 3.561 -22.562 -24.859 1 98.44 336 VAL A C 1
ATOM 2643 O O . VAL A 1 336 ? 2.773 -22.109 -24.031 1 98.44 336 VAL A O 1
ATOM 2646 N N . PRO A 1 337 ? 4.348 -21.688 -25.578 1 97.81 337 PRO A N 1
ATOM 2647 C CA . PRO A 1 337 ? 4.305 -20.25 -25.234 1 97.81 337 PRO A CA 1
ATOM 2648 C C . PRO A 1 337 ? 2.936 -19.625 -25.484 1 97.81 337 PRO A C 1
ATOM 2650 O O . PRO A 1 337 ? 2.457 -18.828 -24.688 1 97.81 337 PRO A O 1
ATOM 2653 N N . GLN A 1 338 ? 2.322 -20 -26.562 1 95.94 338 GLN A N 1
ATOM 2654 C CA . GLN A 1 338 ? 1.008 -19.453 -26.891 1 95.94 338 GLN A CA 1
ATOM 2655 C C . GLN A 1 338 ? -0.04 -19.906 -25.875 1 95.94 338 GLN A C 1
ATOM 2657 O O . GLN A 1 338 ? -0.919 -19.125 -25.5 1 95.94 338 GLN A O 1
ATOM 2662 N N . LEU A 1 339 ? 0.036 -21.156 -25.531 1 97 339 LEU A N 1
ATOM 2663 C CA . LEU A 1 339 ? -0.895 -21.672 -24.531 1 97 339 LEU A CA 1
ATOM 2664 C C . LEU A 1 339 ? -0.74 -20.922 -23.219 1 97 339 LEU A C 1
ATOM 2666 O O . LEU A 1 339 ? -1.734 -20.547 -22.578 1 97 339 LEU A O 1
ATOM 2670 N N . TRP A 1 340 ? 0.488 -20.656 -22.797 1 96.62 340 TRP A N 1
ATOM 2671 C CA . TRP A 1 340 ? 0.729 -19.906 -21.562 1 96.62 340 TRP A CA 1
ATOM 2672 C C . TRP A 1 340 ? 0.09 -18.516 -21.656 1 96.62 340 TRP A C 1
ATOM 2674 O O . TRP A 1 340 ? -0.488 -18.047 -20.672 1 96.62 340 TRP A O 1
ATOM 2684 N N . THR A 1 341 ? 0.069 -17.859 -22.797 1 93.56 341 THR A N 1
ATOM 2685 C CA . THR A 1 341 ? -0.447 -16.5 -22.984 1 93.56 341 THR A CA 1
ATOM 2686 C C . THR A 1 341 ? -1.96 -16.469 -22.781 1 93.56 341 THR A C 1
ATOM 2688 O O . THR A 1 341 ? -2.525 -15.43 -22.438 1 93.56 341 THR A O 1
ATOM 2691 N N . GLN A 1 342 ? -2.561 -17.625 -22.953 1 92.19 342 GLN A N 1
ATOM 2692 C CA . GLN A 1 342 ? -4.012 -17.703 -22.828 1 92.19 342 GLN A CA 1
ATOM 2693 C C . GLN A 1 342 ? -4.457 -17.484 -21.391 1 92.19 342 GLN A C 1
ATOM 2695 O O . GLN A 1 342 ? -5.629 -17.203 -21.125 1 92.19 342 GLN A O 1
ATOM 2700 N N . LEU A 1 343 ? -3.514 -17.625 -20.469 1 89.12 343 LEU A N 1
ATOM 2701 C CA . LEU A 1 343 ? -3.764 -17.312 -19.078 1 89.12 343 LEU A CA 1
ATOM 2702 C C . LEU A 1 343 ? -4.348 -15.906 -18.938 1 89.12 343 LEU A C 1
ATOM 2704 O O . LEU A 1 343 ? -5.203 -15.664 -18.078 1 89.12 343 LEU A O 1
ATOM 2708 N N . PHE A 1 344 ? -3.938 -15.016 -19.75 1 87.44 344 PHE A N 1
ATOM 2709 C CA . PHE A 1 344 ? -4.254 -13.602 -19.609 1 87.44 344 PHE A CA 1
ATOM 2710 C C . PHE A 1 344 ? -5.523 -13.25 -20.375 1 87.44 344 PHE A C 1
ATOM 2712 O O . PHE A 1 344 ? -5.965 -12.102 -20.359 1 87.44 344 PHE A O 1
ATOM 2719 N N . GLN A 1 345 ? -6.086 -14.227 -20.984 1 84.25 345 GLN A N 1
ATOM 2720 C CA . GLN A 1 345 ? -7.344 -14.039 -21.703 1 84.25 345 GLN A CA 1
ATOM 2721 C C . GLN A 1 345 ? -8.523 -14.602 -20.906 1 84.25 345 GLN A C 1
ATOM 2723 O O . GLN A 1 345 ? -9.664 -14.539 -21.359 1 84.25 345 GLN A O 1
ATOM 2728 N N . GLY A 1 346 ? -8.227 -15.141 -19.781 1 81.62 346 GLY A N 1
ATOM 2729 C CA . GLY A 1 346 ? -9.273 -15.625 -18.891 1 81.62 346 GLY A CA 1
ATOM 2730 C C . GLY A 1 346 ? -9.93 -16.906 -19.375 1 81.62 346 GLY A C 1
ATOM 2731 O O . GLY A 1 346 ? -11.141 -17.094 -19.203 1 81.62 346 GLY A O 1
ATOM 2732 N N . VAL A 1 347 ? -9.211 -17.781 -19.906 1 80.88 347 VAL A N 1
ATOM 2733 C CA . VAL A 1 347 ? -9.805 -18.969 -20.531 1 80.88 347 VAL A CA 1
ATOM 2734 C C . VAL A 1 347 ? -9.992 -20.062 -19.484 1 80.88 347 VAL A C 1
ATOM 2736 O O . VAL A 1 347 ? -10.797 -20.969 -19.672 1 80.88 347 VAL A O 1
ATOM 2739 N N . ASN A 1 348 ? -9.297 -19.984 -18.422 1 84.88 348 ASN A N 1
ATOM 2740 C CA . ASN A 1 348 ? -9.25 -21.141 -17.531 1 84.88 348 ASN A CA 1
ATOM 2741 C C . ASN A 1 348 ? -10.133 -20.922 -16.297 1 84.88 348 ASN A C 1
ATOM 2743 O O . ASN A 1 348 ? -10.32 -19.781 -15.859 1 84.88 348 ASN A O 1
ATOM 2747 N N . ARG A 1 349 ? -10.695 -21.984 -15.867 1 90.88 349 ARG A N 1
ATOM 2748 C CA . ARG A 1 349 ? -11.242 -22.141 -14.523 1 90.88 349 ARG A CA 1
ATOM 2749 C C . ARG A 1 349 ? -10.32 -22.984 -13.648 1 90.88 349 ARG A C 1
ATOM 2751 O O . ARG A 1 349 ? -9.961 -24.109 -14.016 1 90.88 349 ARG A O 1
ATOM 2758 N N . GLY A 1 350 ? -9.938 -22.453 -12.555 1 95.81 350 GLY A N 1
ATOM 2759 C CA . GLY A 1 350 ? -8.977 -23.141 -11.727 1 95.81 350 GLY A CA 1
ATOM 2760 C C . GLY A 1 350 ? -7.57 -23.141 -12.305 1 95.81 350 GLY A C 1
ATOM 2761 O O . GLY A 1 350 ? -7.152 -22.156 -12.922 1 95.81 350 GLY A O 1
ATOM 2762 N N . LYS A 1 351 ? -6.809 -24.188 -12.039 1 97.69 351 LYS A N 1
ATOM 2763 C CA . LYS A 1 351 ? -5.395 -24.234 -12.406 1 97.69 351 LYS A CA 1
ATOM 2764 C C . LYS A 1 351 ? -5.223 -24.562 -13.883 1 97.69 351 LYS A C 1
ATOM 2766 O O . LYS A 1 351 ? -5.789 -25.531 -14.383 1 97.69 351 LYS A O 1
ATOM 2771 N N . TYR A 1 352 ? -4.477 -23.703 -14.586 1 97.19 352 TYR A N 1
ATOM 2772 C CA . TYR A 1 352 ? -4.188 -23.875 -16 1 97.19 352 TYR A CA 1
ATOM 2773 C C . TYR A 1 352 ? -2.908 -24.688 -16.203 1 97.19 352 TYR A C 1
ATOM 2775 O O . TYR A 1 352 ? -1.841 -24.297 -15.719 1 97.19 352 TYR A O 1
ATOM 2783 N N . ILE A 1 353 ? -3.039 -25.891 -16.844 1 98 353 ILE A N 1
ATOM 2784 C CA . ILE A 1 353 ? -1.938 -26.828 -16.984 1 98 353 ILE A CA 1
ATOM 2785 C C . ILE A 1 353 ? -1.784 -27.234 -18.438 1 98 353 ILE A C 1
ATOM 2787 O O . ILE A 1 353 ? -2.779 -27.438 -19.141 1 98 353 ILE A O 1
ATOM 2791 N N . THR A 1 354 ? -0.567 -27.312 -18.953 1 98.31 354 THR A N 1
ATOM 2792 C CA . THR A 1 354 ? -0.282 -27.828 -20.281 1 98.31 354 THR A CA 1
ATOM 2793 C C . THR A 1 354 ? 0.312 -29.234 -20.188 1 98.31 354 THR A C 1
ATOM 2795 O O . THR A 1 354 ? 1.336 -29.438 -19.531 1 98.31 354 THR A O 1
ATOM 2798 N N . GLN A 1 355 ? -0.307 -30.188 -20.812 1 98.19 355 GLN A N 1
ATOM 2799 C CA . GLN A 1 355 ? 0.243 -31.531 -20.906 1 98.19 355 GLN A CA 1
ATOM 2800 C C . GLN A 1 355 ? 1.167 -31.672 -22.125 1 98.19 355 GLN A C 1
ATOM 2802 O O . GLN A 1 355 ? 0.765 -31.375 -23.25 1 98.19 355 GLN A O 1
ATOM 2807 N N . VAL A 1 356 ? 2.42 -32.125 -21.859 1 98.5 356 VAL A N 1
ATOM 2808 C CA . VAL A 1 356 ? 3.383 -32.125 -22.953 1 98.5 356 VAL A CA 1
ATOM 2809 C C . VAL A 1 356 ? 3.818 -33.531 -23.281 1 98.5 356 VAL A C 1
ATOM 2811 O O . VAL A 1 356 ? 4.469 -33.781 -24.312 1 98.5 356 VAL A O 1
ATOM 2814 N N . ASN A 1 357 ? 3.533 -34.5 -22.453 1 97.69 357 ASN A N 1
ATOM 2815 C CA . ASN A 1 357 ? 3.682 -35.938 -22.75 1 97.69 357 ASN A CA 1
ATOM 2816 C C . ASN A 1 357 ? 2.496 -36.75 -22.234 1 97.69 357 ASN A C 1
ATOM 2818 O O . ASN A 1 357 ? 1.774 -36.281 -21.344 1 97.69 357 ASN A O 1
ATOM 2822 N N . GLU A 1 358 ? 2.33 -37.906 -22.812 1 92.56 358 GLU A N 1
ATOM 2823 C CA . GLU A 1 358 ? 1.222 -38.75 -22.406 1 92.56 358 GLU A CA 1
ATOM 2824 C C . GLU A 1 358 ? 1.432 -39.312 -21 1 92.56 358 GLU A C 1
ATOM 2826 O O . GLU A 1 358 ? 2.57 -39.531 -20.578 1 92.56 358 GLU A O 1
ATOM 2831 N N . TYR A 1 359 ? 0.556 -39.25 -20.297 1 83 359 TYR A N 1
ATOM 2832 C CA . TYR A 1 359 ? 0.453 -39.812 -18.969 1 83 359 TYR A CA 1
ATOM 2833 C C . TYR A 1 359 ? -0.783 -40.719 -18.859 1 83 359 TYR A C 1
ATOM 2835 O O . TYR A 1 359 ? -1.907 -40.25 -19.047 1 83 359 TYR A O 1
ATOM 2843 N N . ALA A 1 360 ? -0.619 -42.125 -19.031 1 63.19 360 ALA A N 1
ATOM 2844 C CA . ALA A 1 360 ? -1.768 -43.031 -18.891 1 63.19 360 ALA A CA 1
ATOM 2845 C C . ALA A 1 360 ? -2.277 -43.031 -17.453 1 63.19 360 ALA A C 1
ATOM 2847 O O . ALA A 1 360 ? -1.537 -43.375 -16.531 1 63.19 360 ALA A O 1
ATOM 2848 N N . GLN A 1 361 ? -3.18 -42.188 -17.062 1 57.09 361 GLN A N 1
ATOM 2849 C CA . GLN A 1 361 ? -3.801 -42.188 -15.75 1 57.09 361 GLN A CA 1
ATOM 2850 C C . GLN A 1 361 ? -4.164 -43.594 -15.312 1 57.09 361 GLN A C 1
ATOM 2852 O O . GLN A 1 361 ? -4.883 -44.312 -16.016 1 57.09 361 GLN A O 1
ATOM 2857 N N . GLY A 1 362 ? -3.314 -44.406 -14.961 1 46.84 362 GLY A N 1
ATOM 2858 C CA . GLY A 1 362 ? -3.867 -45.625 -14.422 1 46.84 362 GLY A CA 1
ATOM 2859 C C . GLY A 1 362 ? -5.094 -45.406 -13.562 1 46.84 362 GLY A C 1
ATOM 2860 O O . GLY A 1 362 ? -5.312 -44.312 -13.062 1 46.84 362 GLY A O 1
ATOM 2861 N N . ARG A 1 363 ? -6.359 -46.156 -13.758 1 43.41 363 ARG A N 1
ATOM 2862 C CA . ARG A 1 363 ? -7.633 -46.219 -13.047 1 43.41 363 ARG A CA 1
ATOM 2863 C C . ARG A 1 363 ? -7.434 -46.031 -11.547 1 43.41 363 ARG A C 1
ATOM 2865 O O . ARG A 1 363 ? -8.391 -46.125 -10.773 1 43.41 363 ARG A O 1
ATOM 2872 N N . GLU A 1 364 ? -6.309 -46.156 -10.906 1 39.44 364 GLU A N 1
ATOM 2873 C CA . GLU A 1 364 ? -6.344 -46.594 -9.516 1 39.44 364 GLU A CA 1
ATOM 2874 C C . GLU A 1 364 ? -6.742 -45.438 -8.586 1 39.44 364 GLU A C 1
ATOM 2876 O O . GLU A 1 364 ? -7.465 -45.656 -7.609 1 39.44 364 GLU A O 1
ATOM 2881 N N . SER A 1 365 ? -6.191 -44.281 -8.406 1 34.25 365 SER A N 1
ATOM 2882 C CA . SER A 1 365 ? -6.156 -43.812 -7.027 1 34.25 365 SER A CA 1
ATOM 2883 C C . SER A 1 365 ? -7.41 -43 -6.691 1 34.25 365 SER A C 1
ATOM 2885 O O . SER A 1 365 ? -7.668 -41.969 -7.297 1 34.25 365 SER A O 1
ATOM 2887 N N . ARG A 1 366 ? -8.562 -43.594 -6.688 1 40.88 366 ARG A N 1
ATOM 2888 C CA . ARG A 1 366 ? -9.656 -42.938 -5.957 1 40.88 366 ARG A CA 1
ATOM 2889 C C . ARG A 1 366 ? -9.18 -42.469 -4.594 1 40.88 366 ARG A C 1
ATOM 2891 O O . ARG A 1 366 ? -8.719 -43.25 -3.766 1 40.88 366 ARG A O 1
ATOM 2898 N N . LEU A 1 367 ? -8.719 -41.156 -4.512 1 30.84 367 LEU A N 1
ATOM 2899 C CA . LEU A 1 367 ? -8.883 -40.719 -3.131 1 30.84 367 LEU A CA 1
ATOM 2900 C C . LEU A 1 367 ? -10.32 -40.875 -2.664 1 30.84 367 LEU A C 1
ATOM 2902 O O . LEU A 1 367 ? -11.258 -40.625 -3.42 1 30.84 367 LEU A O 1
ATOM 2906 N N . MET B 1 1 ? -18.172 47.781 19.297 1 92.62 1 MET B N 1
ATOM 2907 C CA . MET B 1 1 ? -18.469 46.938 18.156 1 92.62 1 MET B CA 1
ATOM 2908 C C . MET B 1 1 ? -17.172 46.438 17.516 1 92.62 1 MET B C 1
ATOM 2910 O O . MET B 1 1 ? -16.234 47.188 17.297 1 92.62 1 MET B O 1
ATOM 2914 N N . ILE B 1 2 ? -17.109 45.125 17.359 1 94.94 2 ILE B N 1
ATOM 2915 C CA . ILE B 1 2 ? -15.977 44.5 16.656 1 94.94 2 ILE B CA 1
ATOM 2916 C C . ILE B 1 2 ? -16.422 43.969 15.297 1 94.94 2 ILE B C 1
ATOM 2918 O O . ILE B 1 2 ? -17.422 43.25 15.203 1 94.94 2 ILE B O 1
ATOM 2922 N N . LYS B 1 3 ? -15.711 44.438 14.289 1 96.75 3 LYS B N 1
ATOM 2923 C CA . LYS B 1 3 ? -15.945 43.938 12.945 1 96.75 3 LYS B CA 1
ATOM 2924 C C . LYS B 1 3 ? -15.07 42.719 12.672 1 96.75 3 LYS B C 1
ATOM 2926 O O . LYS B 1 3 ? -13.852 42.812 12.555 1 96.75 3 LYS B O 1
ATOM 2931 N N . ALA B 1 4 ? -15.742 41.625 12.562 1 97.88 4 ALA B N 1
ATOM 2932 C CA . ALA B 1 4 ? -15.047 40.344 12.344 1 97.88 4 ALA B CA 1
ATOM 2933 C C . ALA B 1 4 ? -15.039 39.969 10.867 1 97.88 4 ALA B C 1
ATOM 2935 O O . ALA B 1 4 ? -16.062 40.062 10.195 1 97.88 4 ALA B O 1
ATOM 2936 N N . GLN B 1 5 ? -13.844 39.594 10.367 1 98.38 5 GLN B N 1
ATOM 2937 C CA . GLN B 1 5 ? -13.719 39.031 9.023 1 98.38 5 GLN B CA 1
ATOM 2938 C C . GLN B 1 5 ? -13.719 37.5 9.07 1 98.38 5 GLN B C 1
ATOM 2940 O O . GLN B 1 5 ? -13.016 36.906 9.875 1 98.38 5 GLN B O 1
ATOM 2945 N N . GLN B 1 6 ? -14.57 36.906 8.219 1 98.56 6 GLN B N 1
ATOM 2946 C CA . GLN B 1 6 ? -14.688 35.438 8.141 1 98.56 6 GLN B CA 1
ATOM 2947 C C . GLN B 1 6 ? -14.742 34.969 6.688 1 98.56 6 GLN B C 1
ATOM 2949 O O . GLN B 1 6 ? -15.391 35.625 5.848 1 98.56 6 GLN B O 1
ATOM 2954 N N . ILE B 1 7 ? -14.008 33.969 6.379 1 98.69 7 ILE B N 1
ATOM 2955 C CA . ILE B 1 7 ? -14.047 33.344 5.051 1 98.69 7 ILE B CA 1
ATOM 2956 C C . ILE B 1 7 ? -14.859 32.062 5.094 1 98.69 7 ILE B C 1
ATOM 2958 O O . ILE B 1 7 ? -14.469 31.094 5.754 1 98.69 7 ILE B O 1
ATOM 2962 N N . LEU B 1 8 ? -15.938 32.062 4.418 1 98.5 8 LEU B N 1
ATOM 2963 C CA . LEU B 1 8 ? -16.844 30.922 4.395 1 98.5 8 LEU B CA 1
ATOM 2964 C C . LEU B 1 8 ? -16.547 30.016 3.207 1 98.5 8 LEU B C 1
ATOM 2966 O O . LEU B 1 8 ? -16.234 30.484 2.115 1 98.5 8 LEU B O 1
ATOM 2970 N N . LEU B 1 9 ? -16.625 28.703 3.441 1 98.38 9 LEU B N 1
ATOM 2971 C CA . LEU B 1 9 ? -16.625 27.75 2.334 1 98.38 9 LEU B CA 1
ATOM 2972 C C . LEU B 1 9 ? -17.969 27.75 1.612 1 98.38 9 LEU B C 1
ATOM 2974 O O . LEU B 1 9 ? -18.984 27.406 2.201 1 98.38 9 LEU B O 1
ATOM 2978 N N . THR B 1 10 ? -17.984 28.078 0.326 1 97.94 10 THR B N 1
ATOM 2979 C CA . THR B 1 10 ? -19.266 28.25 -0.35 1 97.94 10 THR B CA 1
ATOM 2980 C C . THR B 1 10 ? -19.375 27.281 -1.527 1 97.94 10 THR B C 1
ATOM 2982 O O . THR B 1 10 ? -20.469 27.062 -2.055 1 97.94 10 THR B O 1
ATOM 2985 N N . LYS B 1 11 ? -18.359 26.75 -1.994 1 97.5 11 LYS B N 1
ATOM 2986 C CA . LYS B 1 11 ? -18.297 25.75 -3.066 1 97.5 11 LYS B CA 1
ATOM 2987 C C . LYS B 1 11 ? -17.156 24.781 -2.848 1 97.5 11 LYS B C 1
ATOM 2989 O O . LYS B 1 11 ? -16.031 25.188 -2.541 1 97.5 11 LYS B O 1
ATOM 2994 N N . TYR B 1 12 ? -17.5 23.547 -2.941 1 96.44 12 TYR B N 1
ATOM 2995 C CA . TYR B 1 12 ? -16.469 22.531 -2.752 1 96.44 12 TYR B CA 1
ATOM 2996 C C . TYR B 1 12 ? -15.469 22.547 -3.904 1 96.44 12 TYR B C 1
ATOM 2998 O O . TYR B 1 12 ? -15.812 22.938 -5.02 1 96.44 12 TYR B O 1
ATOM 3006 N N . THR B 1 13 ? -14.297 22.25 -3.609 1 93.56 13 THR B N 1
ATOM 3007 C CA . THR B 1 13 ? -13.289 21.984 -4.629 1 93.56 13 THR B CA 1
ATOM 3008 C C . THR B 1 13 ? -13.039 20.484 -4.773 1 93.56 13 THR B C 1
ATOM 3010 O O . THR B 1 13 ? -13.844 19.672 -4.312 1 93.56 13 THR B O 1
ATOM 3013 N N . ASP B 1 14 ? -12.023 20.109 -5.59 1 87 14 ASP B N 1
ATOM 3014 C CA . ASP B 1 14 ? -11.523 18.734 -5.73 1 87 14 ASP B CA 1
ATOM 3015 C C . ASP B 1 14 ? -10.016 18.672 -5.496 1 87 14 ASP B C 1
ATOM 3017 O O . ASP B 1 14 ? -9.336 19.703 -5.496 1 87 14 ASP B O 1
ATOM 3021 N N . PHE B 1 15 ? -9.562 17.469 -5.25 1 82.31 15 PHE B N 1
ATOM 3022 C CA . PHE B 1 15 ? -8.148 17.297 -4.922 1 82.31 15 PHE B CA 1
ATOM 3023 C C . PHE B 1 15 ? -7.27 17.734 -6.082 1 82.31 15 PHE B C 1
ATOM 3025 O O . PHE B 1 15 ? -6.207 18.328 -5.875 1 82.31 15 PHE B O 1
ATOM 3032 N N . ASP B 1 16 ? -7.703 17.531 -7.215 1 82.12 16 ASP B N 1
ATOM 3033 C CA . ASP B 1 16 ? -6.82 17.719 -8.367 1 82.12 16 ASP B CA 1
ATOM 3034 C C . ASP B 1 16 ? -6.957 19.125 -8.953 1 82.12 16 ASP B C 1
ATOM 3036 O O . ASP B 1 16 ? -6.367 19.422 -9.992 1 82.12 16 ASP B O 1
ATOM 3040 N N . ARG B 1 17 ? -7.789 20.031 -8.328 1 86.81 17 ARG B N 1
ATOM 3041 C CA . ARG B 1 17 ? -7.973 21.406 -8.789 1 86.81 17 ARG B CA 1
ATOM 3042 C C . ARG B 1 17 ? -7.555 22.391 -7.707 1 86.81 17 ARG B C 1
ATOM 3044 O O . ARG B 1 17 ? -7.797 22.172 -6.52 1 86.81 17 ARG B O 1
ATOM 3051 N N . PRO B 1 18 ? -6.945 23.469 -8.133 1 90.5 18 PRO B N 1
ATOM 3052 C CA . PRO B 1 18 ? -6.645 24.5 -7.141 1 90.5 18 PRO B CA 1
ATOM 3053 C C . PRO B 1 18 ? -7.898 25.172 -6.582 1 90.5 18 PRO B C 1
ATOM 3055 O O . PRO B 1 18 ? -8.945 25.156 -7.23 1 90.5 18 PRO B O 1
ATOM 3058 N N . ILE B 1 19 ? -7.766 25.703 -5.398 1 94.5 19 ILE B N 1
ATOM 3059 C CA . ILE B 1 19 ? -8.875 26.484 -4.871 1 94.5 19 ILE B CA 1
ATOM 3060 C C . ILE B 1 19 ? -8.992 27.797 -5.641 1 94.5 19 ILE B C 1
ATOM 3062 O O . ILE B 1 19 ? -8.008 28.297 -6.188 1 94.5 19 ILE B O 1
ATOM 3066 N N . VAL B 1 20 ? -10.164 28.266 -5.703 1 95.5 20 VAL B N 1
ATOM 3067 C CA . VAL B 1 20 ? -10.461 29.547 -6.328 1 95.5 20 VAL B CA 1
ATOM 3068 C C . VAL B 1 20 ? -11.062 30.5 -5.301 1 95.5 20 VAL B C 1
ATOM 3070 O O . VAL B 1 20 ? -12.055 30.172 -4.645 1 95.5 20 VAL B O 1
ATOM 3073 N N . PHE B 1 21 ? -10.406 31.625 -5.102 1 96.19 21 PHE B N 1
ATOM 3074 C CA . PHE B 1 21 ? -10.953 32.688 -4.254 1 96.19 21 PHE B CA 1
ATOM 3075 C C . PHE B 1 21 ? -10.906 34.031 -4.965 1 96.19 21 PHE B C 1
ATOM 3077 O O . PHE B 1 21 ? -9.867 34.688 -4.984 1 96.19 21 PHE B O 1
ATOM 3084 N N . ASP B 1 22 ? -11.953 34.312 -5.5 1 93.94 22 ASP B N 1
ATOM 3085 C CA . ASP B 1 22 ? -12.148 35.594 -6.203 1 93.94 22 ASP B CA 1
ATOM 3086 C C . ASP B 1 22 ? -13.625 36 -6.203 1 93.94 22 ASP B C 1
ATOM 3088 O O . ASP B 1 22 ? -14.406 35.5 -5.383 1 93.94 22 ASP B O 1
ATOM 3092 N N . ASP B 1 23 ? -13.945 36.969 -6.996 1 91.19 23 ASP B N 1
ATOM 3093 C CA . ASP B 1 23 ? -15.289 37.531 -6.934 1 91.19 23 ASP B CA 1
ATOM 3094 C C . ASP B 1 23 ? -16.203 36.875 -7.957 1 91.19 23 ASP B C 1
ATOM 3096 O O . ASP B 1 23 ? -17.312 37.344 -8.211 1 91.19 23 ASP B O 1
ATOM 3100 N N . THR B 1 24 ? -15.852 35.781 -8.5 1 93.5 24 THR B N 1
ATOM 3101 C CA . THR B 1 24 ? -16.656 35.094 -9.523 1 93.5 24 THR B CA 1
ATOM 3102 C C . THR B 1 24 ? -17.484 33.969 -8.906 1 93.5 24 THR B C 1
ATOM 3104 O O . THR B 1 24 ? -17.312 33.656 -7.734 1 93.5 24 THR B O 1
ATOM 3107 N N . GLU B 1 25 ? -18.312 33.406 -9.688 1 92.44 25 GLU B N 1
ATOM 3108 C CA . GLU B 1 25 ? -19.141 32.281 -9.266 1 92.44 25 GLU B CA 1
ATOM 3109 C C . GLU B 1 25 ? -18.312 31 -9.07 1 92.44 25 GLU B C 1
ATOM 3111 O O . GLU B 1 25 ? -18.781 30.047 -8.453 1 92.44 25 GLU B O 1
ATOM 3116 N N . ASP B 1 26 ? -17.156 31.062 -9.508 1 94.12 26 ASP B N 1
ATOM 3117 C CA . ASP B 1 26 ? -16.297 29.875 -9.422 1 94.12 26 ASP B CA 1
ATOM 3118 C C . ASP B 1 26 ? -15.508 29.875 -8.117 1 94.12 26 ASP B C 1
ATOM 3120 O O . ASP B 1 26 ? -14.844 28.875 -7.793 1 94.12 26 ASP B O 1
ATOM 3124 N N . SER B 1 27 ? -15.703 30.938 -7.344 1 97.19 27 SER B N 1
ATOM 3125 C CA . SER B 1 27 ? -14.977 31.016 -6.082 1 97.19 27 SER B CA 1
ATOM 3126 C C . SER B 1 27 ? -15.422 29.938 -5.113 1 97.19 27 SER B C 1
ATOM 3128 O O . SER B 1 27 ? -16.625 29.656 -4.996 1 97.19 27 SER B O 1
ATOM 3130 N N . ASN B 1 28 ? -14.438 29.312 -4.43 1 98.25 28 ASN B N 1
ATOM 3131 C CA . ASN B 1 28 ? -14.75 28.312 -3.418 1 98.25 28 ASN B CA 1
ATOM 3132 C C . ASN B 1 28 ? -15.141 28.953 -2.09 1 98.25 28 ASN B C 1
ATOM 3134 O O . ASN B 1 28 ? -15.711 28.297 -1.22 1 98.25 28 ASN B O 1
ATOM 3138 N N . PHE B 1 29 ? -14.844 30.25 -1.938 1 98.31 29 PHE B N 1
ATOM 3139 C CA . PHE B 1 29 ? -14.992 30.906 -0.644 1 98.31 29 PHE B CA 1
ATOM 3140 C C . PHE B 1 29 ? -15.656 32.281 -0.8 1 98.31 29 PHE B C 1
ATOM 3142 O O . PHE B 1 29 ? -15.719 32.812 -1.906 1 98.31 29 PHE B O 1
ATOM 3149 N N . LYS B 1 30 ? -16.125 32.781 0.283 1 97.88 30 LYS B N 1
ATOM 3150 C CA . LYS B 1 30 ? -16.688 34.125 0.359 1 97.88 30 LYS B CA 1
ATOM 3151 C C . LYS B 1 30 ? -16.266 34.844 1.643 1 97.88 30 LYS B C 1
ATOM 3153 O O . LYS B 1 30 ? -16.375 34.281 2.732 1 97.88 30 LYS B O 1
ATOM 3158 N N . LEU B 1 31 ? -15.727 36.031 1.491 1 97.94 31 LEU B N 1
ATOM 3159 C CA . LEU B 1 31 ? -15.398 36.875 2.643 1 97.94 31 LEU B CA 1
ATOM 3160 C C . LEU B 1 31 ? -16.641 37.594 3.152 1 97.94 31 LEU B C 1
ATOM 3162 O O . LEU B 1 31 ? -17.359 38.219 2.371 1 97.94 31 LEU B O 1
ATOM 3166 N N . ILE B 1 32 ? -16.891 37.5 4.434 1 97.81 32 ILE B N 1
ATOM 3167 C CA . ILE B 1 32 ? -17.984 38.25 5.027 1 97.81 32 ILE B CA 1
ATOM 3168 C C . ILE B 1 32 ? -17.469 39.031 6.234 1 97.81 32 ILE B C 1
ATOM 3170 O O . ILE B 1 32 ? -16.406 38.75 6.77 1 97.81 32 ILE B O 1
ATOM 3174 N N . THR B 1 33 ? -18.219 40.031 6.586 1 97.75 33 THR B N 1
ATOM 3175 C CA . THR B 1 33 ? -17.969 40.812 7.805 1 97.75 33 THR B CA 1
ATOM 3176 C C . THR B 1 33 ? -19.141 40.625 8.781 1 97.75 33 THR B C 1
ATOM 3178 O O . THR B 1 33 ? -20.297 40.812 8.406 1 97.75 33 THR B O 1
ATOM 3181 N N . LYS B 1 34 ? -18.797 40.219 9.906 1 97.06 34 LYS B N 1
ATOM 3182 C CA . LYS B 1 34 ? -19.781 40.125 10.977 1 97.06 34 LYS B CA 1
ATOM 3183 C C . LYS B 1 34 ? -19.469 41.094 12.117 1 97.06 34 LYS B C 1
ATOM 3185 O O . LYS B 1 34 ? -18.297 41.25 12.492 1 97.06 34 LYS B O 1
ATOM 3190 N N . GLU B 1 35 ? -20.516 41.656 12.617 1 96.69 35 GLU B N 1
ATOM 3191 C CA . GLU B 1 35 ? -20.328 42.594 13.703 1 96.69 35 GLU B CA 1
ATOM 3192 C C . GLU B 1 35 ? -20.734 42 15.047 1 96.69 35 GLU B C 1
ATOM 3194 O O . GLU B 1 35 ? -21.781 41.375 15.148 1 96.69 35 GLU B O 1
ATOM 3199 N N . TYR B 1 36 ? -19.844 42.156 15.984 1 96.44 36 TYR B N 1
ATOM 3200 C CA . TYR B 1 36 ? -20.125 41.719 17.344 1 96.44 36 TYR B CA 1
ATOM 3201 C C . TYR B 1 36 ? -20.141 42.875 18.312 1 96.44 36 TYR B C 1
ATOM 3203 O O . TYR B 1 36 ? -19.188 43.688 18.359 1 96.44 36 TYR B O 1
ATOM 3211 N N . ASP B 1 37 ? -21.172 43 19.047 1 94.88 37 ASP B N 1
ATOM 3212 C CA . ASP B 1 37 ? -21.234 44 20.109 1 94.88 37 ASP B CA 1
ATOM 3213 C C . ASP B 1 37 ? -20.703 43.406 21.422 1 94.88 37 ASP B C 1
ATOM 3215 O O . ASP B 1 37 ? -21.469 42.812 22.188 1 94.88 37 ASP B O 1
ATOM 3219 N N . VAL B 1 38 ? -19.531 43.688 21.797 1 89.44 38 VAL B N 1
ATOM 3220 C CA . VAL B 1 38 ? -18.859 43.062 22.938 1 89.44 38 VAL B CA 1
ATOM 3221 C C . VAL B 1 38 ? -19.359 43.688 24.234 1 89.44 38 VAL B C 1
ATOM 3223 O O . VAL B 1 38 ? -19.094 43.188 25.328 1 89.44 38 VAL B O 1
ATOM 3226 N N . SER B 1 39 ? -20.078 44.75 24.125 1 89.62 39 SER B N 1
ATOM 3227 C CA . SER B 1 39 ? -20.656 45.406 25.312 1 89.62 39 SER B CA 1
ATOM 3228 C C . SER B 1 39 ? -22 44.781 25.672 1 89.62 39 SER B C 1
ATOM 3230 O O . SER B 1 39 ? -22.531 45.031 26.75 1 89.62 39 SER B O 1
ATOM 3232 N N . ASP B 1 40 ? -22.438 44.031 24.719 1 92.19 40 ASP B N 1
ATOM 3233 C CA . ASP B 1 40 ? -23.719 43.344 24.938 1 92.19 40 ASP B CA 1
ATOM 3234 C C . ASP B 1 40 ? -23.562 42.156 25.859 1 92.19 40 ASP B C 1
ATOM 3236 O O . ASP B 1 40 ? -22.938 41.156 25.484 1 92.19 40 ASP B O 1
ATOM 3240 N N . ASP B 1 41 ? -24.219 42.188 26.953 1 88 41 ASP B N 1
ATOM 3241 C CA . ASP B 1 41 ? -24.141 41.094 27.938 1 88 41 ASP B CA 1
ATOM 3242 C C . ASP B 1 41 ? -24.766 39.844 27.375 1 88 41 ASP B C 1
ATOM 3244 O O . ASP B 1 41 ? -24.516 38.75 27.891 1 88 41 ASP B O 1
ATOM 3248 N N . GLU B 1 42 ? -25.516 40.031 26.359 1 93.06 42 GLU B N 1
ATOM 3249 C CA . GLU B 1 42 ? -26.219 38.875 25.781 1 93.06 42 GLU B CA 1
ATOM 3250 C C . GLU B 1 42 ? -25.5 38.375 24.531 1 93.06 42 GLU B C 1
ATOM 3252 O O . GLU B 1 42 ? -26.016 37.531 23.812 1 93.06 42 GLU B O 1
ATOM 3257 N N . LEU B 1 43 ? -24.312 38.844 24.359 1 94.44 43 LEU B N 1
ATOM 3258 C CA . LEU B 1 43 ? -23.562 38.438 23.188 1 94.44 43 LEU B CA 1
ATOM 3259 C C . LEU B 1 43 ? -23.297 36.938 23.188 1 94.44 43 LEU B C 1
ATOM 3261 O O . LEU B 1 43 ? -23.422 36.281 22.156 1 94.44 43 LEU B O 1
ATOM 3265 N N . LEU B 1 44 ? -22.875 36.406 24.359 1 97.31 44 LEU B N 1
ATOM 3266 C CA . LEU B 1 44 ? -22.469 35 24.5 1 97.31 44 LEU B CA 1
ATOM 3267 C C . LEU B 1 44 ? -23.516 34.188 25.234 1 97.31 44 LEU B C 1
ATOM 3269 O O . LEU B 1 44 ? -24.141 34.688 26.172 1 97.31 44 LEU B O 1
ATOM 3273 N N . ARG B 1 45 ? -23.875 33.031 24.812 1 94.44 45 ARG B N 1
ATOM 3274 C CA . ARG B 1 45 ? -24.656 32.031 25.547 1 94.44 45 ARG B CA 1
ATOM 3275 C C . ARG B 1 45 ? -23.766 31.203 26.469 1 94.44 45 ARG B C 1
ATOM 3277 O O . ARG B 1 45 ? -22.531 31.281 26.391 1 94.44 45 ARG B O 1
ATOM 3284 N N . HIS B 1 46 ? -24.406 30.5 27.297 1 95.88 46 HIS B N 1
ATOM 3285 C CA . HIS B 1 46 ? -23.672 29.609 28.203 1 95.88 46 HIS B CA 1
ATOM 3286 C C . HIS B 1 46 ? -22.719 28.703 27.422 1 95.88 46 HIS B C 1
ATOM 3288 O O . HIS B 1 46 ? -23.125 28.062 26.453 1 95.88 46 HIS B O 1
ATOM 3294 N N . GLY B 1 47 ? -21.406 28.688 27.922 1 97.25 47 GLY B N 1
ATOM 3295 C CA . GLY B 1 47 ? -20.422 27.797 27.312 1 97.25 47 GLY B CA 1
ATOM 3296 C C . GLY B 1 47 ? -19.703 28.422 26.141 1 97.25 47 GLY B C 1
ATOM 3297 O O . GLY B 1 47 ? -18.734 27.859 25.625 1 97.25 47 GLY B O 1
ATOM 3298 N N . GLU B 1 48 ? -20.141 29.641 25.766 1 98.19 48 GLU B N 1
ATOM 3299 C CA . GLU B 1 48 ? -19.547 30.281 24.594 1 98.19 48 GLU B CA 1
ATOM 3300 C C . GLU B 1 48 ? -18.422 31.234 25.016 1 98.19 48 GLU B C 1
ATOM 3302 O O . GLU B 1 48 ? -18.438 31.781 26.125 1 98.19 48 GLU B O 1
ATOM 3307 N N . ILE B 1 49 ? -17.484 31.391 24.125 1 97.94 49 ILE B N 1
ATOM 3308 C CA . ILE B 1 49 ? -16.422 32.375 24.281 1 97.94 49 ILE B CA 1
ATOM 3309 C C . ILE B 1 49 ? -16.25 33.156 23 1 97.94 49 ILE B C 1
ATOM 3311 O O . ILE B 1 49 ? -16.531 32.656 21.906 1 97.94 49 ILE B O 1
ATOM 3315 N N . PHE B 1 50 ? -15.914 34.438 23.172 1 98 50 PHE B N 1
ATOM 3316 C CA . PHE B 1 50 ? -15.539 35.281 22.062 1 98 50 PHE B CA 1
ATOM 3317 C C . PHE B 1 50 ? -14.031 35.344 21.906 1 98 50 PHE B C 1
ATOM 3319 O O . PHE B 1 50 ? -13.32 35.75 22.844 1 98 50 PHE B O 1
ATOM 3326 N N . ILE B 1 51 ? -13.555 34.938 20.703 1 98.06 51 ILE B N 1
ATOM 3327 C CA . ILE B 1 51 ? -12.117 34.781 20.578 1 98.06 51 ILE B CA 1
ATOM 3328 C C . ILE B 1 51 ? -11.586 35.719 19.484 1 98.06 51 ILE B C 1
ATOM 3330 O O . ILE B 1 51 ? -12.281 36 18.5 1 98.06 51 ILE B O 1
ATOM 3334 N N . GLN B 1 52 ? -10.375 36.188 19.719 1 98.12 52 GLN B N 1
ATOM 3335 C CA . GLN B 1 52 ? -9.531 36.844 18.75 1 98.12 52 GLN B CA 1
ATOM 3336 C C . GLN B 1 52 ? -8.43 35.938 18.234 1 98.12 52 GLN B C 1
ATOM 3338 O O . GLN B 1 52 ? -7.488 35.625 18.953 1 98.12 52 GLN B O 1
ATOM 3343 N N . VAL B 1 53 ? -8.586 35.562 16.969 1 98.62 53 VAL B N 1
ATOM 3344 C CA . VAL B 1 53 ? -7.633 34.625 16.406 1 98.62 53 VAL B CA 1
ATOM 3345 C C . VAL B 1 53 ? -6.309 35.312 16.125 1 98.62 53 VAL B C 1
ATOM 3347 O O . VAL B 1 53 ? -6.293 36.375 15.508 1 98.62 53 VAL B O 1
ATOM 3350 N N . ILE B 1 54 ? -5.23 34.688 16.578 1 98.31 54 ILE B N 1
ATOM 3351 C CA . ILE B 1 54 ? -3.904 35.281 16.406 1 98.31 54 ILE B CA 1
ATOM 3352 C C . ILE B 1 54 ? -3.189 34.562 15.242 1 98.31 54 ILE B C 1
ATOM 3354 O O . ILE B 1 54 ? -2.713 35.25 14.312 1 98.31 54 ILE B O 1
ATOM 3358 N N . TYR B 1 55 ? -3.082 33.281 15.328 1 98.44 55 TYR B N 1
ATOM 3359 C CA . TYR B 1 55 ? -2.381 32.469 14.328 1 98.44 55 TYR B CA 1
ATOM 3360 C C . TYR B 1 55 ? -3.32 31.453 13.695 1 98.44 55 TYR B C 1
ATOM 3362 O O . TYR B 1 55 ? -4.141 30.844 14.383 1 98.44 55 TYR B O 1
ATOM 3370 N N . LEU B 1 56 ? -3.209 31.281 12.383 1 98.69 56 LEU B N 1
ATOM 3371 C CA . LEU B 1 56 ? -3.824 30.188 11.633 1 98.69 56 LEU B CA 1
ATOM 3372 C C . LEU B 1 56 ? -2.773 29.188 11.164 1 98.69 56 LEU B C 1
ATOM 3374 O O . LEU B 1 56 ? -1.744 29.578 10.609 1 98.69 56 LEU B O 1
ATOM 3378 N N . SER B 1 57 ? -3.076 27.969 11.5 1 98.19 57 SER B N 1
ATOM 3379 C CA . SER B 1 57 ? -2.234 26.906 10.969 1 98.19 57 SER B CA 1
ATOM 3380 C C . SER B 1 57 ? -2.494 26.703 9.477 1 98.19 57 SER B C 1
ATOM 3382 O O . SER B 1 57 ? -3.646 26.562 9.055 1 98.19 57 SER B O 1
ATOM 3384 N N . ASN B 1 58 ? -1.476 26.703 8.664 1 97.19 58 ASN B N 1
ATOM 3385 C CA . ASN B 1 58 ? -1.589 26.266 7.273 1 97.19 58 ASN B CA 1
ATOM 3386 C C . ASN B 1 58 ? -1.214 24.797 7.113 1 97.19 58 ASN B C 1
ATOM 3388 O O . ASN B 1 58 ? -0.052 24.422 7.293 1 97.19 58 ASN B O 1
ATOM 3392 N N . ASP B 1 59 ? -2.215 24.016 6.789 1 95.19 59 ASP B N 1
ATOM 3393 C CA . ASP B 1 59 ? -2.018 22.562 6.699 1 95.19 59 ASP B CA 1
ATOM 3394 C C . ASP B 1 59 ? -2.453 22.031 5.336 1 95.19 59 ASP B C 1
ATOM 3396 O O . ASP B 1 59 ? -3.572 22.297 4.891 1 95.19 59 ASP B O 1
ATOM 3400 N N . PRO B 1 60 ? -1.577 21.234 4.719 1 92.69 60 PRO B N 1
ATOM 3401 C CA . PRO B 1 60 ? -1.999 20.609 3.461 1 92.69 60 PRO B CA 1
ATOM 3402 C C . PRO B 1 60 ? -3.289 19.797 3.605 1 92.69 60 PRO B C 1
ATOM 3404 O O . PRO B 1 60 ? -4.09 19.734 2.67 1 92.69 60 PRO B O 1
ATOM 3407 N N . ALA B 1 61 ? -3.545 19.25 4.738 1 90.94 61 ALA B N 1
ATOM 3408 C CA . ALA B 1 61 ? -4.727 18.438 5.004 1 90.94 61 ALA B CA 1
ATOM 3409 C C . ALA B 1 61 ? -6.008 19.25 4.793 1 90.94 61 ALA B C 1
ATOM 3411 O O . ALA B 1 61 ? -7.07 18.688 4.527 1 90.94 61 ALA B O 1
ATOM 3412 N N . GLN B 1 62 ? -5.938 20.562 4.867 1 94 62 GLN B N 1
ATOM 3413 C CA . GLN B 1 62 ? -7.109 21.406 4.672 1 94 62 GLN B CA 1
ATOM 3414 C C . GLN B 1 62 ? -7.703 21.219 3.279 1 94 62 GLN B C 1
ATOM 3416 O O . GLN B 1 62 ? -8.906 21.406 3.078 1 94 62 GLN B O 1
ATOM 3421 N N . LYS B 1 63 ? -6.863 20.844 2.332 1 91.88 63 LYS B N 1
ATOM 3422 C CA . LYS B 1 63 ? -7.375 20.578 0.991 1 91.88 63 LYS B CA 1
ATOM 3423 C C . LYS B 1 63 ? -8.547 19.609 1.03 1 91.88 63 LYS B C 1
ATOM 3425 O O . LYS B 1 63 ? -9.578 19.844 0.399 1 91.88 63 LYS B O 1
ATOM 3430 N N . GLY B 1 64 ? -8.344 18.578 1.824 1 90.88 64 GLY B N 1
ATOM 3431 C CA . GLY B 1 64 ? -9.414 17.594 1.96 1 90.88 64 GLY B CA 1
ATOM 3432 C C . GLY B 1 64 ? -10.633 18.141 2.67 1 90.88 64 GLY B C 1
ATOM 3433 O O . GLY B 1 64 ? -11.758 17.703 2.412 1 90.88 64 GLY B O 1
ATOM 3434 N N . TRP B 1 65 ? -10.445 19.156 3.479 1 93.88 65 TRP B N 1
ATOM 3435 C CA . TRP B 1 65 ? -11.539 19.719 4.27 1 93.88 65 TRP B CA 1
ATOM 3436 C C . TRP B 1 65 ? -12.422 20.625 3.414 1 93.88 65 TRP B C 1
ATOM 3438 O O . TRP B 1 65 ? -13.523 20.984 3.822 1 93.88 65 TRP B O 1
ATOM 3448 N N . PHE B 1 66 ? -11.883 20.938 2.227 1 95.12 66 PHE B N 1
ATOM 3449 C CA . PHE B 1 66 ? -12.625 21.797 1.313 1 95.12 66 PHE B CA 1
ATOM 3450 C C . PHE B 1 66 ? -13.336 20.984 0.246 1 95.12 66 PHE B C 1
ATOM 3452 O O . PHE B 1 66 ? -13.828 21.531 -0.742 1 95.12 66 PHE B O 1
ATOM 3459 N N . THR B 1 67 ? -13.328 19.656 0.387 1 92.19 67 THR B N 1
ATOM 3460 C CA . THR B 1 67 ? -13.945 18.75 -0.581 1 92.19 67 THR B CA 1
ATOM 3461 C C . THR B 1 67 ? -15.219 18.141 -0.009 1 92.19 67 THR B C 1
ATOM 3463 O O . THR B 1 67 ? -15.469 18.219 1.196 1 92.19 67 THR B O 1
ATOM 3466 N N . PRO B 1 68 ? -16.016 17.531 -0.923 1 91.75 68 PRO B N 1
ATOM 3467 C CA . PRO B 1 68 ? -17.25 16.922 -0.438 1 91.75 68 PRO B CA 1
ATOM 3468 C C . PRO B 1 68 ? -17.031 15.492 0.059 1 91.75 68 PRO B C 1
ATOM 3470 O O . PRO B 1 68 ? -18.016 14.789 0.344 1 91.75 68 PRO B O 1
ATOM 3473 N N . TYR B 1 69 ? -15.844 15.109 0.141 1 82.5 69 TYR B N 1
ATOM 3474 C CA . TYR B 1 69 ? -15.586 13.711 0.452 1 82.5 69 TYR B CA 1
ATOM 3475 C C . TYR B 1 69 ? -15.359 13.516 1.948 1 82.5 69 TYR B C 1
ATOM 3477 O O . TYR B 1 69 ? -14.633 14.281 2.58 1 82.5 69 TYR B O 1
ATOM 3485 N N . LYS B 1 70 ? -16.062 12.5 2.369 1 77.75 70 LYS B N 1
ATOM 3486 C CA . LYS B 1 70 ? -15.859 12.141 3.768 1 77.75 70 LYS B CA 1
ATOM 3487 C C . LYS B 1 70 ? -14.523 11.438 3.963 1 77.75 70 LYS B C 1
ATOM 3489 O O . LYS B 1 70 ? -14.117 10.617 3.137 1 77.75 70 LYS B O 1
ATOM 3494 N N . SER B 1 71 ? -13.852 11.82 4.969 1 76.06 71 SER B N 1
ATOM 3495 C CA . SER B 1 71 ? -12.625 11.156 5.367 1 76.06 71 SER B CA 1
ATOM 3496 C C . SER B 1 71 ? -12.57 10.953 6.879 1 76.06 71 SER B C 1
ATOM 3498 O O . SER B 1 71 ? -13.508 10.422 7.473 1 76.06 71 SER B O 1
ATOM 3500 N N . TYR B 1 72 ? -11.516 11.328 7.492 1 76.88 72 TYR B N 1
ATOM 3501 C CA . TYR B 1 72 ? -11.359 11.219 8.938 1 76.88 72 TYR B CA 1
ATOM 3502 C C . TYR B 1 72 ? -12.078 12.352 9.656 1 76.88 72 TYR B C 1
ATOM 3504 O O . TYR B 1 72 ? -12.242 12.312 10.883 1 76.88 72 TYR B O 1
ATOM 3512 N N . LYS B 1 73 ? -12.484 13.266 8.836 1 81.94 73 LYS B N 1
ATOM 3513 C CA . LYS B 1 73 ? -13.297 14.383 9.312 1 81.94 73 LYS B CA 1
ATOM 3514 C C . LYS B 1 73 ? -14.602 14.484 8.523 1 81.94 73 LYS B C 1
ATOM 3516 O O . LYS B 1 73 ? -14.648 14.133 7.344 1 81.94 73 LYS B O 1
ATOM 3521 N N . ALA B 1 74 ? -15.602 14.977 9.25 1 86.25 74 ALA B N 1
ATOM 3522 C CA . ALA B 1 74 ? -16.859 15.234 8.562 1 86.25 74 ALA B CA 1
ATOM 3523 C C . ALA B 1 74 ? -16.703 16.312 7.492 1 86.25 74 ALA B C 1
ATOM 3525 O O . ALA B 1 74 ? -15.852 17.203 7.625 1 86.25 74 ALA B O 1
ATOM 3526 N N . VAL B 1 75 ? -17.5 16.203 6.52 1 90.88 75 VAL B N 1
ATOM 3527 C CA . VAL B 1 75 ? -17.5 17.188 5.453 1 90.88 75 VAL B CA 1
ATOM 3528 C C . VAL B 1 75 ? -17.875 18.562 6.023 1 90.88 75 VAL B C 1
ATOM 3530 O O . VAL B 1 75 ? -18.828 18.672 6.789 1 90.88 75 VAL B O 1
ATOM 3533 N N . THR B 1 76 ? -17.094 19.609 5.73 1 94.62 76 THR B N 1
ATOM 3534 C CA . THR B 1 76 ? -17.438 20.969 6.125 1 94.62 76 THR B CA 1
ATOM 3535 C C . THR B 1 76 ? -18.688 21.438 5.387 1 94.62 76 THR B C 1
ATOM 3537 O O . THR B 1 76 ? -18.703 21.484 4.156 1 94.62 76 THR B O 1
ATOM 3540 N N . PRO B 1 77 ? -19.688 21.719 6.109 1 96.38 77 PRO B N 1
ATOM 3541 C CA . PRO B 1 77 ? -20.891 22.203 5.41 1 96.38 77 PRO B CA 1
ATOM 3542 C C . PRO B 1 77 ? -20.641 23.516 4.668 1 96.38 77 PRO B C 1
ATOM 3544 O O . PRO B 1 77 ? -19.922 24.375 5.164 1 96.38 77 PRO B O 1
ATOM 3547 N N . LEU B 1 78 ? -21.266 23.609 3.525 1 97.62 78 LEU B N 1
ATOM 3548 C CA . LEU B 1 78 ? -21.188 24.875 2.801 1 97.62 78 LEU B CA 1
ATOM 3549 C C . LEU B 1 78 ? -21.844 25.984 3.605 1 97.62 78 LEU B C 1
ATOM 3551 O O . LEU B 1 78 ? -22.875 25.781 4.25 1 97.62 78 LEU B O 1
ATOM 3555 N N . GLY B 1 79 ? -21.203 27.125 3.613 1 97.62 79 GLY B N 1
ATOM 3556 C CA . GLY B 1 79 ? -21.703 28.266 4.367 1 97.62 79 GLY B CA 1
ATOM 3557 C C . GLY B 1 79 ? -21.016 28.438 5.711 1 97.62 79 GLY B C 1
ATOM 3558 O O . GLY B 1 79 ? -21.172 29.453 6.371 1 97.62 79 GLY B O 1
ATOM 3559 N N . GLU B 1 80 ? -20.297 27.469 6.098 1 97.44 80 GLU B N 1
ATOM 3560 C CA . GLU B 1 80 ? -19.531 27.547 7.34 1 97.44 80 GLU B CA 1
ATOM 3561 C C . GLU B 1 80 ? -18.141 28.141 7.102 1 97.44 80 GLU B C 1
ATOM 3563 O O . GLU B 1 80 ? -17.688 28.203 5.961 1 97.44 80 GLU B O 1
ATOM 3568 N N . ILE B 1 81 ? -17.531 28.641 8.211 1 98.25 81 ILE B N 1
ATOM 3569 C CA . ILE B 1 81 ? -16.188 29.172 8.109 1 98.25 81 ILE B CA 1
ATOM 3570 C C . ILE B 1 81 ? -15.234 28.094 7.609 1 98.25 81 ILE B C 1
ATOM 3572 O O . ILE B 1 81 ? -15.281 26.953 8.078 1 98.25 81 ILE B O 1
ATOM 3576 N N . ALA B 1 82 ? -14.398 28.438 6.582 1 98.31 82 ALA B N 1
ATOM 3577 C CA . ALA B 1 82 ? -13.414 27.484 6.098 1 98.31 82 ALA B CA 1
ATOM 3578 C C . ALA B 1 82 ? -12.547 26.969 7.242 1 98.31 82 ALA B C 1
ATOM 3580 O O . ALA B 1 82 ? -11.992 27.75 8.016 1 98.31 82 ALA B O 1
ATOM 3581 N N . PRO B 1 83 ? -12.422 25.672 7.312 1 96.94 83 PRO B N 1
ATOM 3582 C CA . PRO B 1 83 ? -11.789 25.094 8.5 1 96.94 83 PRO B CA 1
ATOM 3583 C C . PRO B 1 83 ? -10.289 25.328 8.547 1 96.94 83 PRO B C 1
ATOM 3585 O O . PRO B 1 83 ? -9.617 25.297 7.516 1 96.94 83 PRO B O 1
ATOM 3588 N N . ALA B 1 84 ? -9.789 25.5 9.742 1 97.75 84 ALA B N 1
ATOM 3589 C CA . ALA B 1 84 ? -8.367 25.656 10.055 1 97.75 84 ALA B CA 1
ATOM 3590 C C . ALA B 1 84 ? -8.133 25.562 11.562 1 97.75 84 ALA B C 1
ATOM 3592 O O . ALA B 1 84 ? -8.969 26 12.352 1 97.75 84 ALA B O 1
ATOM 3593 N N . ASP B 1 85 ? -7.008 25.031 11.898 1 97.06 85 ASP B N 1
ATOM 3594 C CA . ASP B 1 85 ? -6.555 25.141 13.289 1 97.06 85 ASP B CA 1
ATOM 3595 C C . ASP B 1 85 ? -5.953 26.516 13.57 1 97.06 85 ASP B C 1
ATOM 3597 O O . ASP B 1 85 ? -5.492 27.188 12.648 1 97.06 85 ASP B O 1
ATOM 3601 N N . GLY B 1 86 ? -6.039 26.875 14.836 1 98.19 86 GLY B N 1
ATOM 3602 C CA . GLY B 1 86 ? -5.445 28.172 15.172 1 98.19 86 GLY B CA 1
ATOM 3603 C C . GLY B 1 86 ? -5.305 28.391 16.672 1 98.19 86 GLY B C 1
ATOM 3604 O O . GLY B 1 86 ? -5.656 27.516 17.469 1 98.19 86 GLY B O 1
ATOM 3605 N N . ILE B 1 87 ? -4.664 29.484 16.969 1 98.31 87 ILE B N 1
ATOM 3606 C CA . ILE B 1 87 ? -4.512 30 18.328 1 98.31 87 ILE B CA 1
ATOM 3607 C C . ILE B 1 87 ? -5.246 31.328 18.453 1 98.31 87 ILE B C 1
ATOM 3609 O O . ILE B 1 87 ? -5.184 32.188 17.562 1 98.31 87 ILE B O 1
ATOM 3613 N N . ALA B 1 88 ? -5.906 31.453 19.594 1 98.25 88 ALA B N 1
ATOM 3614 C CA . ALA B 1 88 ? -6.703 32.656 19.797 1 98.25 88 ALA B CA 1
ATOM 3615 C C . ALA B 1 88 ? -6.625 33.125 21.25 1 98.25 88 ALA B C 1
ATOM 3617 O O . ALA B 1 88 ? -6.293 32.375 22.141 1 98.25 88 ALA B O 1
ATOM 3618 N N . ARG B 1 89 ? -6.883 34.375 21.391 1 97.38 89 ARG B N 1
ATOM 3619 C CA . ARG B 1 89 ? -7.07 34.969 22.703 1 97.38 89 ARG B CA 1
ATOM 3620 C C . ARG B 1 89 ? -8.555 35.094 23.047 1 97.38 89 ARG B C 1
ATOM 3622 O O . ARG B 1 89 ? -9.352 35.5 22.203 1 97.38 89 ARG B O 1
ATOM 3629 N N . VAL B 1 90 ? -8.891 34.75 24.266 1 97.12 90 VAL B N 1
ATOM 3630 C CA . VAL B 1 90 ? -10.273 34.875 24.703 1 97.12 90 VAL B CA 1
ATOM 3631 C C . VAL B 1 90 ? -10.539 36.344 25.109 1 97.12 90 VAL B C 1
ATOM 3633 O O . VAL B 1 90 ? -9.883 36.875 26.016 1 97.12 90 VAL B O 1
ATOM 3636 N N . LEU B 1 91 ? -11.5 36.969 24.469 1 96 91 LEU B N 1
ATOM 3637 C CA . LEU B 1 91 ? -11.812 38.344 24.75 1 96 91 LEU B CA 1
ATOM 3638 C C . LEU B 1 91 ? -13.016 38.469 25.688 1 96 91 LEU B C 1
ATOM 3640 O O . LEU B 1 91 ? -13.156 39.469 26.391 1 96 91 LEU B O 1
ATOM 3644 N N . ALA B 1 92 ? -13.906 37.531 25.641 1 96.62 92 ALA B N 1
ATOM 3645 C CA . ALA B 1 92 ? -15.07 37.406 26.516 1 96.62 92 ALA B CA 1
ATOM 3646 C C . ALA B 1 92 ? -15.445 35.938 26.703 1 96.62 92 ALA B C 1
ATOM 3648 O O . ALA B 1 92 ? -15.188 35.094 25.828 1 96.62 92 ALA B O 1
ATOM 3649 N N . SER B 1 93 ? -16.031 35.594 27.922 1 96.69 93 SER B N 1
ATOM 3650 C CA . SER B 1 93 ? -16.281 34.156 28.188 1 96.69 93 SER B CA 1
ATOM 3651 C C . SER B 1 93 ? -17.516 33.969 29.062 1 96.69 93 SER B C 1
ATOM 3653 O O . SER B 1 93 ? -17.75 34.75 29.984 1 96.69 93 SER B O 1
ATOM 3655 N N . LYS B 1 94 ? -18.312 33.062 28.688 1 97.38 94 LYS B N 1
ATOM 3656 C CA . LYS B 1 94 ? -19.344 32.531 29.578 1 97.38 94 LYS B CA 1
ATOM 3657 C C . LYS B 1 94 ? -19.062 31.062 29.922 1 97.38 94 LYS B C 1
ATOM 3659 O O . LYS B 1 94 ? -20 30.25 30.016 1 97.38 94 LYS B O 1
ATOM 3664 N N . ASN B 1 95 ? -17.812 30.719 29.969 1 97 95 ASN B N 1
ATOM 3665 C CA . ASN B 1 95 ? -17.281 29.438 30.438 1 97 95 ASN B CA 1
ATOM 3666 C C . ASN B 1 95 ? -16.078 29.625 31.344 1 97 95 ASN B C 1
ATOM 3668 O O . ASN B 1 95 ? -15 30.016 30.891 1 97 95 ASN B O 1
ATOM 3672 N N . PRO B 1 96 ? -16.219 29.281 32.594 1 96.31 96 PRO B N 1
ATOM 3673 C CA . PRO B 1 96 ? -15.141 29.547 33.562 1 96.31 96 PRO B CA 1
ATOM 3674 C C . PRO B 1 96 ? -13.867 28.75 33.25 1 96.31 96 PRO B C 1
ATOM 3676 O O . PRO B 1 96 ? -12.789 29.109 33.719 1 96.31 96 PRO B O 1
ATOM 3679 N N . ARG B 1 97 ? -13.992 27.766 32.469 1 97.19 97 ARG B N 1
ATOM 3680 C CA . ARG B 1 97 ? -12.812 26.984 32.094 1 97.19 97 ARG B CA 1
ATOM 3681 C C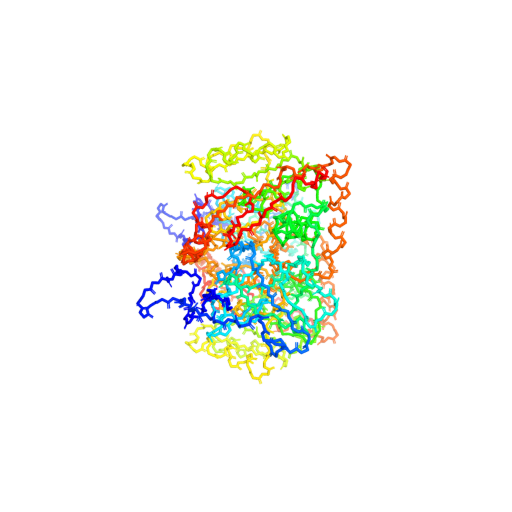 . ARG B 1 97 ? -11.922 27.766 31.125 1 97.19 97 ARG B C 1
ATOM 3683 O O . ARG B 1 97 ? -10.734 27.453 30.984 1 97.19 97 ARG B O 1
ATOM 3690 N N . PHE B 1 98 ? -12.453 28.734 30.453 1 98.31 98 PHE B N 1
ATOM 3691 C CA . PHE B 1 98 ? -11.727 29.547 29.5 1 98.31 98 PHE B CA 1
ATOM 3692 C C . PHE B 1 98 ? -11.922 31.031 29.797 1 98.31 98 PHE B C 1
ATOM 3694 O O . PHE B 1 98 ? -12.617 31.734 29.062 1 98.31 98 PHE B O 1
ATOM 3701 N N . PRO B 1 99 ? -11.281 31.516 30.75 1 97.19 99 PRO B N 1
ATOM 3702 C CA . PRO B 1 99 ? -11.523 32.906 31.172 1 97.19 99 PRO B CA 1
ATOM 3703 C C . PRO B 1 99 ? -10.984 33.938 30.188 1 97.19 99 PRO B C 1
ATOM 3705 O O . PRO B 1 99 ? -10.078 33.625 29.406 1 97.19 99 PRO B O 1
ATOM 3708 N N . LYS B 1 100 ? -11.516 35.156 30.344 1 95.56 100 LYS B N 1
ATOM 3709 C CA . LYS B 1 100 ? -11.031 36.281 29.547 1 95.56 100 LYS B CA 1
ATOM 3710 C C . LYS B 1 100 ? -9.523 36.438 29.719 1 95.56 100 LYS B C 1
ATOM 3712 O O . LYS B 1 100 ? -9 36.375 30.828 1 95.56 100 LYS B O 1
ATOM 3717 N N . GLY B 1 101 ? -8.844 36.531 28.562 1 95.12 101 GLY B N 1
ATOM 3718 C CA . GLY B 1 101 ? -7.414 36.781 28.594 1 95.12 101 GLY B CA 1
ATOM 3719 C C . GLY B 1 101 ? -6.57 35.562 28.328 1 95.12 101 GLY B C 1
ATOM 3720 O O . GLY B 1 101 ? -5.402 35.656 27.953 1 95.12 101 GLY B O 1
ATOM 3721 N N . CYS B 1 102 ? -7.141 34.406 28.531 1 96.81 102 CYS B N 1
ATOM 3722 C CA . CYS B 1 102 ? -6.363 33.219 28.281 1 96.81 102 CYS B CA 1
ATOM 3723 C C . CYS B 1 102 ? -6.227 32.969 26.781 1 96.81 102 CYS B C 1
ATOM 3725 O O . CYS B 1 102 ? -6.883 33.625 25.969 1 96.81 102 CYS B O 1
ATOM 3727 N N . TYR B 1 103 ? -5.234 32.094 26.422 1 97.69 103 TYR B N 1
ATOM 3728 C CA . TYR B 1 103 ? -5.027 31.688 25.047 1 97.69 103 TYR B CA 1
ATOM 3729 C C . TYR B 1 103 ? -5.469 30.25 24.828 1 97.69 103 TYR B C 1
ATOM 3731 O O . TYR B 1 103 ? -5.293 29.406 25.719 1 97.69 103 TYR B O 1
ATOM 3739 N N . VAL B 1 104 ? -6.051 30.031 23.641 1 97.88 104 VAL B N 1
ATOM 3740 C CA . VAL B 1 104 ? -6.566 28.688 23.375 1 97.88 104 VAL B CA 1
ATOM 3741 C C . VAL B 1 104 ? -6.125 28.234 22 1 97.88 104 VAL B C 1
ATOM 3743 O O . VAL B 1 104 ? -5.926 29.047 21.094 1 97.88 104 VAL B O 1
ATOM 3746 N N . GLU B 1 105 ? -5.828 26.984 21.844 1 97.31 105 GLU B N 1
ATOM 3747 C CA . GLU B 1 105 ? -5.738 26.297 20.562 1 97.31 105 GLU B CA 1
ATOM 3748 C C . GLU B 1 105 ? -7.051 25.609 20.219 1 97.31 105 GLU B C 1
ATOM 3750 O O . GLU B 1 105 ? -7.621 24.875 21.031 1 97.31 105 GLU B O 1
ATOM 3755 N N . THR B 1 106 ? -7.598 25.797 19.094 1 96.75 106 THR B N 1
ATOM 3756 C CA . THR B 1 106 ? -8.875 25.234 18.656 1 96.75 106 THR B CA 1
ATOM 3757 C C . THR B 1 106 ? -8.992 25.266 17.141 1 96.75 106 THR B C 1
ATOM 3759 O O . THR B 1 106 ? -8.086 25.719 16.453 1 96.75 106 THR B O 1
ATOM 3762 N N . PHE B 1 107 ? -10.031 24.672 16.625 1 95.81 107 PHE B N 1
ATOM 3763 C CA . PHE B 1 107 ? -10.398 24.797 15.219 1 95.81 107 PHE B CA 1
ATOM 3764 C C . PHE B 1 107 ? -11.055 26.156 14.961 1 95.81 107 PHE B C 1
ATOM 3766 O O . PHE B 1 107 ? -12.281 26.25 14.875 1 95.81 107 PHE B O 1
ATOM 3773 N N . THR B 1 108 ? -10.289 27.109 14.719 1 97.56 108 THR B N 1
ATOM 3774 C CA . THR B 1 108 ? -10.773 28.484 14.602 1 97.56 108 THR B CA 1
ATOM 3775 C C . THR B 1 108 ? -11.508 28.672 13.281 1 97.56 108 THR B C 1
ATOM 3777 O O . THR B 1 108 ? -12.539 29.359 13.242 1 97.56 108 THR B O 1
ATOM 3780 N N . GLY B 1 109 ? -10.977 28.078 12.258 1 98.25 109 GLY B N 1
ATOM 3781 C CA . GLY B 1 109 ? -11.406 28.453 10.922 1 98.25 109 GLY B CA 1
ATOM 3782 C C . GLY B 1 109 ? -10.75 29.719 10.422 1 98.25 109 GLY B C 1
ATOM 3783 O O . GLY B 1 109 ? -10.07 30.422 11.18 1 98.25 109 GLY B O 1
ATOM 3784 N N . TRP B 1 110 ? -10.961 29.984 9.188 1 98.81 110 TRP B N 1
ATOM 3785 C CA . TRP B 1 110 ? -10.422 31.203 8.609 1 98.81 110 TRP B CA 1
ATOM 3786 C C . TRP B 1 110 ? -11.242 32.406 9.031 1 98.81 110 TRP B C 1
ATOM 3788 O O . TRP B 1 110 ? -12.117 32.875 8.289 1 98.81 110 TRP B O 1
ATOM 3798 N N . CYS B 1 111 ? -10.836 32.969 10.172 1 98.81 111 CYS B N 1
ATOM 3799 C CA . CYS B 1 111 ? -11.453 34.188 10.695 1 98.81 111 CYS B CA 1
ATOM 3800 C C . CYS B 1 111 ? -10.508 34.906 11.633 1 98.81 111 CYS B C 1
ATOM 3802 O O . CYS B 1 111 ? -9.516 34.344 12.094 1 98.81 111 CYS B O 1
ATOM 3804 N N . ASP B 1 112 ? -10.766 36.125 11.82 1 98.5 112 ASP B N 1
ATOM 3805 C CA . ASP B 1 112 ? -9.953 36.875 12.773 1 98.5 112 ASP B CA 1
ATOM 3806 C C . ASP B 1 112 ? -10.648 36.969 14.133 1 98.5 112 ASP B C 1
ATOM 3808 O O . ASP B 1 112 ? -10.008 37.219 15.148 1 98.5 112 ASP B O 1
ATOM 3812 N N . TYR B 1 113 ? -12.016 36.844 14.156 1 98.12 113 TYR B N 1
ATOM 3813 C CA . TYR B 1 113 ? -12.812 36.75 15.375 1 98.12 113 TYR B CA 1
ATOM 3814 C C . TYR B 1 113 ? -13.992 35.781 15.172 1 98.12 113 TYR B C 1
ATOM 3816 O O . TYR B 1 113 ? -14.516 35.656 14.062 1 98.12 113 TYR B O 1
ATOM 3824 N N . ARG B 1 114 ? -14.359 35.188 16.219 1 98.25 114 ARG B N 1
ATOM 3825 C CA . ARG B 1 114 ? -15.633 34.469 16.188 1 98.25 114 ARG B CA 1
ATOM 3826 C C . ARG B 1 114 ? -16.062 34.031 17.594 1 98.25 114 ARG B C 1
ATOM 3828 O O . ARG B 1 114 ? -15.281 34.125 18.531 1 98.25 114 ARG B O 1
ATOM 3835 N N . ILE B 1 115 ? -17.312 33.688 17.688 1 98.19 115 ILE B N 1
ATOM 3836 C CA . ILE B 1 115 ? -17.828 33.062 18.891 1 98.19 115 ILE B CA 1
ATOM 3837 C C . ILE B 1 115 ? -17.672 31.531 18.766 1 98.19 115 ILE B C 1
ATOM 3839 O O . ILE B 1 115 ? -18 30.953 17.734 1 98.19 115 ILE B O 1
ATOM 3843 N N . LEU B 1 116 ? -17.078 30.938 19.75 1 97.69 116 LEU B N 1
ATOM 3844 C CA . LEU B 1 116 ? -16.859 29.5 19.812 1 97.69 116 LEU B CA 1
ATOM 3845 C C . LEU B 1 116 ? -17.75 28.875 20.891 1 97.69 116 LEU B C 1
ATOM 3847 O O . LEU B 1 116 ? -17.828 29.391 22 1 97.69 116 LEU B O 1
ATOM 3851 N N . ASP B 1 117 ? -18.469 27.812 20.547 1 97.25 117 ASP B N 1
ATOM 3852 C CA . ASP B 1 117 ? -19.172 27 21.531 1 97.25 117 ASP B CA 1
ATOM 3853 C C . ASP B 1 117 ? -18.25 25.906 22.078 1 97.25 117 ASP B C 1
ATOM 3855 O O . ASP B 1 117 ? -18.094 24.844 21.469 1 97.25 117 ASP B O 1
ATOM 3859 N N . THR B 1 118 ? -17.75 26.094 23.281 1 96.56 118 THR B N 1
ATOM 3860 C CA . THR B 1 118 ? -16.719 25.234 23.844 1 96.56 118 THR B CA 1
ATOM 3861 C C . THR B 1 118 ? -17.312 23.891 24.266 1 96.56 118 THR B C 1
ATOM 3863 O O . THR B 1 118 ? -16.578 22.984 24.641 1 96.56 118 THR B O 1
ATOM 3866 N N . GLN B 1 119 ? -18.625 23.75 24.219 1 93.75 119 GLN B N 1
ATOM 3867 C CA . GLN B 1 119 ? -19.281 22.484 24.531 1 93.75 119 GLN B CA 1
ATOM 3868 C C . GLN B 1 119 ? -19.312 21.578 23.297 1 93.75 119 GLN B C 1
ATOM 3870 O O . GLN B 1 119 ? -19.453 20.359 23.438 1 93.75 119 GLN B O 1
ATOM 3875 N N . LYS B 1 120 ? -19.203 22.203 22.25 1 92.69 120 LYS B N 1
ATOM 3876 C CA . LYS B 1 120 ? -19.344 21.453 21 1 92.69 120 LYS B CA 1
ATOM 3877 C C . LYS B 1 120 ? -18.016 21.375 20.25 1 92.69 120 LYS B C 1
ATOM 3879 O O . LYS B 1 120 ? -17.812 20.484 19.422 1 92.69 120 LYS B O 1
ATOM 3884 N N . GLU B 1 121 ? -17.188 22.297 20.531 1 93.06 121 GLU B N 1
ATOM 3885 C CA . GLU B 1 121 ? -15.922 22.422 19.812 1 93.06 121 GLU B CA 1
ATOM 3886 C C . GLU B 1 121 ? -14.727 22.172 20.719 1 93.06 121 GLU B C 1
ATOM 3888 O O . GLU B 1 121 ? -14.68 22.688 21.844 1 93.06 121 GLU B O 1
ATOM 3893 N N . LYS B 1 122 ? -13.836 21.375 20.25 1 91.06 122 LYS B N 1
ATOM 3894 C CA . LYS B 1 122 ? -12.641 21.109 21.047 1 91.06 122 LYS B CA 1
ATOM 3895 C C . LYS B 1 122 ? -11.828 22.391 21.25 1 91.06 122 LYS B C 1
ATOM 3897 O O . LYS B 1 122 ? -11.648 23.188 20.328 1 91.06 122 LYS B O 1
ATOM 3902 N N . CYS B 1 123 ? -11.383 22.609 22.453 1 94.69 123 CYS B N 1
ATOM 3903 C CA . CYS B 1 123 ? -10.648 23.797 22.859 1 94.69 123 CYS B CA 1
ATOM 3904 C C . CYS B 1 123 ? -9.711 23.484 24.016 1 94.69 123 CYS B C 1
ATOM 3906 O O . CYS B 1 123 ? -10.109 22.844 24.984 1 94.69 123 CYS B O 1
ATOM 3908 N N . HIS B 1 124 ? -8.461 23.953 23.844 1 94.81 124 HIS B N 1
ATOM 3909 C CA . HIS B 1 124 ? -7.453 23.719 24.875 1 94.81 124 HIS B CA 1
ATOM 3910 C C . HIS B 1 124 ? -6.73 25 25.25 1 94.81 124 HIS B C 1
ATOM 3912 O O . HIS B 1 124 ? -6.375 25.797 24.359 1 94.81 124 HIS B O 1
ATOM 3918 N N . ILE B 1 125 ? -6.52 25.141 26.531 1 96.81 125 ILE B N 1
ATOM 3919 C CA . ILE B 1 125 ? -5.754 26.297 26.984 1 96.81 125 ILE B CA 1
ATOM 3920 C C . ILE B 1 125 ? -4.277 26.094 26.656 1 96.81 125 ILE B C 1
ATOM 3922 O O . ILE B 1 125 ? -3.74 25 26.828 1 96.81 125 ILE B O 1
ATOM 3926 N N . VAL B 1 126 ? -3.682 27.125 26.141 1 96 126 VAL B N 1
ATOM 3927 C CA . VAL B 1 126 ? -2.242 27.109 25.906 1 96 126 VAL B CA 1
ATOM 3928 C C . VAL B 1 126 ? -1.59 28.266 26.672 1 96 126 VAL B C 1
ATOM 3930 O O . VAL B 1 126 ? -2.227 29.297 26.922 1 96 126 VAL B O 1
ATOM 3933 N N . ASP B 1 127 ? -0.319 28.047 27.078 1 94 127 ASP B N 1
ATOM 3934 C CA . ASP B 1 127 ? 0.364 29 27.953 1 94 127 ASP B CA 1
ATOM 3935 C C . ASP B 1 127 ? 1.582 29.609 27.25 1 94 127 ASP B C 1
ATOM 3937 O O . ASP B 1 127 ? 2.627 28.953 27.141 1 94 127 ASP B O 1
ATOM 3941 N N . PRO B 1 128 ? 1.471 30.844 26.828 1 93.56 128 PRO B N 1
ATOM 3942 C CA . PRO B 1 128 ? 2.596 31.469 26.125 1 93.56 128 PRO B CA 1
ATOM 3943 C C . PRO B 1 128 ? 3.826 31.641 27.016 1 93.56 128 PRO B C 1
ATOM 3945 O O . PRO B 1 128 ? 4.914 31.938 26.531 1 93.56 128 PRO B O 1
ATOM 3948 N N . HIS B 1 129 ? 3.674 31.484 28.328 1 91.25 129 HIS B N 1
ATOM 3949 C CA . HIS B 1 129 ? 4.801 31.625 29.234 1 91.25 129 HIS B CA 1
ATOM 3950 C C . HIS B 1 129 ? 5.629 30.344 29.281 1 91.25 129 HIS B C 1
ATOM 3952 O O . HIS B 1 129 ? 6.789 30.359 29.703 1 91.25 129 HIS B O 1
ATOM 3958 N N . LYS B 1 130 ? 5.039 29.266 28.891 1 89.19 130 LYS B N 1
ATOM 3959 C CA . LYS B 1 130 ? 5.77 28.016 28.859 1 89.19 130 LYS B CA 1
ATOM 3960 C C . LYS B 1 130 ? 6.555 27.859 27.562 1 89.19 130 LYS B C 1
ATOM 3962 O O . LYS B 1 130 ? 7.723 27.469 27.578 1 89.19 130 LYS B O 1
ATOM 3967 N N . VAL B 1 131 ? 5.949 28.125 26.5 1 89.94 131 VAL B N 1
ATOM 3968 C CA . VAL B 1 131 ? 6.574 28.156 25.188 1 89.94 131 VAL B CA 1
ATOM 3969 C C . VAL B 1 131 ? 5.891 29.219 24.312 1 89.94 131 VAL B C 1
ATOM 3971 O O . VAL B 1 131 ? 4.715 29.531 24.531 1 89.94 131 VAL B O 1
ATOM 3974 N N . PRO B 1 132 ? 6.695 29.75 23.359 1 92.75 132 PRO B N 1
ATOM 3975 C CA . PRO B 1 132 ? 6.059 30.719 22.484 1 92.75 132 PRO B CA 1
ATOM 3976 C C . PRO B 1 132 ? 4.777 30.188 21.844 1 92.75 132 PRO B C 1
ATOM 3978 O O . PRO B 1 132 ? 4.691 29 21.516 1 92.75 132 PRO B O 1
ATOM 3981 N N . LEU B 1 133 ? 3.781 31.016 21.609 1 95.25 133 LEU B N 1
ATOM 3982 C CA . LEU B 1 133 ? 2.441 30.641 21.172 1 95.25 133 LEU B CA 1
ATOM 3983 C C . LEU B 1 133 ? 2.502 29.828 19.875 1 95.25 133 LEU B C 1
ATOM 3985 O O . LEU B 1 133 ? 1.799 28.828 19.734 1 95.25 133 LEU B O 1
ATOM 3989 N N . ALA B 1 134 ? 3.379 30.281 18.969 1 95.62 134 ALA B N 1
ATOM 3990 C CA . ALA B 1 134 ? 3.457 29.641 17.656 1 95.62 134 ALA B CA 1
ATOM 3991 C C . ALA B 1 134 ? 3.887 28.172 17.797 1 95.62 134 ALA B C 1
ATOM 3993 O O . ALA B 1 134 ? 3.547 27.344 16.953 1 95.62 134 ALA B O 1
ATOM 3994 N N . LYS B 1 135 ? 4.594 27.812 18.891 1 96.56 135 LYS B N 1
ATOM 3995 C CA . LYS B 1 135 ? 5.098 26.469 19.109 1 96.56 135 LYS B CA 1
ATOM 3996 C C . LYS B 1 135 ? 3.953 25.484 19.359 1 96.56 135 LYS B C 1
ATOM 3998 O O . LYS B 1 135 ? 4.105 24.281 19.141 1 96.56 135 LYS B O 1
ATOM 4003 N N . TYR B 1 136 ? 2.824 26 19.734 1 96.25 136 TYR B N 1
ATOM 4004 C CA . TYR B 1 136 ? 1.67 25.141 19.984 1 96.25 136 TYR B CA 1
ATOM 4005 C C . TYR B 1 136 ? 1.046 24.688 18.672 1 96.25 136 TYR B C 1
ATOM 4007 O O . TYR B 1 136 ? 0.241 23.75 18.641 1 96.25 136 TYR B O 1
ATOM 4015 N N . LEU B 1 137 ? 1.457 25.312 17.531 1 97.19 137 LEU B N 1
ATOM 4016 C CA . LEU B 1 137 ? 1.024 24.875 16.203 1 97.19 137 LEU B CA 1
ATOM 4017 C C . LEU B 1 137 ? 2.139 24.125 15.484 1 97.19 137 LEU B C 1
ATOM 4019 O O . LEU B 1 137 ? 1.893 23.453 14.484 1 97.19 137 LEU B O 1
ATOM 4023 N N . SER B 1 138 ? 3.365 24.25 15.953 1 96.75 138 SER B N 1
ATOM 4024 C CA . SER B 1 138 ? 4.508 23.625 15.297 1 96.75 138 SER B CA 1
ATOM 4025 C C . SER B 1 138 ? 5.078 22.5 16.141 1 96.75 138 SER B C 1
ATOM 4027 O O . SER B 1 138 ? 4.613 21.359 16.047 1 96.75 138 SER B O 1
ATOM 4029 N N . LEU B 1 139 ? 5.902 22.766 17.156 1 97 139 LEU B N 1
ATOM 4030 C CA . LEU B 1 139 ? 6.594 21.797 18 1 97 139 LEU B CA 1
ATOM 4031 C C . LEU B 1 139 ? 5.598 20.906 18.734 1 97 139 LEU B C 1
ATOM 4033 O O . LEU B 1 139 ? 5.789 19.688 18.828 1 97 139 LEU B O 1
ATOM 4037 N N . PHE B 1 140 ? 4.586 21.484 19.219 1 96.19 140 PHE B N 1
ATOM 4038 C CA . PHE B 1 140 ? 3.604 20.703 19.969 1 96.19 140 PHE B CA 1
ATOM 4039 C C . PHE B 1 140 ? 2.279 20.641 19.234 1 96.19 140 PHE B C 1
ATOM 4041 O O . PHE B 1 140 ? 1.239 20.344 19.828 1 96.19 140 PHE B O 1
ATOM 4048 N N . GLY B 1 141 ? 2.336 20.953 17.969 1 96.25 141 GLY B N 1
ATOM 4049 C CA . GLY B 1 141 ? 1.151 20.922 17.125 1 96.25 141 GLY B CA 1
ATOM 4050 C C . GLY B 1 141 ? 0.952 19.594 16.422 1 96.25 141 GLY B C 1
ATOM 4051 O O . GLY B 1 141 ? 1.668 18.625 16.688 1 96.25 141 GLY B O 1
ATOM 4052 N N . GLY B 1 142 ? -0.039 19.547 15.578 1 95.75 142 GLY B N 1
ATOM 4053 C CA . GLY B 1 142 ? -0.435 18.328 14.875 1 95.75 142 GLY B CA 1
ATOM 4054 C C . GLY B 1 142 ? 0.652 17.781 13.969 1 95.75 142 GLY B C 1
ATOM 4055 O O . GLY B 1 142 ? 0.77 16.578 13.789 1 95.75 142 GLY B O 1
ATOM 4056 N N . THR B 1 143 ? 1.489 18.656 13.406 1 96.75 143 THR B N 1
ATOM 4057 C CA . THR B 1 143 ? 2.52 18.219 12.469 1 96.75 143 THR B CA 1
ATOM 4058 C C . THR B 1 143 ? 3.598 17.406 13.188 1 96.75 143 THR B C 1
ATOM 4060 O O . THR B 1 143 ? 4.027 16.359 12.688 1 96.75 143 THR B O 1
ATOM 4063 N N . THR B 1 144 ? 4.004 17.906 14.352 1 98.31 144 THR B N 1
ATOM 4064 C CA . THR B 1 144 ? 4.984 17.156 15.133 1 98.31 144 THR B CA 1
ATOM 4065 C C . THR B 1 144 ? 4.367 15.883 15.695 1 98.31 144 THR B C 1
ATOM 4067 O O . THR B 1 144 ? 5.023 14.844 15.75 1 98.31 144 THR B O 1
ATOM 4070 N N . MET B 1 145 ? 3.135 15.969 16.125 1 98.25 145 MET B N 1
ATOM 4071 C CA . MET B 1 145 ? 2.441 14.758 16.547 1 98.25 145 MET B CA 1
ATOM 4072 C C . MET B 1 145 ? 2.357 13.742 15.414 1 98.25 145 MET B C 1
ATOM 4074 O O . MET B 1 145 ? 2.547 12.547 15.633 1 98.25 145 MET B O 1
ATOM 4078 N N . THR B 1 146 ? 2.078 14.219 14.211 1 98.25 146 THR B N 1
ATOM 4079 C CA . THR B 1 146 ? 2.086 13.352 13.039 1 98.25 146 THR B CA 1
ATOM 4080 C C . THR B 1 146 ? 3.432 12.648 12.898 1 98.25 146 THR B C 1
ATOM 4082 O O . THR B 1 146 ? 3.484 11.43 12.727 1 98.25 146 THR B O 1
ATOM 4085 N N . ALA B 1 147 ? 4.484 13.398 13.016 1 98.75 147 ALA B N 1
ATOM 4086 C CA . ALA B 1 147 ? 5.824 12.836 12.906 1 98.75 147 ALA B CA 1
ATOM 4087 C C . ALA B 1 147 ? 6.078 11.797 13.992 1 98.75 147 ALA B C 1
ATOM 4089 O O . ALA B 1 147 ? 6.605 10.711 13.727 1 98.75 147 ALA B O 1
ATOM 4090 N N . TYR B 1 148 ? 5.695 12.125 15.227 1 98.75 148 TYR B N 1
ATOM 4091 C CA . TYR B 1 148 ? 5.922 11.25 16.375 1 98.75 148 TYR B CA 1
ATOM 4092 C C . TYR B 1 148 ? 5.266 9.891 16.156 1 98.75 148 TYR B C 1
ATOM 4094 O O . TYR B 1 148 ? 5.922 8.852 16.281 1 98.75 148 TYR B O 1
ATOM 4102 N N . PHE B 1 149 ? 4.074 9.922 15.828 1 98.69 149 PHE B N 1
ATOM 4103 C CA . PHE B 1 149 ? 3.355 8.656 15.703 1 98.69 149 PHE B CA 1
ATOM 4104 C C . PHE B 1 149 ? 3.777 7.91 14.445 1 98.69 149 PHE B C 1
ATOM 4106 O O . PHE B 1 149 ? 3.811 6.68 14.43 1 98.69 149 PHE B O 1
ATOM 4113 N N . THR B 1 150 ? 4.09 8.641 13.367 1 98.62 150 THR B N 1
ATOM 4114 C CA . THR B 1 150 ? 4.617 8 12.164 1 98.62 150 THR B CA 1
ATOM 4115 C C . THR B 1 150 ? 5.879 7.203 12.484 1 98.62 150 THR B C 1
ATOM 4117 O O . THR B 1 150 ? 5.984 6.031 12.117 1 98.62 150 THR B O 1
ATOM 4120 N N . VAL B 1 151 ? 6.762 7.773 13.25 1 98.56 151 VAL B N 1
ATOM 4121 C CA . VAL B 1 151 ? 8.086 7.211 13.484 1 98.56 151 VAL B CA 1
ATOM 4122 C C . VAL B 1 151 ? 8.008 6.125 14.555 1 98.56 151 VAL B C 1
ATOM 4124 O O . VAL B 1 151 ? 8.625 5.066 14.414 1 98.56 151 VAL B O 1
ATOM 4127 N N . PHE B 1 152 ? 7.18 6.348 15.531 1 98.25 152 PHE B N 1
ATOM 4128 C CA . PHE B 1 152 ? 7.32 5.488 16.703 1 98.25 152 PHE B CA 1
ATOM 4129 C C . PHE B 1 152 ? 6.172 4.492 16.781 1 98.25 152 PHE B C 1
ATOM 4131 O O . PHE B 1 152 ? 6.246 3.506 17.516 1 98.25 152 PHE B O 1
ATOM 4138 N N . HIS B 1 153 ? 5.09 4.77 16.062 1 97.88 153 HIS B N 1
ATOM 4139 C CA . HIS B 1 153 ? 3.957 3.852 16.141 1 97.88 153 HIS B CA 1
ATOM 4140 C C . HIS B 1 153 ? 3.787 3.088 14.828 1 97.88 153 HIS B C 1
ATOM 4142 O O . HIS B 1 153 ? 3.541 1.88 14.836 1 97.88 153 HIS B O 1
ATOM 4148 N N . TYR B 1 154 ? 3.922 3.715 13.688 1 98.31 154 TYR B N 1
ATOM 4149 C CA . TYR B 1 154 ? 3.59 3.113 12.406 1 98.31 154 TYR B CA 1
ATOM 4150 C C . TYR B 1 154 ? 4.824 2.504 11.75 1 98.31 154 TYR B C 1
ATOM 4152 O O . TYR B 1 154 ? 4.746 1.443 11.125 1 98.31 154 TYR B O 1
ATOM 4160 N N . ALA B 1 155 ? 5.938 3.127 11.82 1 98.31 155 ALA B N 1
ATOM 4161 C CA . ALA B 1 155 ? 7.164 2.584 11.242 1 98.31 155 ALA B CA 1
ATOM 4162 C C . ALA B 1 155 ? 7.75 1.488 12.133 1 98.31 155 ALA B C 1
ATOM 4164 O O . ALA B 1 155 ? 7.625 1.537 13.359 1 98.31 155 ALA B O 1
ATOM 4165 N N . PRO B 1 156 ? 8.406 0.492 11.477 1 96.31 156 PRO B N 1
ATOM 4166 C CA . PRO B 1 156 ? 9.133 -0.466 12.312 1 96.31 156 PRO B CA 1
ATOM 4167 C C . PRO B 1 156 ? 10.344 0.157 13.008 1 96.31 156 PRO B C 1
ATOM 4169 O O . PRO B 1 156 ? 11.008 1.024 12.43 1 96.31 156 PRO B O 1
ATOM 4172 N N . GLN B 1 157 ? 10.508 -0.277 14.234 1 91.5 157 GLN B N 1
ATOM 4173 C CA . GLN B 1 157 ? 11.641 0.24 15 1 91.5 157 GLN B CA 1
ATOM 4174 C C . GLN B 1 157 ? 12.922 -0.505 14.656 1 91.5 157 GLN B C 1
ATOM 4176 O O . GLN B 1 157 ? 13.289 -1.465 15.336 1 91.5 157 GLN B O 1
ATOM 4181 N N . VAL B 1 158 ? 13.539 0.014 13.641 1 89.81 158 VAL B N 1
ATOM 4182 C CA . VAL B 1 158 ? 14.742 -0.653 13.156 1 89.81 158 VAL B CA 1
ATOM 4183 C C . VAL B 1 158 ? 15.977 0.19 13.492 1 89.81 158 VAL B C 1
ATOM 4185 O O . VAL B 1 158 ? 15.922 1.421 13.445 1 89.81 158 VAL B O 1
ATOM 4188 N N . GLN B 1 159 ? 17.016 -0.467 13.852 1 91.56 159 GLN B N 1
ATOM 4189 C CA . GLN B 1 159 ? 18.281 0.183 14.141 1 91.56 159 GLN B CA 1
ATOM 4190 C C . GLN B 1 159 ? 19.297 -0.052 13.016 1 91.56 159 GLN B C 1
ATOM 4192 O O . GLN B 1 159 ? 19.234 -1.079 12.336 1 91.56 159 GLN B O 1
ATOM 4197 N N . ASN B 1 160 ? 20.094 0.958 12.82 1 96.25 160 ASN B N 1
ATOM 4198 C CA . ASN B 1 160 ? 21.188 0.863 11.859 1 96.25 160 ASN B CA 1
ATOM 4199 C C . ASN B 1 160 ? 20.688 0.529 10.461 1 96.25 160 ASN B C 1
ATOM 4201 O O . ASN B 1 160 ? 21.281 -0.3 9.766 1 96.25 160 ASN B O 1
ATOM 4205 N N . ARG B 1 161 ? 19.5 1.164 10.117 1 96.5 161 ARG B N 1
ATOM 4206 C CA . ARG B 1 161 ? 18.891 0.965 8.805 1 96.5 161 ARG B CA 1
ATOM 4207 C C . ARG B 1 161 ? 18.766 2.285 8.055 1 96.5 161 ARG B C 1
ATOM 4209 O O . ARG B 1 161 ? 19.031 3.352 8.609 1 96.5 161 ARG B O 1
ATOM 4216 N N . VAL B 1 162 ? 18.453 2.178 6.801 1 98.56 162 VAL B N 1
ATOM 4217 C CA . VAL B 1 162 ? 18.344 3.355 5.945 1 98.56 162 VAL B CA 1
ATOM 4218 C C . VAL B 1 162 ? 16.891 3.824 5.902 1 98.56 162 VAL B C 1
ATOM 4220 O O . VAL B 1 162 ? 15.992 3.051 5.562 1 98.56 162 VAL B O 1
ATOM 4223 N N . TRP B 1 163 ? 16.719 5.078 6.281 1 98.69 163 TRP B N 1
ATOM 4224 C CA . TRP B 1 163 ? 15.414 5.734 6.238 1 98.69 163 TRP B CA 1
ATOM 4225 C C . TRP B 1 163 ? 15.352 6.754 5.105 1 98.69 163 TRP B C 1
ATOM 4227 O O . TRP B 1 163 ? 16.359 7.375 4.77 1 98.69 163 TRP B O 1
ATOM 4237 N N . MET B 1 164 ? 14.195 6.91 4.531 1 98.88 164 MET B N 1
ATOM 4238 C CA . MET B 1 164 ? 13.938 8.008 3.607 1 98.88 164 MET B CA 1
ATOM 4239 C C . MET B 1 164 ? 12.711 8.805 4.039 1 98.88 164 MET B C 1
ATOM 4241 O O . MET B 1 164 ? 11.711 8.234 4.461 1 98.88 164 MET B O 1
ATOM 4245 N N . VAL B 1 165 ? 12.836 10.117 4.043 1 98.88 165 VAL B N 1
ATOM 4246 C CA . VAL B 1 165 ? 11.742 11.016 4.41 1 98.88 165 VAL B CA 1
ATOM 4247 C C . VAL B 1 165 ? 11.492 12.016 3.283 1 98.88 165 VAL B C 1
ATOM 4249 O O . VAL B 1 165 ? 12.375 12.805 2.941 1 98.88 165 VAL B O 1
ATOM 4252 N N . THR B 1 166 ? 10.281 11.984 2.688 1 98.38 166 THR B N 1
ATOM 4253 C CA . THR B 1 166 ? 9.914 12.984 1.694 1 98.38 166 THR B CA 1
ATOM 4254 C C . THR B 1 166 ? 9.266 14.195 2.359 1 98.38 166 THR B C 1
ATOM 4256 O O . THR B 1 166 ? 8.789 14.102 3.492 1 98.38 166 THR B O 1
ATOM 4259 N N . GLY B 1 167 ? 9.32 15.359 1.665 1 96.62 167 GLY B N 1
ATOM 4260 C CA . GLY B 1 167 ? 8.836 16.562 2.307 1 96.62 167 GLY B CA 1
ATOM 4261 C C . GLY B 1 167 ? 9.602 16.938 3.561 1 96.62 167 GLY B C 1
ATOM 4262 O O . GLY B 1 167 ? 9.023 17.391 4.543 1 96.62 167 GLY B O 1
ATOM 4263 N N . ALA B 1 168 ? 10.906 16.797 3.525 1 98 168 ALA B N 1
ATOM 4264 C CA . ALA B 1 168 ? 11.734 16.75 4.727 1 98 168 ALA B CA 1
ATOM 4265 C C . ALA B 1 168 ? 11.938 18.156 5.293 1 98 168 ALA B C 1
ATOM 4267 O O . ALA B 1 168 ? 12.391 18.312 6.43 1 98 168 ALA B O 1
ATOM 4268 N N . ALA B 1 169 ? 11.648 19.172 4.539 1 97.06 169 ALA B N 1
ATOM 4269 C CA . ALA B 1 169 ? 11.852 20.531 5.035 1 97.06 169 ALA B CA 1
ATOM 4270 C C . ALA B 1 169 ? 10.57 21.078 5.641 1 97.06 169 ALA B C 1
ATOM 4272 O O . ALA B 1 169 ? 10.578 22.156 6.242 1 97.06 169 ALA B O 1
ATOM 4273 N N . GLY B 1 170 ? 9.461 20.391 5.457 1 96 170 GLY B N 1
ATOM 4274 C CA . GLY B 1 170 ? 8.219 20.797 6.082 1 96 170 GLY B CA 1
ATOM 4275 C C . GLY B 1 170 ? 8.164 20.5 7.566 1 96 170 GLY B C 1
ATOM 4276 O O . GLY B 1 170 ? 9.117 19.953 8.133 1 96 170 GLY B O 1
ATOM 4277 N N . ALA B 1 171 ? 7.027 20.875 8.141 1 95.94 171 ALA B N 1
ATOM 4278 C CA . ALA B 1 171 ? 6.891 20.734 9.586 1 95.94 171 ALA B CA 1
ATOM 4279 C C . ALA B 1 171 ? 6.922 19.266 10.008 1 95.94 171 ALA B C 1
ATOM 4281 O O . ALA B 1 171 ? 7.738 18.875 10.844 1 95.94 171 ALA B O 1
ATOM 4282 N N . ALA B 1 172 ? 6.109 18.453 9.43 1 97.31 172 ALA B N 1
ATOM 4283 C CA . ALA B 1 172 ? 6.066 17.031 9.781 1 97.31 172 ALA B CA 1
ATOM 4284 C C . ALA B 1 172 ? 7.336 16.328 9.32 1 97.31 172 ALA B C 1
ATOM 4286 O O . ALA B 1 172 ? 7.91 15.531 10.07 1 97.31 172 ALA B O 1
ATOM 4287 N N . GLY B 1 173 ? 7.789 16.641 8.148 1 98 173 GLY B N 1
ATOM 4288 C CA . GLY B 1 173 ? 8.961 16 7.578 1 98 173 GLY B CA 1
ATOM 4289 C C . GLY B 1 173 ? 10.227 16.25 8.383 1 98 173 GLY B C 1
ATOM 4290 O O . GLY B 1 173 ? 10.961 15.312 8.711 1 98 173 GLY B O 1
ATOM 4291 N N . SER B 1 174 ? 10.484 17.5 8.711 1 98.38 174 SER B N 1
ATOM 4292 C CA . SER B 1 174 ? 11.695 17.828 9.461 1 98.38 174 SER B CA 1
ATOM 4293 C C . SER B 1 174 ? 11.648 17.25 10.867 1 98.38 174 SER B C 1
ATOM 4295 O O . SER B 1 174 ? 12.688 16.875 11.422 1 98.38 174 SER B O 1
ATOM 4297 N N . SER B 1 175 ? 10.445 17.172 11.438 1 98.5 175 SER B N 1
ATOM 4298 C CA . SER B 1 175 ? 10.305 16.516 12.734 1 98.5 175 SER B CA 1
ATOM 4299 C C . SER B 1 175 ? 10.641 15.031 12.648 1 98.5 175 SER B C 1
ATOM 4301 O O . SER B 1 175 ? 11.328 14.492 13.523 1 98.5 175 SER B O 1
ATOM 4303 N N . CYS B 1 176 ? 10.211 14.359 11.586 1 98.75 176 CYS B N 1
ATOM 4304 C CA . CYS B 1 176 ? 10.562 12.953 11.375 1 98.75 176 CYS B CA 1
ATOM 4305 C C . CYS B 1 176 ? 12.07 12.773 11.289 1 98.75 176 CYS B C 1
ATOM 4307 O O . CYS B 1 176 ? 12.625 11.883 11.938 1 98.75 176 CYS B O 1
ATOM 4309 N N . VAL B 1 177 ? 12.695 13.633 10.477 1 98.75 177 VAL B N 1
ATOM 4310 C CA . VAL B 1 177 ? 14.141 13.547 10.297 1 98.75 177 VAL B CA 1
ATOM 4311 C C . VAL B 1 177 ? 14.836 13.633 11.656 1 98.75 177 VAL B C 1
ATOM 4313 O O . VAL B 1 177 ? 15.734 12.844 11.953 1 98.75 177 VAL B O 1
ATOM 4316 N N . GLN B 1 178 ? 14.406 14.523 12.484 1 98.5 178 GLN B N 1
ATOM 4317 C CA . GLN B 1 178 ? 15.023 14.711 13.797 1 98.5 178 GLN B CA 1
ATOM 4318 C C . GLN B 1 178 ? 14.781 13.508 14.695 1 98.5 178 GLN B C 1
ATOM 4320 O O . GLN B 1 178 ? 15.711 13.016 15.344 1 98.5 178 GLN B O 1
ATOM 4325 N N . PHE B 1 179 ? 13.516 13.023 14.758 1 98.44 179 PHE B N 1
ATOM 4326 C CA . PHE B 1 179 ? 13.203 11.867 15.594 1 98.44 179 PHE B CA 1
ATOM 4327 C C . PHE B 1 179 ? 14.031 10.656 15.188 1 98.44 179 PHE B C 1
ATOM 4329 O O . PHE B 1 179 ? 14.625 9.984 16.031 1 98.44 179 PHE B O 1
ATOM 4336 N N . ILE B 1 180 ? 14.133 10.391 13.859 1 98.5 180 ILE B N 1
ATOM 4337 C CA . ILE B 1 180 ? 14.867 9.234 13.359 1 98.5 180 ILE B CA 1
ATOM 4338 C C . ILE B 1 180 ? 16.359 9.391 13.648 1 98.5 180 ILE B C 1
ATOM 4340 O O . ILE B 1 180 ? 17 8.477 14.18 1 98.5 180 ILE B O 1
ATOM 4344 N N . SER B 1 181 ? 16.875 10.586 13.391 1 97.88 181 SER B N 1
ATOM 4345 C CA . SER B 1 181 ? 18.312 10.828 13.484 1 97.88 181 SER B CA 1
ATOM 4346 C C . SER B 1 181 ? 18.781 10.836 14.938 1 97.88 181 SER B C 1
ATOM 4348 O O . SER B 1 181 ? 19.875 10.359 15.242 1 97.88 181 SER B O 1
ATOM 4350 N N . LYS B 1 182 ? 17.922 11.359 15.844 1 97.12 182 LYS B N 1
ATOM 4351 C CA . LYS B 1 182 ? 18.391 11.633 17.203 1 97.12 182 LYS B CA 1
ATOM 4352 C C . LYS B 1 182 ? 17.969 10.539 18.172 1 97.12 182 LYS B C 1
ATOM 4354 O O . LYS B 1 182 ? 18.625 10.305 19.188 1 97.12 182 LYS B O 1
ATOM 4359 N N . VAL B 1 183 ? 16.891 9.906 17.812 1 96.25 183 VAL B N 1
ATOM 4360 C CA . VAL B 1 183 ? 16.328 8.977 18.781 1 96.25 183 VAL B CA 1
ATOM 4361 C C . VAL B 1 183 ? 16.594 7.543 18.344 1 96.25 183 VAL B C 1
ATOM 4363 O O . VAL B 1 183 ? 16.781 6.652 19.172 1 96.25 183 VAL B O 1
ATOM 4366 N N . LEU B 1 184 ? 16.672 7.129 17 1 96.44 184 LEU B N 1
ATOM 4367 C CA . LEU B 1 184 ? 16.609 5.742 16.531 1 96.44 184 LEU B CA 1
ATOM 4368 C C . LEU B 1 184 ? 17.969 5.289 16 1 96.44 184 LEU B C 1
ATOM 4370 O O . LEU B 1 184 ? 18.125 4.141 15.586 1 96.44 184 LEU B O 1
ATOM 4374 N N . ASN B 1 185 ? 19 6.031 16.016 1 94.25 185 ASN B N 1
ATOM 4375 C CA . ASN B 1 185 ? 20.344 5.672 15.586 1 94.25 185 ASN B CA 1
ATOM 4376 C C . ASN B 1 185 ? 20.328 5.039 14.195 1 94.25 185 ASN B C 1
ATOM 4378 O O . ASN B 1 185 ? 20.734 3.889 14.031 1 94.25 185 ASN B O 1
ATOM 4382 N N . PRO B 1 186 ? 19.938 5.68 13.141 1 97.56 186 PRO B N 1
ATOM 4383 C CA . PRO B 1 186 ? 19.906 5.16 11.773 1 97.56 186 PRO B CA 1
ATOM 4384 C C . PRO B 1 186 ? 21.297 5.008 11.164 1 97.56 186 PRO B C 1
ATOM 4386 O O . PRO B 1 186 ? 22.25 5.625 11.641 1 97.56 186 PRO B O 1
ATOM 4389 N N . LYS B 1 187 ? 21.438 4.129 10.164 1 97.81 187 LYS B N 1
ATOM 4390 C CA . LYS B 1 187 ? 22.625 4.121 9.32 1 97.81 187 LYS B CA 1
ATOM 4391 C C . LYS B 1 187 ? 22.703 5.379 8.461 1 97.81 187 LYS B C 1
ATOM 4393 O O . LYS B 1 187 ? 23.766 5.996 8.344 1 97.81 187 LYS B O 1
ATOM 4398 N N . LEU B 1 188 ? 21.562 5.73 7.941 1 98.12 188 LEU B N 1
ATOM 4399 C CA . LEU B 1 188 ? 21.438 6.863 7.031 1 98.12 188 LEU B CA 1
ATOM 4400 C C . LEU B 1 188 ? 19.984 7.34 6.949 1 98.12 188 LEU B C 1
ATOM 4402 O O . LEU B 1 188 ? 19.062 6.523 6.898 1 98.12 188 LEU B O 1
ATOM 4406 N N . VAL B 1 189 ? 19.828 8.633 7.035 1 98.69 189 VAL B N 1
ATOM 4407 C CA . VAL B 1 189 ? 18.547 9.234 6.707 1 98.69 189 VAL B CA 1
ATOM 4408 C C . VAL B 1 189 ? 18.641 9.992 5.387 1 98.69 189 VAL B C 1
ATOM 4410 O O . VAL B 1 189 ? 19.359 10.992 5.289 1 98.69 189 VAL B O 1
ATOM 4413 N N . ILE B 1 190 ? 17.984 9.492 4.371 1 98.88 190 ILE B N 1
ATOM 4414 C CA . ILE B 1 190 ? 17.859 10.195 3.1 1 98.88 190 ILE B CA 1
ATOM 4415 C C . ILE B 1 190 ? 16.641 11.125 3.145 1 98.88 190 ILE B C 1
ATOM 4417 O O . ILE B 1 190 ? 15.5 10.664 3.146 1 98.88 190 ILE B O 1
ATOM 4421 N N . ALA B 1 191 ? 16.938 12.383 3.172 1 98.81 191 ALA B N 1
ATOM 4422 C CA . ALA B 1 191 ? 15.875 13.391 3.17 1 98.81 191 ALA B CA 1
ATOM 4423 C C . ALA B 1 191 ? 15.672 13.977 1.775 1 98.81 191 ALA B C 1
ATOM 4425 O O . ALA B 1 191 ? 16.625 14.102 1.005 1 98.81 191 ALA B O 1
ATOM 4426 N N . VAL B 1 192 ? 14.414 14.266 1.438 1 98.5 192 VAL B N 1
ATOM 4427 C CA . VAL B 1 192 ? 14.109 14.891 0.157 1 98.5 192 VAL B CA 1
ATOM 4428 C C . VAL B 1 192 ? 13.383 16.219 0.391 1 98.5 192 VAL B C 1
ATOM 4430 O O . VAL B 1 192 ? 12.352 16.25 1.064 1 98.5 192 VAL B O 1
ATOM 4433 N N . ALA B 1 193 ? 13.906 17.281 -0.096 1 97.12 193 ALA B N 1
ATOM 4434 C CA . ALA B 1 193 ? 13.32 18.625 -0.002 1 97.12 193 ALA B CA 1
ATOM 4435 C C . ALA B 1 193 ? 13.578 19.422 -1.277 1 97.12 193 ALA B C 1
ATOM 4437 O O . ALA B 1 193 ? 14.289 18.969 -2.174 1 97.12 193 ALA B O 1
ATOM 4438 N N . GLY B 1 194 ? 12.961 20.531 -1.396 1 95.38 194 GLY B N 1
ATOM 4439 C CA . GLY B 1 194 ? 13.109 21.344 -2.596 1 95.38 194 GLY B CA 1
ATOM 4440 C C . GLY B 1 194 ? 13.961 22.578 -2.379 1 95.38 194 GLY B C 1
ATOM 4441 O O . GLY B 1 194 ? 13.555 23.5 -1.677 1 95.38 194 GLY B O 1
ATOM 4442 N N . GLY B 1 195 ? 15.047 22.625 -3.09 1 95.31 195 GLY B N 1
ATOM 4443 C CA . GLY B 1 195 ? 15.922 23.797 -3.01 1 95.31 195 GLY B CA 1
ATOM 4444 C C . GLY B 1 195 ? 17.172 23.531 -2.207 1 95.31 195 GLY B C 1
ATOM 4445 O O . GLY B 1 195 ? 17.141 22.844 -1.184 1 95.31 195 GLY B O 1
ATOM 4446 N N . LYS B 1 196 ? 18.25 24.156 -2.639 1 95.56 196 LYS B N 1
ATOM 4447 C CA . LYS B 1 196 ? 19.562 23.953 -2.037 1 95.56 196 LYS B CA 1
ATOM 4448 C C . LYS B 1 196 ? 19.578 24.406 -0.582 1 95.56 196 LYS B C 1
ATOM 4450 O O . LYS B 1 196 ? 20.109 23.703 0.286 1 95.56 196 LYS B O 1
ATOM 4455 N N . ASP B 1 197 ? 18.984 25.547 -0.28 1 95.94 197 ASP B N 1
ATOM 4456 C CA . ASP B 1 197 ? 18.984 26.109 1.068 1 95.94 197 ASP B CA 1
ATOM 4457 C C . ASP B 1 197 ? 18.234 25.203 2.039 1 95.94 197 ASP B C 1
ATOM 4459 O O . ASP B 1 197 ? 18.688 24.969 3.16 1 95.94 197 ASP B O 1
ATOM 4463 N N . LYS B 1 198 ? 17.156 24.703 1.604 1 96.44 198 LYS B N 1
ATOM 4464 C CA . LYS B 1 198 ? 16.375 23.797 2.447 1 96.44 198 LYS B CA 1
ATOM 4465 C C . LYS B 1 198 ? 17.125 22.5 2.705 1 96.44 198 LYS B C 1
ATOM 4467 O O . LYS B 1 198 ? 17.109 21.984 3.826 1 96.44 198 LYS B O 1
ATOM 4472 N N . CYS B 1 199 ? 17.734 22 1.684 1 97.94 199 CYS B N 1
ATOM 4473 C CA . CYS B 1 199 ? 18.5 20.766 1.839 1 97.94 199 CYS B CA 1
ATOM 4474 C C . CYS B 1 199 ? 19.641 20.953 2.826 1 97.94 199 CYS B C 1
ATOM 4476 O O . CYS B 1 199 ? 19.875 20.094 3.676 1 97.94 199 CYS B O 1
ATOM 4478 N N . GLN B 1 200 ? 20.328 22.047 2.697 1 98 200 GLN B N 1
ATOM 4479 C CA . GLN B 1 200 ? 21.422 22.344 3.623 1 98 200 GLN B CA 1
ATOM 4480 C C . GLN B 1 200 ? 20.922 22.406 5.062 1 98 200 GLN B C 1
ATOM 4482 O O . GLN B 1 200 ? 21.531 21.844 5.969 1 98 200 GLN B O 1
ATOM 4487 N N . TRP B 1 201 ? 19.812 23 5.242 1 97.69 201 TRP B N 1
ATOM 4488 C CA . TRP B 1 201 ? 19.234 23.094 6.578 1 97.69 201 TRP B CA 1
ATOM 4489 C C . TRP B 1 201 ? 18.875 21.703 7.109 1 97.69 201 TRP B C 1
ATOM 4491 O O . TRP B 1 201 ? 19.188 21.359 8.25 1 97.69 201 TRP B O 1
ATOM 4501 N N . VAL B 1 202 ? 18.25 20.922 6.293 1 98.56 202 VAL B N 1
ATOM 4502 C CA . VAL B 1 202 ? 17.781 19.609 6.715 1 98.56 202 VAL B CA 1
ATOM 4503 C C . VAL B 1 202 ? 18.969 18.75 7.148 1 98.56 202 VAL B C 1
ATOM 4505 O O . VAL B 1 202 ? 18.875 17.984 8.109 1 98.56 202 VAL B O 1
ATOM 4508 N N . GLU B 1 203 ? 20.047 18.875 6.492 1 98.69 203 GLU B N 1
ATOM 4509 C CA . GLU B 1 203 ? 21.219 18.094 6.832 1 98.69 203 GLU B CA 1
ATOM 4510 C C . GLU B 1 203 ? 21.75 18.453 8.219 1 98.69 203 GLU B C 1
ATOM 4512 O O . GLU B 1 203 ? 22.406 17.641 8.875 1 98.69 203 GLU B O 1
ATOM 4517 N N . THR B 1 204 ? 21.469 19.641 8.688 1 98.31 204 THR B N 1
ATOM 4518 C CA . THR B 1 204 ? 21.938 20.062 10 1 98.31 204 THR B CA 1
ATOM 4519 C C . THR B 1 204 ? 21.141 19.391 11.102 1 98.31 204 THR B C 1
ATOM 4521 O O . THR B 1 204 ? 21.531 19.406 12.273 1 98.31 204 THR B O 1
ATOM 4524 N N . LEU B 1 205 ? 20.062 18.766 10.758 1 97.94 205 LEU B N 1
ATOM 4525 C CA . LEU B 1 205 ? 19.172 18.188 11.75 1 97.94 205 LEU B CA 1
ATOM 4526 C C . LEU B 1 205 ? 19.719 16.875 12.281 1 97.94 205 LEU B C 1
ATOM 4528 O O . LEU B 1 205 ? 19.203 16.328 13.258 1 97.94 205 LEU B O 1
ATOM 4532 N N . GLY B 1 206 ? 20.797 16.344 11.648 1 97.44 206 GLY B N 1
ATOM 4533 C CA . GLY B 1 206 ? 21.469 15.133 12.109 1 97.44 206 GLY B CA 1
ATOM 4534 C C . GLY B 1 206 ? 22.734 14.82 11.328 1 97.44 206 GLY B C 1
ATOM 4535 O O . GLY B 1 206 ? 22.828 15.094 10.133 1 97.44 206 GLY B O 1
ATOM 4536 N N . SER B 1 207 ? 23.672 14.125 11.945 1 97.06 207 SER B N 1
ATOM 4537 C CA . SER B 1 207 ? 24.969 13.867 11.336 1 97.06 207 SER B CA 1
ATOM 4538 C C . SER B 1 207 ? 24.859 12.82 10.234 1 97.06 207 SER B C 1
ATOM 4540 O O . SER B 1 207 ? 25.719 12.758 9.336 1 97.06 207 SER B O 1
ATOM 4542 N N . ARG B 1 208 ? 23.844 12.031 10.289 1 97.38 208 ARG B N 1
ATOM 4543 C CA . ARG B 1 208 ? 23.688 10.945 9.32 1 97.38 208 ARG B CA 1
ATOM 4544 C C . ARG B 1 208 ? 22.594 11.273 8.312 1 97.38 208 ARG B C 1
ATOM 4546 O O . ARG B 1 208 ? 22 10.367 7.723 1 97.38 208 ARG B O 1
ATOM 4553 N N . VAL B 1 209 ? 22.312 12.57 8.18 1 98.62 209 VAL B N 1
ATOM 4554 C CA . VAL B 1 209 ? 21.266 13.016 7.258 1 98.62 209 VAL B CA 1
ATOM 4555 C C . VAL B 1 209 ? 21.906 13.508 5.957 1 98.62 209 VAL B C 1
ATOM 4557 O O . VAL B 1 209 ? 22.812 14.328 5.98 1 98.62 209 VAL B O 1
ATOM 4560 N N . LYS B 1 210 ? 21.5 12.922 4.863 1 98.62 210 LYS B N 1
ATOM 4561 C CA . LYS B 1 210 ? 21.781 13.438 3.527 1 98.62 210 LYS B CA 1
ATOM 4562 C C . LYS B 1 210 ? 20.5 13.898 2.84 1 98.62 210 LYS B C 1
ATOM 4564 O O . LYS B 1 210 ? 19.5 13.164 2.818 1 98.62 210 LYS B O 1
ATOM 4569 N N . CYS B 1 211 ? 20.531 15.102 2.34 1 98.69 211 CYS B N 1
ATOM 4570 C CA . CYS B 1 211 ? 19.312 15.656 1.746 1 98.69 211 CYS B CA 1
ATOM 4571 C C . CYS B 1 211 ? 19.469 15.812 0.238 1 98.69 211 CYS B C 1
ATOM 4573 O O . CYS B 1 211 ? 20.469 16.359 -0.236 1 98.69 211 CYS B O 1
ATOM 4575 N N . LEU B 1 212 ? 18.531 15.305 -0.48 1 98.69 212 LEU B N 1
ATOM 4576 C CA . LEU B 1 212 ? 18.469 15.414 -1.934 1 98.69 212 LEU B CA 1
ATOM 4577 C C . LEU B 1 212 ? 17.422 16.438 -2.361 1 98.69 212 LEU B C 1
ATOM 4579 O O . LEU B 1 212 ? 16.328 16.5 -1.787 1 98.69 212 LEU B O 1
ATOM 4583 N N . ASP B 1 213 ? 17.781 17.234 -3.342 1 98 213 ASP B N 1
ATOM 4584 C CA . ASP B 1 213 ? 16.891 18.266 -3.881 1 98 213 ASP B CA 1
ATOM 4585 C C . ASP B 1 213 ? 16.062 17.719 -5.039 1 98 213 ASP B C 1
ATOM 4587 O O . ASP B 1 213 ? 16.578 17.516 -6.137 1 98 213 ASP B O 1
ATOM 4591 N N . TYR B 1 214 ? 14.781 17.547 -4.812 1 95.5 214 TYR B N 1
ATOM 4592 C CA . TYR B 1 214 ? 13.945 16.953 -5.855 1 95.5 214 TYR B CA 1
ATOM 4593 C C . TYR B 1 214 ? 13.797 17.906 -7.039 1 95.5 214 TYR B C 1
ATOM 4595 O O . TYR B 1 214 ? 13.352 17.516 -8.117 1 95.5 214 TYR B O 1
ATOM 4603 N N . LYS B 1 215 ? 14.109 19.203 -6.863 1 94.94 215 LYS B N 1
ATOM 4604 C CA . LYS B 1 215 ? 14.039 20.188 -7.945 1 94.94 215 LYS B CA 1
ATOM 4605 C C . LYS B 1 215 ? 15.273 20.109 -8.836 1 94.94 215 LYS B C 1
ATOM 4607 O O . LYS B 1 215 ? 15.289 20.672 -9.93 1 94.94 215 LYS B O 1
ATOM 4612 N N . ASP B 1 216 ? 16.266 19.516 -8.336 1 96.44 216 ASP B N 1
ATOM 4613 C CA . ASP B 1 216 ? 17.484 19.328 -9.125 1 96.44 216 ASP B CA 1
ATOM 4614 C C . ASP B 1 216 ? 17.281 18.25 -10.188 1 96.44 216 ASP B C 1
ATOM 4616 O O . ASP B 1 216 ? 16.844 17.141 -9.875 1 96.44 216 ASP B O 1
ATOM 4620 N N . PRO B 1 217 ? 17.672 18.5 -11.477 1 96.12 217 PRO B N 1
ATOM 4621 C CA . PRO B 1 217 ? 17.531 17.5 -12.539 1 96.12 217 PRO B CA 1
ATOM 4622 C C . PRO B 1 217 ? 18.328 16.234 -12.266 1 96.12 217 PRO B C 1
ATOM 4624 O O . PRO B 1 217 ? 18.047 15.18 -12.844 1 96.12 217 PRO B O 1
ATOM 4627 N N . GLY B 1 218 ? 19.281 16.375 -11.445 1 97.25 218 GLY B N 1
ATOM 4628 C CA . GLY B 1 218 ? 20.125 15.227 -11.117 1 97.25 218 GLY B CA 1
ATOM 4629 C C . GLY B 1 218 ? 19.594 14.398 -9.961 1 97.25 218 GLY B C 1
ATOM 4630 O O . GLY B 1 218 ? 20.25 13.484 -9.492 1 97.25 218 GLY B O 1
ATOM 4631 N N . TYR B 1 219 ? 18.438 14.648 -9.477 1 97.5 219 TYR B N 1
ATOM 4632 C CA . TYR B 1 219 ? 17.875 14.016 -8.289 1 97.5 219 TYR B CA 1
ATOM 4633 C C . TYR B 1 219 ? 17.969 12.492 -8.391 1 97.5 219 TYR B C 1
ATOM 4635 O O . TYR B 1 219 ? 18.484 11.836 -7.477 1 97.5 219 TYR B O 1
ATOM 4643 N N . LYS B 1 220 ? 17.484 11.883 -9.477 1 97.5 220 LYS B N 1
ATOM 4644 C CA . LYS B 1 220 ? 17.438 10.43 -9.617 1 97.5 220 LYS B CA 1
ATOM 4645 C C . LYS B 1 220 ? 18.859 9.844 -9.609 1 97.5 220 LYS B C 1
ATOM 4647 O O . LYS B 1 220 ? 19.094 8.812 -8.984 1 97.5 220 LYS B O 1
ATOM 4652 N N . LYS B 1 221 ? 19.734 10.484 -10.328 1 97.12 221 LYS B N 1
ATOM 4653 C CA . LYS B 1 221 ? 21.141 10.055 -10.344 1 97.12 221 LYS B CA 1
ATOM 4654 C C . LYS B 1 221 ? 21.766 10.141 -8.961 1 97.12 221 LYS B C 1
ATOM 4656 O O . LYS B 1 221 ? 22.5 9.25 -8.547 1 97.12 221 LYS B O 1
ATOM 4661 N N . ASP B 1 222 ? 21.484 11.211 -8.227 1 97.5 222 ASP B N 1
ATOM 4662 C CA . ASP B 1 222 ? 22.031 11.414 -6.895 1 97.5 222 ASP B CA 1
ATOM 4663 C C . ASP B 1 222 ? 21.531 10.359 -5.918 1 97.5 222 ASP B C 1
ATOM 4665 O O . ASP B 1 222 ? 22.297 9.844 -5.102 1 97.5 222 ASP B O 1
ATOM 4669 N N . LEU B 1 223 ? 20.234 10.031 -6.012 1 98.06 223 LEU B N 1
ATOM 4670 C CA . LEU B 1 223 ? 19.688 8.977 -5.164 1 98.06 223 LEU B CA 1
ATOM 4671 C C . LEU B 1 223 ? 20.391 7.645 -5.438 1 98.06 223 LEU B C 1
ATOM 4673 O O . LEU B 1 223 ? 20.797 6.949 -4.508 1 98.06 223 LEU B O 1
ATOM 4677 N N . PHE B 1 224 ? 20.516 7.32 -6.707 1 96.62 224 PHE B N 1
ATOM 4678 C CA . PHE B 1 224 ? 21.188 6.086 -7.105 1 96.62 224 PHE B CA 1
ATOM 4679 C C . PHE B 1 224 ? 22.609 6.035 -6.562 1 96.62 224 PHE B C 1
ATOM 4681 O O . PHE B 1 224 ? 23.016 5.031 -5.977 1 96.62 224 PHE B O 1
ATOM 4688 N N . LYS B 1 225 ? 23.344 7.125 -6.73 1 96.81 225 LYS B N 1
ATOM 4689 C CA . LYS B 1 225 ? 24.719 7.195 -6.277 1 96.81 225 LYS B CA 1
ATOM 4690 C C . LYS B 1 225 ? 24.812 7.051 -4.762 1 96.81 225 LYS B C 1
ATOM 4692 O O . LYS B 1 225 ? 25.688 6.34 -4.254 1 96.81 225 LYS B O 1
ATOM 4697 N N . LEU B 1 226 ? 23.953 7.727 -4.102 1 96.94 226 LEU B N 1
ATOM 4698 C CA . LEU B 1 226 ? 23.953 7.699 -2.641 1 96.94 226 LEU B CA 1
ATOM 4699 C C . LEU B 1 226 ? 23.734 6.277 -2.127 1 96.94 226 LEU B C 1
ATOM 4701 O O . LEU B 1 226 ? 24.453 5.828 -1.224 1 96.94 226 LEU B O 1
ATOM 4705 N N . LEU B 1 227 ? 22.844 5.57 -2.709 1 96.38 227 LEU B N 1
ATOM 4706 C CA . LEU B 1 227 ? 22.5 4.223 -2.26 1 96.38 227 LEU B CA 1
ATOM 4707 C C . LEU B 1 227 ? 23.562 3.217 -2.715 1 96.38 227 LEU B C 1
ATOM 4709 O O . LEU B 1 227 ? 23.859 2.258 -1.999 1 96.38 227 LEU B O 1
ATOM 4713 N N . ASN B 1 228 ? 24.094 3.393 -3.83 1 92.94 228 ASN B N 1
ATOM 4714 C CA . ASN B 1 228 ? 25.047 2.443 -4.391 1 92.94 228 ASN B CA 1
ATOM 4715 C C . ASN B 1 228 ? 26.422 2.584 -3.748 1 92.94 228 ASN B C 1
ATOM 4717 O O . ASN B 1 228 ? 27.266 1.689 -3.867 1 92.94 228 ASN B O 1
ATOM 4721 N N . ALA B 1 229 ? 26.703 3.754 -3.166 1 89.38 229 ALA B N 1
ATOM 4722 C CA . ALA B 1 229 ? 28 3.971 -2.525 1 89.38 229 ALA B CA 1
ATOM 4723 C C . ALA B 1 229 ? 28.328 2.84 -1.554 1 89.38 229 ALA B C 1
ATOM 4725 O O . ALA B 1 229 ? 29.484 2.393 -1.475 1 89.38 229 ALA B O 1
ATOM 4726 N N . ASP B 1 230 ? 27.391 2.266 -0.87 1 89.31 230 ASP B N 1
ATOM 4727 C CA . ASP B 1 230 ? 27.609 1.161 0.057 1 89.31 230 ASP B CA 1
ATOM 4728 C C . ASP B 1 230 ? 26.578 0.047 -0.16 1 89.31 230 ASP B C 1
ATOM 4730 O O . ASP B 1 230 ? 26.281 -0.718 0.759 1 89.31 230 ASP B O 1
ATOM 4734 N N . LYS B 1 231 ? 25.953 0.037 -1.328 1 91.75 231 LYS B N 1
ATOM 4735 C CA . LYS B 1 231 ? 25 -0.988 -1.728 1 91.75 231 LYS B CA 1
ATOM 4736 C C . LYS B 1 231 ? 23.844 -1.076 -0.734 1 91.75 231 LYS B C 1
ATOM 4738 O O . LYS B 1 231 ? 23.484 -2.164 -0.271 1 91.75 231 LYS B O 1
ATOM 4743 N N . SER B 1 232 ? 23.422 0.148 -0.328 1 95.31 232 SER B N 1
ATOM 4744 C CA . SER B 1 232 ? 22.312 0.21 0.611 1 95.31 232 SER B CA 1
ATOM 4745 C C . SER B 1 232 ? 20.969 0.269 -0.12 1 95.31 232 SER B C 1
ATOM 4747 O O . SER B 1 232 ? 20.922 0.575 -1.313 1 95.31 232 SER B O 1
ATOM 4749 N N . GLU B 1 233 ? 19.938 -0.142 0.518 1 97.44 233 GLU B N 1
ATOM 4750 C CA . GLU B 1 233 ? 18.547 0.006 0.106 1 97.44 233 GLU B CA 1
ATOM 4751 C C . GLU B 1 233 ? 17.719 0.702 1.186 1 97.44 233 GLU B C 1
ATOM 4753 O O . GLU B 1 233 ? 18.141 0.789 2.34 1 97.44 233 GLU B O 1
ATOM 4758 N N . ILE B 1 234 ? 16.609 1.249 0.807 1 98.5 234 ILE B N 1
ATOM 4759 C CA . ILE B 1 234 ? 15.75 1.957 1.743 1 98.5 234 ILE B CA 1
ATOM 4760 C C . ILE B 1 234 ? 14.898 0.954 2.521 1 98.5 234 ILE B C 1
ATOM 4762 O O . ILE B 1 234 ? 14.148 0.176 1.931 1 98.5 234 ILE B O 1
ATOM 4766 N N . ASP B 1 235 ? 14.984 1.018 3.844 1 98.56 235 ASP B N 1
ATOM 4767 C CA . ASP B 1 235 ? 14.266 0.059 4.676 1 98.56 235 ASP B CA 1
ATOM 4768 C C . ASP B 1 235 ? 12.922 0.625 5.133 1 98.56 235 ASP B C 1
ATOM 4770 O O . ASP B 1 235 ? 11.969 -0.123 5.344 1 98.56 235 ASP B O 1
ATOM 4774 N N . VAL B 1 236 ? 12.891 1.929 5.352 1 98.81 236 VAL B N 1
ATOM 4775 C CA . VAL B 1 236 ? 11.656 2.598 5.766 1 98.81 236 VAL B CA 1
ATOM 4776 C C . VAL B 1 236 ? 11.5 3.904 4.992 1 98.81 236 VAL B C 1
ATOM 4778 O O . VAL B 1 236 ? 12.414 4.73 4.957 1 98.81 236 VAL B O 1
ATOM 4781 N N . LEU B 1 237 ? 10.438 4.059 4.352 1 98.88 237 LEU B N 1
ATOM 4782 C CA . LEU B 1 237 ? 10.078 5.297 3.668 1 98.88 237 LEU B CA 1
ATOM 4783 C C . LEU B 1 237 ? 8.906 5.984 4.371 1 98.88 237 LEU B C 1
ATOM 4785 O O . LEU B 1 237 ? 7.809 5.426 4.449 1 98.88 237 LEU B O 1
ATOM 4789 N N . ILE B 1 238 ? 9.164 7.133 4.973 1 98.81 238 ILE B N 1
ATOM 4790 C CA . ILE B 1 238 ? 8.094 8.016 5.418 1 98.81 238 ILE B CA 1
ATOM 4791 C C . ILE B 1 238 ? 7.723 8.984 4.301 1 98.81 238 ILE B C 1
ATOM 4793 O O . ILE B 1 238 ? 8.492 9.898 3.99 1 98.81 238 ILE B O 1
ATOM 4797 N N . ASP B 1 239 ? 6.555 8.812 3.768 1 98.44 239 ASP B N 1
ATOM 4798 C CA . ASP B 1 239 ? 6.227 9.531 2.543 1 98.44 239 ASP B CA 1
ATOM 4799 C C . ASP B 1 239 ? 5.125 10.562 2.791 1 98.44 239 ASP B C 1
ATOM 4801 O O . ASP B 1 239 ? 4 10.203 3.137 1 98.44 239 ASP B O 1
ATOM 4805 N N . HIS B 1 240 ? 5.492 11.828 2.582 1 96.69 240 HIS B N 1
ATOM 4806 C CA . HIS B 1 240 ? 4.543 12.93 2.711 1 96.69 240 HIS B CA 1
ATOM 4807 C C . HIS B 1 240 ? 4.086 13.422 1.343 1 96.69 240 HIS B C 1
ATOM 4809 O O . HIS B 1 240 ? 3.184 14.258 1.25 1 96.69 240 HIS B O 1
ATOM 4815 N N . VAL B 1 241 ? 4.625 12.938 0.276 1 93.69 241 VAL B N 1
ATOM 4816 C CA . VAL B 1 241 ? 4.508 13.641 -0.997 1 93.69 241 VAL B CA 1
ATOM 4817 C C . VAL B 1 241 ? 3.812 12.75 -2.021 1 93.69 241 VAL B C 1
ATOM 4819 O O . VAL B 1 241 ? 2.875 13.18 -2.693 1 93.69 241 VAL B O 1
ATOM 4822 N N . GLY B 1 242 ? 4.199 11.508 -2.092 1 93.44 242 GLY B N 1
ATOM 4823 C CA . GLY B 1 242 ? 3.686 10.633 -3.133 1 93.44 242 GLY B CA 1
ATOM 4824 C C . GLY B 1 242 ? 4.211 10.977 -4.516 1 93.44 242 GLY B C 1
ATOM 4825 O O . GLY B 1 242 ? 5.375 11.352 -4.668 1 93.44 242 GLY B O 1
ATOM 4826 N N . GLY B 1 243 ? 3.436 10.648 -5.555 1 91.62 243 GLY B N 1
ATOM 4827 C CA . GLY B 1 243 ? 3.754 11.031 -6.922 1 91.62 243 GLY B CA 1
ATOM 4828 C C . GLY B 1 243 ? 5.012 10.367 -7.449 1 91.62 243 GLY B C 1
ATOM 4829 O O . GLY B 1 243 ? 5.285 9.203 -7.137 1 91.62 243 GLY B O 1
ATOM 4830 N N . TRP B 1 244 ? 5.758 11.133 -8.289 1 92.69 244 TRP B N 1
ATOM 4831 C CA . TRP B 1 244 ? 6.902 10.555 -8.984 1 92.69 244 TRP B CA 1
ATOM 4832 C C . TRP B 1 244 ? 8.039 10.258 -8.016 1 92.69 244 TRP B C 1
ATOM 4834 O O . TRP B 1 244 ? 8.836 9.344 -8.242 1 92.69 244 TRP B O 1
ATOM 4844 N N . ILE B 1 245 ? 8.117 10.938 -6.906 1 95.38 245 ILE B N 1
ATOM 4845 C CA . ILE B 1 245 ? 9.148 10.672 -5.91 1 95.38 245 ILE B CA 1
ATOM 4846 C C . ILE B 1 245 ? 8.93 9.289 -5.293 1 95.38 245 ILE B C 1
ATOM 4848 O O . ILE B 1 245 ? 9.875 8.508 -5.16 1 95.38 245 ILE B O 1
ATOM 4852 N N . LEU B 1 246 ? 7.672 9 -4.898 1 95.94 246 LEU B N 1
ATOM 4853 C CA . LEU B 1 246 ? 7.32 7.672 -4.414 1 95.94 246 LEU B CA 1
ATOM 4854 C C . LEU B 1 246 ? 7.617 6.613 -5.469 1 95.94 246 LEU B C 1
ATOM 4856 O O . LEU B 1 246 ? 8.219 5.578 -5.164 1 95.94 246 LEU B O 1
ATOM 4860 N N . ASN B 1 247 ? 7.207 6.891 -6.699 1 94.75 247 ASN B N 1
ATOM 4861 C CA . ASN B 1 247 ? 7.414 5.957 -7.801 1 94.75 247 ASN B CA 1
ATOM 4862 C C . ASN B 1 247 ? 8.898 5.641 -7.996 1 94.75 247 ASN B C 1
ATOM 4864 O O . ASN B 1 247 ? 9.25 4.52 -8.367 1 94.75 247 ASN B O 1
ATOM 4868 N N . ASN B 1 248 ? 9.711 6.602 -7.773 1 96.12 248 ASN B N 1
ATOM 4869 C CA . ASN B 1 248 ? 11.148 6.398 -7.914 1 96.12 248 ASN B CA 1
ATOM 4870 C C . ASN B 1 248 ? 11.727 5.68 -6.699 1 96.12 248 ASN B C 1
ATOM 4872 O O . ASN B 1 248 ? 12.5 4.73 -6.844 1 96.12 248 ASN B O 1
ATOM 4876 N N . ALA B 1 249 ? 11.375 6.086 -5.5 1 97.94 249 ALA B N 1
ATOM 4877 C CA . ALA B 1 249 ? 11.93 5.562 -4.254 1 97.94 249 ALA B CA 1
ATOM 4878 C C . ALA B 1 249 ? 11.664 4.066 -4.117 1 97.94 249 ALA B C 1
ATOM 4880 O O . ALA B 1 249 ? 12.523 3.314 -3.65 1 97.94 249 ALA B O 1
ATOM 4881 N N . ILE B 1 250 ? 10.547 3.629 -4.574 1 96.81 250 ILE B N 1
ATOM 4882 C CA . ILE B 1 250 ? 10.102 2.256 -4.363 1 96.81 250 ILE B CA 1
ATOM 4883 C C . ILE B 1 250 ? 11.055 1.293 -5.074 1 96.81 250 ILE B C 1
ATOM 4885 O O . ILE B 1 250 ? 11.25 0.16 -4.629 1 96.81 250 ILE B O 1
ATOM 4889 N N . LEU B 1 251 ? 11.664 1.752 -6.152 1 94.75 251 LEU B N 1
ATOM 4890 C CA . LEU B 1 251 ? 12.578 0.931 -6.934 1 94.75 251 LEU B CA 1
ATOM 4891 C C . LEU B 1 251 ? 13.812 0.57 -6.117 1 94.75 251 LEU B C 1
ATOM 4893 O O . LEU B 1 251 ? 14.516 -0.392 -6.438 1 94.75 251 LEU B O 1
ATOM 4897 N N . TYR B 1 252 ? 14.055 1.333 -5.031 1 96.88 252 TYR B N 1
ATOM 4898 C CA . TYR B 1 252 ? 15.297 1.173 -4.285 1 96.88 252 TYR B CA 1
ATOM 4899 C C . TYR B 1 252 ? 15.023 0.661 -2.875 1 96.88 252 TYR B C 1
ATOM 4901 O O . TYR B 1 252 ? 15.906 0.686 -2.016 1 96.88 252 TYR B O 1
ATOM 4909 N N . MET B 1 253 ? 13.836 0.256 -2.613 1 97.38 253 MET B N 1
ATOM 4910 C CA . MET B 1 253 ? 13.492 -0.249 -1.288 1 97.38 253 MET B CA 1
ATOM 4911 C C . MET B 1 253 ? 13.953 -1.692 -1.118 1 97.38 253 MET B C 1
ATOM 4913 O O . MET B 1 253 ? 14.023 -2.443 -2.092 1 97.38 253 MET B O 1
ATOM 4917 N N . SER B 1 254 ? 14.273 -2.051 0.109 1 96.75 254 SER B N 1
ATOM 4918 C CA . SER B 1 254 ? 14.688 -3.414 0.424 1 96.75 254 SER B CA 1
ATOM 4919 C C . SER B 1 254 ? 13.492 -4.355 0.492 1 96.75 254 SER B C 1
ATOM 4921 O O . SER B 1 254 ? 12.344 -3.908 0.572 1 96.75 254 SER B O 1
ATOM 4923 N N . ASP B 1 255 ? 13.766 -5.656 0.354 1 95.62 255 ASP B N 1
ATOM 4924 C CA . ASP B 1 255 ? 12.719 -6.641 0.591 1 95.62 255 ASP B CA 1
ATOM 4925 C C . ASP B 1 255 ? 12.141 -6.508 2 1 95.62 255 ASP B C 1
ATOM 4927 O O . ASP B 1 255 ? 12.883 -6.277 2.957 1 95.62 255 ASP B O 1
ATOM 4931 N N . PHE B 1 256 ? 10.852 -6.609 2.158 1 97.25 256 PHE B N 1
ATOM 4932 C CA . PHE B 1 256 ? 10.133 -6.59 3.426 1 97.25 256 PHE B CA 1
ATOM 4933 C C . PHE B 1 256 ? 10.219 -5.215 4.074 1 97.25 256 PHE B C 1
ATOM 4935 O O . PHE B 1 256 ? 10.133 -5.09 5.297 1 97.25 256 PHE B O 1
ATOM 4942 N N . SER B 1 257 ? 10.484 -4.172 3.217 1 98.12 257 SER B N 1
ATOM 4943 C CA . SER B 1 257 ? 10.547 -2.799 3.709 1 98.12 257 SER B CA 1
ATOM 4944 C C . SER B 1 257 ? 9.156 -2.248 3.982 1 98.12 257 SER B C 1
ATOM 4946 O O . SER B 1 257 ? 8.156 -2.938 3.768 1 98.12 257 SER B O 1
ATOM 4948 N N . THR B 1 258 ? 9.141 -0.986 4.562 1 98.81 258 THR B N 1
ATOM 4949 C CA . THR B 1 258 ? 7.871 -0.389 4.973 1 98.81 258 THR B CA 1
ATOM 4950 C C . THR B 1 258 ? 7.758 1.042 4.453 1 98.81 258 THR B C 1
ATOM 4952 O O . THR B 1 258 ? 8.719 1.806 4.508 1 98.81 258 THR B O 1
ATOM 4955 N N . VAL B 1 259 ? 6.621 1.339 3.91 1 98.81 259 VAL B N 1
ATOM 4956 C CA . VAL B 1 259 ? 6.234 2.711 3.6 1 98.81 259 VAL B CA 1
ATOM 4957 C C . VAL B 1 259 ? 5.148 3.176 4.566 1 98.81 259 VAL B C 1
ATOM 4959 O O . VAL B 1 259 ? 4.113 2.523 4.703 1 98.81 259 VAL B O 1
ATOM 4962 N N . VAL B 1 260 ? 5.406 4.176 5.332 1 98.81 260 VAL B N 1
ATOM 4963 C CA . VAL B 1 260 ? 4.328 4.867 6.027 1 98.81 260 VAL B CA 1
ATOM 4964 C C . VAL B 1 260 ? 3.842 6.047 5.184 1 98.81 260 VAL B C 1
ATOM 4966 O O . VAL B 1 260 ? 4.578 7.016 4.98 1 98.81 260 VAL B O 1
ATOM 4969 N N . GLN B 1 261 ? 2.658 5.895 4.668 1 98.25 261 GLN B N 1
ATOM 4970 C CA . GLN B 1 261 ? 2.086 6.926 3.812 1 98.25 261 GLN B CA 1
ATOM 4971 C C . GLN B 1 261 ? 1.34 7.973 4.637 1 98.25 261 GLN B C 1
ATOM 4973 O O . GLN B 1 261 ? 0.24 7.711 5.125 1 98.25 261 GLN B O 1
ATOM 4978 N N . VAL B 1 262 ? 1.875 9.141 4.695 1 97.19 262 VAL B N 1
ATOM 4979 C CA . VAL B 1 262 ? 1.359 10.188 5.578 1 97.19 262 VAL B CA 1
ATOM 4980 C C . VAL B 1 262 ? 0.545 11.195 4.766 1 97.19 262 VAL B C 1
ATOM 4982 O O . VAL B 1 262 ? -0.474 11.703 5.238 1 97.19 262 VAL B O 1
ATOM 4985 N N . GLY B 1 263 ? 1.077 11.461 3.611 1 92.56 263 GLY B N 1
ATOM 4986 C CA . GLY B 1 263 ? 0.42 12.43 2.746 1 92.56 263 GLY B CA 1
ATOM 4987 C C . GLY B 1 263 ? 0.695 12.195 1.272 1 92.56 263 GLY B C 1
ATOM 4988 O O . GLY B 1 263 ? 1.465 11.297 0.915 1 92.56 263 GLY B O 1
ATOM 4989 N N . ALA B 1 264 ? -0.034 12.969 0.418 1 86.25 264 ALA B N 1
ATOM 4990 C CA . ALA B 1 264 ? 0.113 12.945 -1.034 1 86.25 264 ALA B CA 1
ATOM 4991 C C . ALA B 1 264 ? 0.021 14.344 -1.625 1 86.25 264 ALA B C 1
ATOM 4993 O O . ALA B 1 264 ? -0.757 14.586 -2.551 1 86.25 264 ALA B O 1
ATOM 4994 N N . VAL B 1 265 ? 0.891 15.133 -1.156 1 78.5 265 VAL B N 1
ATOM 4995 C CA . VAL B 1 265 ? 0.83 16.547 -1.494 1 78.5 265 VAL B CA 1
ATOM 4996 C C . VAL B 1 265 ? 0.998 16.734 -3 1 78.5 265 VAL B C 1
ATOM 4998 O O . VAL B 1 265 ? 0.434 17.656 -3.588 1 78.5 265 VAL B O 1
ATOM 5001 N N . ALA B 1 266 ? 1.74 15.867 -3.625 1 72.25 266 ALA B N 1
ATOM 5002 C CA . ALA B 1 266 ? 2.002 15.945 -5.059 1 72.25 266 ALA B CA 1
ATOM 5003 C C . ALA B 1 266 ? 0.705 15.867 -5.859 1 72.25 266 ALA B C 1
ATOM 5005 O O . ALA B 1 266 ? 0.62 16.406 -6.969 1 72.25 266 ALA B O 1
ATOM 5006 N N . GLY B 1 267 ? -0.249 15.219 -5.316 1 69.38 267 GLY B N 1
ATOM 5007 C CA . GLY B 1 267 ? -1.506 15.055 -6.031 1 69.38 267 GLY B CA 1
ATOM 5008 C C . GLY B 1 267 ? -2.473 16.203 -5.809 1 69.38 267 GLY B C 1
ATOM 5009 O O . GLY B 1 267 ? -3.568 16.219 -6.371 1 69.38 267 GLY B O 1
ATOM 5010 N N . TYR B 1 268 ? -1.864 17.109 -5.047 1 74.38 268 TYR B N 1
ATOM 5011 C CA . TYR B 1 268 ? -2.74 18.25 -4.77 1 74.38 268 TYR B CA 1
ATOM 5012 C C . TYR B 1 268 ? -2.664 19.281 -5.887 1 74.38 268 TYR B C 1
ATOM 5014 O O . TYR B 1 268 ? -1.574 19.719 -6.266 1 74.38 268 TYR B O 1
ATOM 5022 N N . ASN B 1 269 ? -3.703 19.547 -6.457 1 76.88 269 ASN B N 1
ATOM 5023 C CA . ASN B 1 269 ? -3.861 20.609 -7.453 1 76.88 269 ASN B CA 1
ATOM 5024 C C . ASN B 1 269 ? -3.436 20.141 -8.844 1 76.88 269 ASN B C 1
ATOM 5026 O O . ASN B 1 269 ? -3.309 20.953 -9.758 1 76.88 269 ASN B O 1
ATOM 5030 N N . SER B 1 270 ? -2.932 18.875 -8.961 1 73.94 270 SER B N 1
ATOM 5031 C CA . SER B 1 270 ? -2.551 18.312 -10.258 1 73.94 270 SER B CA 1
ATOM 5032 C C . SER B 1 270 ? -2.967 16.859 -10.367 1 73.94 270 SER B C 1
ATOM 5034 O O . SER B 1 270 ? -2.973 16.125 -9.375 1 73.94 270 SER B O 1
ATOM 5036 N N . PRO B 1 271 ? -3.344 16.609 -11.656 1 69.75 271 PRO B N 1
ATOM 5037 C CA . PRO B 1 271 ? -3.668 15.188 -11.828 1 69.75 271 PRO B CA 1
ATOM 5038 C C . PRO B 1 271 ? -2.461 14.273 -11.617 1 69.75 271 PRO B C 1
ATOM 5040 O O . PRO B 1 271 ? -1.336 14.641 -11.969 1 69.75 271 PRO B O 1
ATOM 5043 N N . SER B 1 272 ? -2.697 13.297 -10.82 1 70.19 272 SER B N 1
ATOM 5044 C CA . SER B 1 272 ? -1.594 12.391 -10.539 1 70.19 272 SER B CA 1
ATOM 5045 C C . SER B 1 272 ? -1.567 11.227 -11.531 1 70.19 272 SER B C 1
ATOM 5047 O O . SER B 1 272 ? -2.615 10.797 -12.016 1 70.19 272 SER B O 1
ATOM 5049 N N . ASP B 1 273 ? -0.344 10.859 -12.117 1 76.94 273 ASP B N 1
ATOM 5050 C CA . ASP B 1 273 ? -0.171 9.656 -12.922 1 76.94 273 ASP B CA 1
ATOM 5051 C C . ASP B 1 273 ? -0.398 8.398 -12.094 1 76.94 273 ASP B C 1
ATOM 5053 O O . ASP B 1 273 ? -0.326 7.281 -12.609 1 76.94 273 ASP B O 1
ATOM 5057 N N . GLY B 1 274 ? -0.73 8.586 -10.867 1 85.31 274 GLY B N 1
ATOM 5058 C CA . GLY B 1 274 ? -0.959 7.445 -9.984 1 85.31 274 GLY B CA 1
ATOM 5059 C C . GLY B 1 274 ? 0.322 6.746 -9.57 1 85.31 274 GLY B C 1
ATOM 5060 O O . GLY B 1 274 ? 1.418 7.188 -9.922 1 85.31 274 GLY B O 1
ATOM 5061 N N . PHE B 1 275 ? 0.277 5.801 -8.711 1 91.94 275 PHE B N 1
ATOM 5062 C CA . PHE B 1 275 ? 1.387 4.961 -8.273 1 91.94 275 PHE B CA 1
ATOM 5063 C C . PHE B 1 275 ? 1.694 3.887 -9.312 1 91.94 275 PHE B C 1
ATOM 5065 O O . PHE B 1 275 ? 1.156 2.779 -9.242 1 91.94 275 PHE B O 1
ATOM 5072 N N . THR B 1 276 ? 2.705 4.121 -10.258 1 90.5 276 THR B N 1
ATOM 5073 C CA . THR B 1 276 ? 2.912 3.318 -11.453 1 90.5 276 THR B CA 1
ATOM 5074 C C . THR B 1 276 ? 3.867 2.16 -11.172 1 90.5 276 THR B C 1
ATOM 5076 O O . THR B 1 276 ? 3.867 1.158 -11.891 1 90.5 276 THR B O 1
ATOM 5079 N N . ASN B 1 277 ? 4.703 2.23 -10.227 1 90.5 277 ASN B N 1
ATOM 5080 C CA . ASN B 1 277 ? 5.637 1.162 -9.883 1 90.5 277 ASN B CA 1
ATOM 5081 C C . ASN B 1 277 ? 5.105 0.304 -8.734 1 90.5 277 ASN B C 1
ATOM 5083 O O . ASN B 1 277 ? 5.883 -0.236 -7.949 1 90.5 277 ASN B O 1
ATOM 5087 N N . TYR B 1 278 ? 3.766 0.162 -8.695 1 92 278 TYR B N 1
ATOM 5088 C CA . TYR B 1 278 ? 3.031 -0.498 -7.621 1 92 278 TYR B CA 1
ATOM 5089 C C . TYR B 1 278 ? 3.377 -1.98 -7.555 1 92 278 TYR B C 1
ATOM 5091 O O . TYR B 1 278 ? 3.312 -2.594 -6.488 1 92 278 TYR B O 1
ATOM 5099 N N . ALA B 1 279 ? 3.877 -2.586 -8.617 1 89.25 279 ALA B N 1
ATOM 5100 C CA . ALA B 1 279 ? 4.191 -4.012 -8.68 1 89.25 279 ALA B CA 1
ATOM 5101 C C . ALA B 1 279 ? 5.34 -4.359 -7.734 1 89.25 279 ALA B C 1
ATOM 5103 O O . ALA B 1 279 ? 5.445 -5.496 -7.27 1 89.25 279 ALA B O 1
ATOM 5104 N N . ASN B 1 280 ? 6.141 -3.381 -7.398 1 92.75 280 ASN B N 1
ATOM 5105 C CA . ASN B 1 280 ? 7.254 -3.604 -6.484 1 92.75 280 ASN B CA 1
ATOM 5106 C C . ASN B 1 280 ? 6.766 -3.957 -5.082 1 92.75 280 ASN B C 1
ATOM 5108 O O . ASN B 1 280 ? 7.508 -4.543 -4.289 1 92.75 280 ASN B O 1
ATOM 5112 N N . VAL B 1 281 ? 5.508 -3.561 -4.754 1 96.25 281 VAL B N 1
ATOM 5113 C CA . VAL B 1 281 ? 4.922 -3.932 -3.471 1 96.25 281 VAL B CA 1
ATOM 5114 C C . VAL B 1 281 ? 4.898 -5.453 -3.334 1 96.25 281 VAL B C 1
ATOM 5116 O O . VAL B 1 281 ? 5.188 -5.988 -2.262 1 96.25 281 VAL B O 1
ATOM 5119 N N . ILE B 1 282 ? 4.656 -6.117 -4.441 1 94.62 282 ILE B N 1
ATOM 5120 C CA . ILE B 1 282 ? 4.598 -7.578 -4.453 1 94.62 282 ILE B CA 1
ATOM 5121 C C . ILE B 1 282 ? 6.012 -8.148 -4.457 1 94.62 282 ILE B C 1
ATOM 5123 O O . ILE B 1 282 ? 6.391 -8.898 -3.555 1 94.62 282 ILE B O 1
ATOM 5127 N N . THR B 1 283 ? 6.844 -7.738 -5.418 1 92.5 283 THR B N 1
ATOM 5128 C CA . THR B 1 283 ? 8.125 -8.383 -5.68 1 92.5 283 THR B CA 1
ATOM 5129 C C . THR B 1 283 ? 9.086 -8.172 -4.516 1 92.5 283 THR B C 1
ATOM 5131 O O . THR B 1 283 ? 9.938 -9.016 -4.238 1 92.5 283 THR B O 1
ATOM 5134 N N . LYS B 1 284 ? 8.836 -7.07 -3.768 1 95.12 284 LYS B N 1
ATOM 5135 C CA . LYS B 1 284 ? 9.719 -6.77 -2.643 1 95.12 284 LYS B CA 1
ATOM 5136 C C . LYS B 1 284 ? 9.008 -6.992 -1.312 1 95.12 284 LYS B C 1
ATOM 5138 O O . LYS B 1 284 ? 9.578 -6.754 -0.247 1 95.12 284 LYS B O 1
ATOM 5143 N N . ARG B 1 285 ? 7.789 -7.484 -1.377 1 97.06 285 ARG B N 1
ATOM 5144 C CA . ARG B 1 285 ? 7.012 -7.734 -0.168 1 97.06 285 ARG B CA 1
ATOM 5145 C C . ARG B 1 285 ? 6.941 -6.488 0.708 1 97.06 285 ARG B C 1
ATOM 5147 O O . ARG B 1 285 ? 7.156 -6.562 1.919 1 97.06 285 ARG B O 1
ATOM 5154 N N . ILE B 1 286 ? 6.652 -5.34 0.085 1 98.06 286 ILE B N 1
ATOM 5155 C CA . ILE B 1 286 ? 6.594 -4.074 0.81 1 98.06 286 ILE B CA 1
ATOM 5156 C C . ILE B 1 286 ? 5.273 -3.979 1.573 1 98.06 286 ILE B C 1
ATOM 5158 O O . ILE B 1 286 ? 4.223 -4.363 1.058 1 98.06 286 ILE B O 1
ATOM 5162 N N . THR B 1 287 ? 5.332 -3.475 2.785 1 98.75 287 THR B N 1
ATOM 5163 C CA . THR B 1 287 ? 4.141 -3.1 3.537 1 98.75 287 THR B CA 1
ATOM 5164 C C . THR B 1 287 ? 3.918 -1.591 3.484 1 98.75 287 THR B C 1
ATOM 5166 O O . THR B 1 287 ? 4.828 -0.813 3.779 1 98.75 287 THR B O 1
ATOM 5169 N N . ILE B 1 288 ? 2.738 -1.191 3.059 1 98.81 288 ILE B N 1
ATOM 5170 C CA . ILE B 1 288 ? 2.354 0.216 3.057 1 98.81 288 ILE B CA 1
ATOM 5171 C C . ILE B 1 288 ? 1.271 0.456 4.105 1 98.81 288 ILE B C 1
ATOM 5173 O O . ILE B 1 288 ? 0.281 -0.277 4.168 1 98.81 288 ILE B O 1
ATOM 5177 N N . LYS B 1 289 ? 1.463 1.446 4.941 1 98.69 289 LYS B N 1
ATOM 5178 C CA . LYS B 1 289 ? 0.488 1.813 5.965 1 98.69 289 LYS B CA 1
ATOM 5179 C C . LYS B 1 289 ? 0.086 3.279 5.84 1 98.69 289 LYS B C 1
ATOM 5181 O O . LYS B 1 289 ? 0.936 4.172 5.906 1 98.69 289 LYS B O 1
ATOM 5186 N N . GLY B 1 290 ? -1.204 3.465 5.668 1 97.81 290 GLY B N 1
ATOM 5187 C CA . GLY B 1 290 ? -1.716 4.82 5.805 1 97.81 290 GLY B CA 1
ATOM 5188 C C . GLY B 1 290 ? -1.982 5.215 7.242 1 97.81 290 GLY B C 1
ATOM 5189 O O . GLY B 1 290 ? -2.326 4.371 8.07 1 97.81 290 GLY B O 1
ATOM 5190 N N . MET B 1 291 ? -1.846 6.527 7.512 1 96 291 MET B N 1
ATOM 5191 C CA . MET B 1 291 ? -2.109 6.922 8.891 1 96 291 MET B CA 1
ATOM 5192 C C . MET B 1 291 ? -2.709 8.32 8.953 1 96 291 MET B C 1
ATOM 5194 O O . MET B 1 291 ? -2.469 9.148 8.07 1 96 291 MET B O 1
ATOM 5198 N N . ILE B 1 292 ? -3.451 8.555 9.906 1 95.56 292 ILE B N 1
ATOM 5199 C CA . ILE B 1 292 ? -4.027 9.836 10.297 1 95.56 292 ILE B CA 1
ATOM 5200 C C . ILE B 1 292 ? -3.729 10.109 11.766 1 95.56 292 ILE B C 1
ATOM 5202 O O . ILE B 1 292 ? -4.059 9.297 12.633 1 95.56 292 ILE B O 1
ATOM 5206 N N . VAL B 1 293 ? -3.188 11.203 12.047 1 95.94 293 VAL B N 1
ATOM 5207 C CA . VAL B 1 293 ? -2.668 11.492 13.383 1 95.94 293 VAL B CA 1
ATOM 5208 C C . VAL B 1 293 ? -3.822 11.602 14.375 1 95.94 293 VAL B C 1
ATOM 5210 O O . VAL B 1 293 ? -3.674 11.258 15.555 1 95.94 293 VAL B O 1
ATOM 5213 N N . MET B 1 294 ? -4.992 12 13.883 1 93.25 294 MET B N 1
ATOM 5214 C CA . MET B 1 294 ? -6.109 12.25 14.789 1 93.25 294 MET B CA 1
ATOM 5215 C C . MET B 1 294 ? -6.582 10.945 15.438 1 93.25 294 MET B C 1
ATOM 5217 O O . MET B 1 294 ? -7.277 10.977 16.453 1 93.25 294 MET B O 1
ATOM 5221 N N . ASP B 1 295 ? -6.246 9.836 14.836 1 95.38 295 ASP B N 1
ATOM 5222 C CA . ASP B 1 295 ? -6.559 8.547 15.438 1 95.38 295 ASP B CA 1
ATOM 5223 C C . ASP B 1 295 ? -5.82 8.367 16.766 1 95.38 295 ASP B C 1
ATOM 5225 O O . ASP B 1 295 ? -6.16 7.492 17.562 1 95.38 295 ASP B O 1
ATOM 5229 N N . HIS B 1 296 ? -4.883 9.25 17.031 1 96.81 296 HIS B N 1
ATOM 5230 C CA . HIS B 1 296 ? -4.062 9.148 18.234 1 96.81 296 HIS B CA 1
ATOM 5231 C C . HIS B 1 296 ? -4.238 10.367 19.141 1 96.81 296 HIS B C 1
ATOM 5233 O O . HIS B 1 296 ? -3.393 10.648 19.984 1 96.81 296 HIS B O 1
ATOM 5239 N N . ALA B 1 297 ? -5.273 11.102 19 1 93.38 297 ALA B N 1
ATOM 5240 C CA . ALA B 1 297 ? -5.496 12.352 19.734 1 93.38 297 ALA B CA 1
ATOM 5241 C C . ALA B 1 297 ? -5.438 12.125 21.234 1 93.38 297 ALA B C 1
ATOM 5243 O O . ALA B 1 297 ? -4.902 12.953 21.969 1 93.38 297 ALA B O 1
ATOM 5244 N N . ALA B 1 298 ? -5.906 10.977 21.688 1 94.94 298 ALA B N 1
ATOM 5245 C CA . ALA B 1 298 ? -5.949 10.672 23.109 1 94.94 298 ALA B CA 1
ATOM 5246 C C . ALA B 1 298 ? -4.543 10.492 23.672 1 94.94 298 ALA B C 1
ATOM 5248 O O . ALA B 1 298 ? -4.336 10.602 24.891 1 94.94 298 ALA B O 1
ATOM 5249 N N . GLU B 1 299 ? -3.615 10.266 22.766 1 97.56 299 GLU B N 1
ATOM 5250 C CA . GLU B 1 299 ? -2.25 9.984 23.203 1 97.56 299 GLU B CA 1
ATOM 5251 C C . GLU B 1 299 ? -1.348 11.195 23.016 1 97.56 299 GLU B C 1
ATOM 5253 O O . GLU B 1 299 ? -0.148 11.133 23.297 1 97.56 299 GLU B O 1
ATOM 5258 N N . PHE B 1 300 ? -1.904 12.312 22.625 1 96.12 300 PHE B N 1
ATOM 5259 C CA . PHE B 1 300 ? -1.103 13.492 22.328 1 96.12 300 PHE B CA 1
ATOM 5260 C C . PHE B 1 300 ? -0.375 13.984 23.578 1 96.12 300 PHE B C 1
ATOM 5262 O O . PHE B 1 300 ? 0.775 14.422 23.5 1 96.12 300 PHE B O 1
ATOM 5269 N N . GLY B 1 301 ? -1.023 13.953 24.719 1 95.44 301 GLY B N 1
ATOM 5270 C CA . GLY B 1 301 ? -0.392 14.391 25.953 1 95.44 301 GLY B CA 1
ATOM 5271 C C . GLY B 1 301 ? 0.863 13.602 26.297 1 95.44 301 GLY B C 1
ATOM 5272 O O . GLY B 1 301 ? 1.891 14.188 26.641 1 95.44 301 GLY B O 1
ATOM 5273 N N . GLN B 1 302 ? 0.737 12.297 26.125 1 97.5 302 GLN B N 1
ATOM 5274 C CA . GLN B 1 302 ? 1.881 11.43 26.391 1 97.5 302 GLN B CA 1
ATOM 5275 C C . GLN B 1 302 ? 3.02 11.703 25.422 1 97.5 302 GLN B C 1
ATOM 5277 O O . GLN B 1 302 ? 4.188 11.734 25.812 1 97.5 302 GLN B O 1
ATOM 5282 N N . ALA B 1 303 ? 2.682 11.914 24.203 1 98 303 ALA B N 1
ATOM 5283 C CA . ALA B 1 303 ? 3.688 12.211 23.188 1 98 303 ALA B CA 1
ATOM 5284 C C . ALA B 1 303 ? 4.375 13.547 23.484 1 98 303 ALA B C 1
ATOM 5286 O O . ALA B 1 303 ? 5.602 13.648 23.391 1 98 303 ALA B O 1
ATOM 5287 N N . ALA B 1 304 ? 3.598 14.516 23.859 1 96.56 304 ALA B N 1
ATOM 5288 C CA . ALA B 1 304 ? 4.137 15.836 24.188 1 96.56 304 ALA B CA 1
ATOM 5289 C C . ALA B 1 304 ? 5.098 15.758 25.375 1 96.56 304 ALA B C 1
ATOM 5291 O O . ALA B 1 304 ? 6.125 16.438 25.391 1 96.56 304 ALA B O 1
ATOM 5292 N N . HIS B 1 305 ? 4.754 14.945 26.281 1 97.19 305 HIS B N 1
ATOM 5293 C CA . HIS B 1 305 ? 5.617 14.758 27.453 1 97.19 305 HIS B CA 1
ATOM 5294 C C . HIS B 1 305 ? 6.957 14.156 27.047 1 97.19 305 HIS B C 1
ATOM 5296 O O . HIS B 1 305 ? 8.008 14.609 27.484 1 97.19 305 HIS B O 1
ATOM 5302 N N . ARG B 1 306 ? 6.918 13.188 26.219 1 98.06 306 ARG B N 1
ATOM 5303 C CA . ARG B 1 306 ? 8.148 12.555 25.75 1 98.06 306 ARG B CA 1
ATOM 5304 C C . ARG B 1 306 ? 9.008 13.547 24.969 1 98.06 306 ARG B C 1
ATOM 5306 O O . ARG B 1 306 ? 10.219 13.617 25.172 1 98.06 306 ARG B O 1
ATOM 5313 N N . ILE B 1 307 ? 8.398 14.281 24.141 1 98 307 ILE B N 1
ATOM 5314 C CA . ILE B 1 307 ? 9.109 15.281 23.359 1 98 307 ILE B CA 1
ATOM 5315 C C . ILE B 1 307 ? 9.742 16.312 24.297 1 98 307 ILE B C 1
ATOM 5317 O O . ILE B 1 307 ? 10.898 16.703 24.109 1 98 307 ILE B O 1
ATOM 5321 N N . SER B 1 308 ? 8.992 16.703 25.328 1 96.88 308 SER B N 1
ATOM 5322 C CA . SER B 1 308 ? 9.508 17.656 26.297 1 96.88 308 SER B CA 1
ATOM 5323 C C . SER B 1 308 ? 10.734 17.109 27.016 1 96.88 308 SER B C 1
ATOM 5325 O O . SER B 1 308 ? 11.68 17.844 27.297 1 96.88 308 SER B O 1
ATOM 5327 N N . GLN B 1 309 ? 10.734 15.836 27.25 1 98 309 GLN B N 1
ATOM 5328 C CA . GLN B 1 309 ? 11.883 15.203 27.891 1 98 309 GLN B CA 1
ATOM 5329 C C . GLN B 1 309 ? 13.102 15.234 26.969 1 98 309 GLN B C 1
ATOM 5331 O O . GLN B 1 309 ? 14.219 15.5 27.406 1 98 309 GLN B O 1
ATOM 5336 N N . TRP B 1 310 ? 12.883 15.047 25.672 1 97.94 310 TRP B N 1
ATOM 5337 C CA . TRP B 1 310 ? 13.977 15.078 24.703 1 97.94 310 TRP B CA 1
ATOM 5338 C C . TRP B 1 310 ? 14.523 16.484 24.547 1 97.94 310 TRP B C 1
ATOM 5340 O O . TRP B 1 310 ? 15.719 16.672 24.281 1 97.94 310 TRP B O 1
ATOM 5350 N N . LEU B 1 311 ? 13.68 17.438 24.734 1 96.5 311 LEU B N 1
ATOM 5351 C CA . LEU B 1 311 ? 14.133 18.828 24.688 1 96.5 311 LEU B CA 1
ATOM 5352 C C . LEU B 1 311 ? 14.961 19.172 25.922 1 96.5 311 LEU B C 1
ATOM 5354 O O . LEU B 1 311 ? 16.016 19.797 25.828 1 96.5 311 LEU B O 1
ATOM 5358 N N . LYS B 1 312 ? 14.562 18.688 27.031 1 96.56 312 LYS B N 1
ATOM 5359 C CA . LYS B 1 312 ? 15.211 18.969 28.312 1 96.56 312 LYS B CA 1
ATOM 5360 C C . LYS B 1 312 ? 16.594 18.312 28.391 1 96.56 312 LYS B C 1
ATOM 5362 O O . LYS B 1 312 ? 17.531 18.906 28.922 1 96.56 312 LYS B O 1
ATOM 5367 N N . ASP B 1 313 ? 16.672 17.125 27.844 1 97.69 313 ASP B N 1
ATOM 5368 C CA . ASP B 1 313 ? 17.938 16.406 27.984 1 97.69 313 ASP B CA 1
ATOM 5369 C C . ASP B 1 313 ? 18.875 16.688 26.797 1 97.69 313 ASP B C 1
ATOM 5371 O O . ASP B 1 313 ? 19.969 16.141 26.719 1 97.69 313 ASP B O 1
ATOM 5375 N N . GLY B 1 314 ? 18.406 17.438 25.812 1 96.94 314 GLY B N 1
ATOM 5376 C CA . GL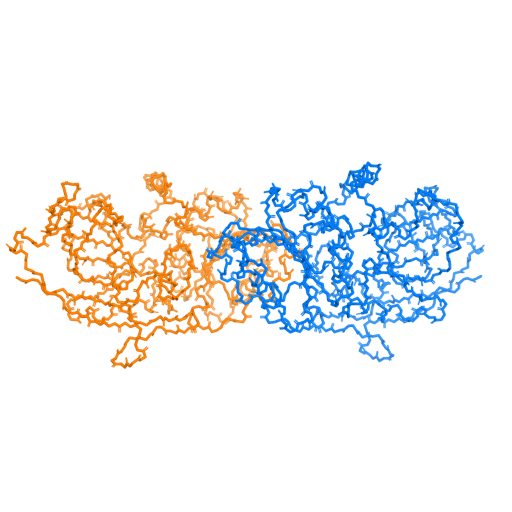Y B 1 314 ? 19.266 17.906 24.75 1 96.94 314 GLY B CA 1
ATOM 5377 C C . GLY B 1 314 ? 19.234 17 23.531 1 96.94 314 GLY B C 1
ATOM 5378 O O . GLY B 1 314 ? 19.922 17.281 22.531 1 96.94 314 GLY B O 1
ATOM 5379 N N . THR B 1 315 ? 18.438 16.016 23.578 1 97.44 315 THR B N 1
ATOM 5380 C CA . THR B 1 315 ? 18.281 15.141 22.406 1 97.44 315 THR B CA 1
ATOM 5381 C C . THR B 1 315 ? 17.719 15.914 21.219 1 97.44 315 THR B C 1
ATOM 5383 O O . THR B 1 315 ? 18.156 15.719 20.078 1 97.44 315 THR B O 1
ATOM 5386 N N . LEU B 1 316 ? 16.75 16.719 21.547 1 97.56 316 LEU B N 1
ATOM 5387 C CA . LEU B 1 316 ? 16.172 17.625 20.547 1 97.56 316 LEU B CA 1
ATOM 5388 C C . LEU B 1 316 ? 16.469 19.078 20.906 1 97.56 316 LEU B C 1
ATOM 5390 O O . LEU B 1 316 ? 16.734 19.406 22.062 1 97.56 316 LEU B O 1
ATOM 5394 N N . ASP B 1 317 ? 16.5 19.875 19.906 1 96.31 317 ASP B N 1
ATOM 5395 C CA . ASP B 1 317 ? 16.656 21.328 20.031 1 96.31 317 ASP B CA 1
ATOM 5396 C C . ASP B 1 317 ? 15.414 22.062 19.562 1 96.31 317 ASP B C 1
ATOM 5398 O O . ASP B 1 317 ? 15.008 21.922 18.406 1 96.31 317 ASP B O 1
ATOM 5402 N N . VAL B 1 318 ? 14.844 22.875 20.453 1 94.56 318 VAL B N 1
ATOM 5403 C CA . VAL B 1 318 ? 13.609 23.609 20.188 1 94.56 318 VAL B CA 1
ATOM 5404 C C . VAL B 1 318 ? 13.789 24.484 18.953 1 94.56 318 VAL B C 1
ATOM 5406 O O . VAL B 1 318 ? 12.836 24.703 18.188 1 94.56 318 VAL B O 1
ATOM 5409 N N . ASN B 1 319 ? 14.977 24.906 18.656 1 93.69 319 ASN B N 1
ATOM 5410 C CA . ASN B 1 319 ? 15.266 25.797 17.547 1 93.69 319 ASN B CA 1
ATOM 5411 C C . ASN B 1 319 ? 15.195 25.078 16.203 1 93.69 319 ASN B C 1
ATOM 5413 O O . ASN B 1 319 ? 15.148 25.703 15.148 1 93.69 319 ASN B O 1
ATOM 5417 N N . ASN B 1 320 ? 15.195 23.766 16.234 1 96.62 320 ASN B N 1
ATOM 5418 C CA . ASN B 1 320 ? 15.125 22.984 15.016 1 96.62 320 ASN B CA 1
ATOM 5419 C C . ASN B 1 320 ? 13.68 22.766 14.578 1 96.62 320 ASN B C 1
ATOM 5421 O O . ASN B 1 320 ? 13.422 22.031 13.625 1 96.62 320 ASN B O 1
ATOM 5425 N N . PHE B 1 321 ? 12.75 23.438 15.242 1 96.31 321 PHE B N 1
ATOM 5426 C CA . PHE B 1 321 ? 11.344 23.438 14.859 1 96.31 321 PHE B CA 1
ATOM 5427 C C . PHE B 1 321 ? 10.891 24.844 14.477 1 96.31 321 PHE B C 1
ATOM 5429 O O . PHE B 1 321 ? 10.031 25.422 15.133 1 96.31 321 PHE B O 1
ATOM 5436 N N . PRO B 1 322 ? 11.398 25.312 13.359 1 95.56 322 PRO B N 1
ATOM 5437 C CA . PRO B 1 322 ? 11.117 26.688 12.992 1 95.56 322 PRO B CA 1
ATOM 5438 C C . PRO B 1 322 ? 9.695 26.891 12.469 1 95.56 322 PRO B C 1
ATOM 5440 O O . PRO B 1 322 ? 9.086 25.938 11.969 1 95.56 322 PRO B O 1
ATOM 5443 N N . GLU B 1 323 ? 9.219 28.109 12.617 1 96.69 323 GLU B N 1
ATOM 5444 C CA . GLU B 1 323 ? 7.953 28.562 12.039 1 96.69 323 GLU B CA 1
ATOM 5445 C C . GLU B 1 323 ? 8.18 29.594 10.945 1 96.69 323 GLU B C 1
ATOM 5447 O O . GLU B 1 323 ? 9.031 30.484 11.086 1 96.69 323 GLU B O 1
ATOM 5452 N N . HIS B 1 324 ? 7.609 29.375 9.852 1 96.56 324 HIS B N 1
ATOM 5453 C CA . HIS B 1 324 ? 7.492 30.406 8.812 1 96.56 324 HIS B CA 1
ATOM 5454 C C . HIS B 1 324 ? 6.184 31.172 8.945 1 96.56 324 HIS B C 1
ATOM 5456 O O . HIS B 1 324 ? 5.145 30.734 8.453 1 96.56 324 HIS B O 1
ATOM 5462 N N . ILE B 1 325 ? 6.277 32.375 9.578 1 96.62 325 ILE B N 1
ATOM 5463 C CA . ILE B 1 325 ? 5.074 33.125 9.914 1 96.62 325 ILE B CA 1
ATOM 5464 C C . ILE B 1 325 ? 4.871 34.25 8.906 1 96.62 325 ILE B C 1
ATOM 5466 O O . ILE B 1 325 ? 5.758 35.094 8.711 1 96.62 325 ILE B O 1
ATOM 5470 N N . VAL B 1 326 ? 3.764 34.25 8.203 1 97.06 326 VAL B N 1
ATOM 5471 C CA . VAL B 1 326 ? 3.377 35.312 7.277 1 97.06 326 VAL B CA 1
ATOM 5472 C C . VAL B 1 326 ? 2.227 36.125 7.867 1 97.06 326 VAL B C 1
ATOM 5474 O O . VAL B 1 326 ? 1.527 35.656 8.766 1 97.06 326 VAL B O 1
ATOM 5477 N N . GLN B 1 327 ? 2.025 37.312 7.371 1 96.44 327 GLN B N 1
ATOM 5478 C CA . GLN B 1 327 ? 1.074 38.219 7.984 1 96.44 327 GLN B CA 1
ATOM 5479 C C . GLN B 1 327 ? -0.143 38.438 7.09 1 96.44 327 GLN B C 1
ATOM 5481 O O . GLN B 1 327 ? -0.011 38.531 5.867 1 96.44 327 GLN B O 1
ATOM 5486 N N . ALA B 1 328 ? -1.28 38.375 7.688 1 98 328 ALA B N 1
ATOM 5487 C CA . ALA B 1 328 ? -2.551 38.719 7.059 1 98 328 ALA B CA 1
ATOM 5488 C C . ALA B 1 328 ? -3.438 39.531 8.016 1 98 328 ALA B C 1
ATOM 5490 O O . ALA B 1 328 ? -4.602 39.188 8.219 1 98 328 ALA B O 1
ATOM 5491 N N . ILE B 1 329 ? -2.936 40.594 8.57 1 97.12 329 ILE B N 1
ATOM 5492 C CA . ILE B 1 329 ? -3.609 41.375 9.602 1 97.12 329 ILE B CA 1
ATOM 5493 C C . ILE B 1 329 ? -4.445 42.469 8.953 1 97.12 329 ILE B C 1
ATOM 5495 O O . ILE B 1 329 ? -4.035 43.062 7.949 1 97.12 329 ILE B O 1
ATOM 5499 N N . GLY B 1 330 ? -5.582 42.781 9.492 1 95.81 330 GLY B N 1
ATOM 5500 C CA . GLY B 1 330 ? -6.441 43.844 9.008 1 95.81 330 GLY B CA 1
ATOM 5501 C C . GLY B 1 330 ? -6.98 43.594 7.613 1 95.81 330 GLY B C 1
ATOM 5502 O O . GLY B 1 330 ? -7.535 42.5 7.348 1 95.81 330 GLY B O 1
ATOM 5503 N N . PRO B 1 331 ? -6.773 44.562 6.691 1 95.25 331 PRO B N 1
ATOM 5504 C CA . PRO B 1 331 ? -7.289 44.406 5.332 1 95.25 331 PRO B CA 1
ATOM 5505 C C . PRO B 1 331 ? -6.637 43.219 4.59 1 95.25 331 PRO B C 1
ATOM 5507 O O . PRO B 1 331 ? -7.215 42.688 3.639 1 95.25 331 PRO B O 1
ATOM 5510 N N . ASN B 1 332 ? -5.527 42.875 5.086 1 97.5 332 ASN B N 1
ATOM 5511 C CA . ASN B 1 332 ? -4.789 41.812 4.438 1 97.5 332 ASN B CA 1
ATOM 5512 C C . ASN B 1 332 ? -5.371 40.438 4.777 1 97.5 332 ASN B C 1
ATOM 5514 O O . ASN B 1 332 ? -4.953 39.406 4.215 1 97.5 332 ASN B O 1
ATOM 5518 N N . PHE B 1 333 ? -6.402 40.406 5.637 1 98.19 333 PHE B N 1
ATOM 5519 C CA . PHE B 1 333 ? -7.043 39.125 5.992 1 98.19 333 PHE B CA 1
ATOM 5520 C C . PHE B 1 333 ? -7.551 38.406 4.746 1 98.19 333 PHE B C 1
ATOM 5522 O O . PHE B 1 333 ? -7.539 37.188 4.684 1 98.19 333 PHE B O 1
ATOM 5529 N N . THR B 1 334 ? -7.891 39.156 3.736 1 97.12 334 THR B N 1
ATOM 5530 C CA . THR B 1 334 ? -8.43 38.625 2.496 1 97.12 334 THR B CA 1
ATOM 5531 C C . THR B 1 334 ? -7.395 37.719 1.796 1 97.12 334 THR B C 1
ATOM 5533 O O . THR B 1 334 ? -7.738 36.938 0.926 1 97.12 334 THR B O 1
ATOM 5536 N N . ASN B 1 335 ? -6.141 37.781 2.189 1 97.69 335 ASN B N 1
ATOM 5537 C CA . ASN B 1 335 ? -5.066 37.031 1.537 1 97.69 335 ASN B CA 1
ATOM 5538 C C . ASN B 1 335 ? -4.93 35.625 2.107 1 97.69 335 ASN B C 1
ATOM 5540 O O . ASN B 1 335 ? -4.152 34.812 1.6 1 97.69 335 ASN B O 1
ATOM 5544 N N . VAL B 1 336 ? -5.699 35.281 3.139 1 98.44 336 VAL B N 1
ATOM 5545 C CA . VAL B 1 336 ? -5.535 34.031 3.883 1 98.44 336 VAL B CA 1
ATOM 5546 C C . VAL B 1 336 ? -5.59 32.844 2.924 1 98.44 336 VAL B C 1
ATOM 5548 O O . VAL B 1 336 ? -4.707 31.984 2.938 1 98.44 336 VAL B O 1
ATOM 5551 N N . PRO B 1 337 ? -6.578 32.781 1.962 1 97.88 337 PRO B N 1
ATOM 5552 C CA . PRO B 1 337 ? -6.605 31.625 1.053 1 97.88 337 PRO B CA 1
ATOM 5553 C C . PRO B 1 337 ? -5.367 31.547 0.161 1 97.88 337 PRO B C 1
ATOM 5555 O O . PRO B 1 337 ? -4.82 30.469 -0.05 1 97.88 337 PRO B O 1
ATOM 5558 N N . GLN B 1 338 ? -4.93 32.656 -0.32 1 96 338 GLN B N 1
ATOM 5559 C CA . GLN B 1 338 ? -3.754 32.688 -1.181 1 96 338 GLN B CA 1
ATOM 5560 C C . GLN B 1 338 ? -2.5 32.281 -0.415 1 96 338 GLN B C 1
ATOM 5562 O O . GLN B 1 338 ? -1.642 31.578 -0.952 1 96 338 GLN B O 1
ATOM 5567 N N . LEU B 1 339 ? -2.402 32.812 0.775 1 97 339 LEU B N 1
ATOM 5568 C CA . LEU B 1 339 ? -1.26 32.438 1.602 1 97 339 LEU B CA 1
ATOM 5569 C C . LEU B 1 339 ? -1.234 30.922 1.849 1 97 339 LEU B C 1
ATOM 5571 O O . LEU B 1 339 ? -0.176 30.297 1.771 1 97 339 LEU B O 1
ATOM 5575 N N . TRP B 1 340 ? -2.371 30.328 2.131 1 96.62 340 TRP B N 1
ATOM 5576 C CA . TRP B 1 340 ? -2.447 28.891 2.332 1 96.62 340 TRP B CA 1
ATOM 5577 C C . TRP B 1 340 ? -1.961 28.141 1.095 1 96.62 340 TRP B C 1
ATOM 5579 O O . TRP B 1 340 ? -1.258 27.141 1.207 1 96.62 340 TRP B O 1
ATOM 5589 N N . THR B 1 341 ? -2.215 28.609 -0.12 1 93.62 341 THR B N 1
ATOM 5590 C CA . THR B 1 341 ? -1.862 27.938 -1.37 1 93.62 341 THR B CA 1
ATOM 5591 C C . THR B 1 341 ? -0.348 27.906 -1.554 1 93.62 341 THR B C 1
ATOM 5593 O O . THR B 1 341 ? 0.174 27.031 -2.26 1 93.62 341 THR B O 1
ATOM 5596 N N . GLN B 1 342 ? 0.315 28.828 -0.871 1 92.19 342 GLN B N 1
ATOM 5597 C CA . GLN B 1 342 ? 1.765 28.906 -1.011 1 92.19 342 GLN B CA 1
ATOM 5598 C C . GLN B 1 342 ? 2.443 27.688 -0.395 1 92.19 342 GLN B C 1
ATOM 5600 O O . GLN B 1 342 ? 3.613 27.406 -0.668 1 92.19 342 GLN B O 1
ATOM 5605 N N . LEU B 1 343 ? 1.704 26.969 0.445 1 89.12 343 LEU B N 1
ATOM 5606 C CA . LEU B 1 343 ? 2.178 25.703 0.996 1 89.12 343 LEU B CA 1
ATOM 5607 C C . LEU B 1 343 ? 2.643 24.766 -0.115 1 89.12 343 LEU B C 1
ATOM 5609 O O . LEU B 1 343 ? 3.609 24.031 0.058 1 89.12 343 LEU B O 1
ATOM 5613 N N . PHE B 1 344 ? 2.012 24.812 -1.221 1 87.5 344 PHE B N 1
ATOM 5614 C CA . PHE B 1 344 ? 2.217 23.844 -2.289 1 87.5 344 PHE B CA 1
ATOM 5615 C C . PHE B 1 344 ? 3.283 24.328 -3.264 1 87.5 344 PHE B C 1
ATOM 5617 O O . PHE B 1 344 ? 3.605 23.641 -4.234 1 87.5 344 PHE B O 1
ATOM 5624 N N . GLN B 1 345 ? 3.82 25.453 -2.967 1 84.25 345 GLN B N 1
ATOM 5625 C CA . GLN B 1 345 ? 4.898 26 -3.783 1 84.25 345 GLN B CA 1
ATOM 5626 C C . GLN B 1 345 ? 6.246 25.859 -3.086 1 84.25 345 GLN B C 1
ATOM 5628 O O . GLN B 1 345 ? 7.277 26.266 -3.623 1 84.25 345 GLN B O 1
ATOM 5633 N N . GLY B 1 346 ? 6.223 25.297 -1.939 1 81.69 346 GLY B N 1
ATOM 5634 C CA . GLY B 1 346 ? 7.449 25 -1.217 1 81.69 346 GLY B CA 1
ATOM 5635 C C . GLY B 1 346 ? 8.125 26.25 -0.655 1 81.69 346 GLY B C 1
ATOM 5636 O O . GLY B 1 346 ? 9.352 26.328 -0.624 1 81.69 346 GLY B O 1
ATOM 5637 N N . VAL B 1 347 ? 7.398 27.156 -0.159 1 81 347 VAL B N 1
ATOM 5638 C CA . VAL B 1 347 ? 7.969 28.422 0.266 1 81 347 VAL B CA 1
ATOM 5639 C C . VAL B 1 347 ? 8.445 28.328 1.713 1 81 347 VAL B C 1
ATOM 5641 O O . VAL B 1 347 ? 9.289 29.109 2.154 1 81 347 VAL B O 1
ATOM 5644 N N . ASN B 1 348 ? 7.957 27.391 2.426 1 85 348 ASN B N 1
ATOM 5645 C CA . ASN B 1 348 ? 8.188 27.422 3.867 1 85 348 ASN B CA 1
ATOM 5646 C C . ASN B 1 348 ? 9.258 26.422 4.285 1 85 348 ASN B C 1
ATOM 5648 O O . ASN B 1 348 ? 9.422 25.375 3.643 1 85 348 ASN B O 1
ATOM 5652 N N . ARG B 1 349 ? 9.977 26.812 5.266 1 90.94 349 ARG B N 1
ATOM 5653 C CA . ARG B 1 349 ? 10.781 25.922 6.09 1 90.94 349 ARG B CA 1
ATOM 5654 C C . ARG B 1 349 ? 10.117 25.688 7.445 1 90.94 349 ARG B C 1
ATOM 5656 O O . ARG B 1 349 ? 9.812 26.641 8.164 1 90.94 349 ARG B O 1
ATOM 5663 N N . GLY B 1 350 ? 9.898 24.469 7.758 1 95.88 350 GLY B N 1
ATOM 5664 C CA . GLY B 1 350 ? 9.172 24.172 8.984 1 95.88 350 GLY B CA 1
ATOM 5665 C C . GLY B 1 350 ? 7.691 24.5 8.891 1 95.88 350 GLY B C 1
ATOM 5666 O O . GLY B 1 350 ? 7.082 24.344 7.836 1 95.88 350 GLY B O 1
ATOM 5667 N N . LYS B 1 351 ? 7.09 24.875 10 1 97.69 351 LYS B N 1
ATOM 5668 C CA . LYS B 1 351 ? 5.645 25.062 10.094 1 97.69 351 LYS B CA 1
ATOM 5669 C C . LYS B 1 351 ? 5.23 26.391 9.469 1 97.69 351 LYS B C 1
ATOM 5671 O O . LYS B 1 351 ? 5.777 27.438 9.812 1 97.69 351 LYS B O 1
ATOM 5676 N N . TYR B 1 352 ? 4.289 26.328 8.531 1 97.25 352 TYR B N 1
ATOM 5677 C CA . TYR B 1 352 ? 3.76 27.5 7.863 1 97.25 352 TYR B CA 1
ATOM 5678 C C . TYR B 1 352 ? 2.547 28.047 8.609 1 97.25 352 TYR B C 1
ATOM 5680 O O . TYR B 1 352 ? 1.555 27.344 8.797 1 97.25 352 TYR B O 1
ATOM 5688 N N . ILE B 1 353 ? 2.66 29.312 9.117 1 98.06 353 ILE B N 1
ATOM 5689 C CA . ILE B 1 353 ? 1.645 29.922 9.977 1 98.06 353 ILE B CA 1
ATOM 5690 C C . ILE B 1 353 ? 1.259 31.297 9.43 1 98.06 353 ILE B C 1
ATOM 5692 O O . ILE B 1 353 ? 2.117 32.062 8.977 1 98.06 353 ILE B O 1
ATOM 5696 N N . THR B 1 354 ? -0.02 31.625 9.406 1 98.38 354 THR B N 1
ATOM 5697 C CA . THR B 1 354 ? -0.5 32.969 9.055 1 98.38 354 THR B CA 1
ATOM 5698 C C . THR B 1 354 ? -0.938 33.719 10.305 1 98.38 354 THR B C 1
ATOM 5700 O O . THR B 1 354 ? -1.799 33.25 11.055 1 98.38 354 THR B O 1
ATOM 5703 N N . GLN B 1 355 ? -0.359 34.844 10.555 1 98.25 355 GLN B N 1
ATOM 5704 C CA . GLN B 1 355 ? -0.79 35.719 11.641 1 98.25 355 GLN B CA 1
ATOM 5705 C C . GLN B 1 355 ? -1.907 36.656 11.188 1 98.25 355 GLN B C 1
ATOM 5707 O O . GLN B 1 355 ? -1.752 37.375 10.211 1 98.25 355 GLN B O 1
ATOM 5712 N N . VAL B 1 356 ? -3.047 36.625 11.945 1 98.5 356 VAL B N 1
ATOM 5713 C CA . VAL B 1 356 ? -4.195 37.375 11.445 1 98.5 356 VAL B CA 1
ATOM 5714 C C . VAL B 1 356 ? -4.551 38.5 12.438 1 98.5 356 VAL B C 1
ATOM 5716 O O . VAL B 1 356 ? -5.355 39.375 12.125 1 98.5 356 VAL B O 1
ATOM 5719 N N . ASN B 1 357 ? -4.027 38.469 13.633 1 97.75 357 ASN B N 1
ATOM 5720 C CA . ASN B 1 357 ? -4.098 39.594 14.578 1 97.75 357 ASN B CA 1
ATOM 5721 C C . ASN B 1 357 ? -2.766 39.812 15.297 1 97.75 357 ASN B C 1
ATOM 5723 O O . ASN B 1 357 ? -1.932 38.906 15.344 1 97.75 357 ASN B O 1
ATOM 5727 N N . GLU B 1 358 ? -2.604 40.969 15.82 1 92.69 358 GLU B N 1
ATOM 5728 C CA . GLU B 1 358 ? -1.367 41.312 16.516 1 92.69 358 GLU B CA 1
ATOM 5729 C C . GLU B 1 358 ? -1.26 40.531 17.844 1 92.69 358 GLU B C 1
ATOM 5731 O O . GLU B 1 358 ? -2.273 40.219 18.469 1 92.69 358 GLU B O 1
ATOM 5736 N N . TYR B 1 359 ? -0.276 40.031 18.031 1 83.12 359 TYR B N 1
ATOM 5737 C CA . TYR B 1 359 ? 0.128 39.375 19.281 1 83.12 359 TYR B CA 1
ATOM 5738 C C . TYR B 1 359 ? 1.431 39.938 19.797 1 83.12 359 TYR B C 1
ATOM 5740 O O . TYR B 1 359 ? 2.457 39.906 19.125 1 83.12 359 TYR B O 1
ATOM 5748 N N . ALA B 1 360 ? 1.353 40.969 20.828 1 63.19 360 ALA B N 1
ATOM 5749 C CA . ALA B 1 360 ? 2.578 41.531 21.391 1 63.19 360 ALA B CA 1
ATOM 5750 C C . ALA B 1 360 ? 3.348 40.469 22.188 1 63.19 360 ALA B C 1
ATOM 5752 O O . ALA B 1 360 ? 2.826 39.906 23.156 1 63.19 360 ALA B O 1
ATOM 5753 N N . GLN B 1 361 ? 4.223 39.719 21.578 1 57 361 GLN B N 1
ATOM 5754 C CA . GLN B 1 361 ? 5.074 38.75 22.266 1 57 361 GLN B CA 1
ATOM 5755 C C . GLN B 1 361 ? 5.645 39.312 23.547 1 57 361 GLN B C 1
ATOM 5757 O O . GLN B 1 361 ? 6.277 40.375 23.531 1 57 361 GLN B O 1
ATOM 5762 N N . GLY B 1 362 ? 4.949 39.469 24.547 1 46.84 362 GLY B N 1
ATOM 5763 C CA . GLY B 1 362 ? 5.707 39.875 25.719 1 46.84 362 GLY B CA 1
ATOM 5764 C C . GLY B 1 362 ? 7.035 39.156 25.859 1 46.84 362 GLY B C 1
ATOM 5765 O O . GLY B 1 362 ? 7.23 38.094 25.266 1 46.84 362 GLY B O 1
ATOM 5766 N N . ARG B 1 363 ? 8.32 39.875 26.047 1 43.66 363 ARG B N 1
ATOM 5767 C CA . ARG B 1 363 ? 9.703 39.469 26.281 1 43.66 363 ARG B CA 1
ATOM 5768 C C . ARG B 1 363 ? 9.773 38.188 27.109 1 43.66 363 ARG B C 1
ATOM 5770 O O . ARG B 1 363 ? 10.859 37.688 27.422 1 43.66 363 ARG B O 1
ATOM 5777 N N . GLU B 1 364 ? 8.805 37.688 27.828 1 39.56 364 GLU B N 1
ATOM 5778 C CA . GLU B 1 364 ? 9.164 36.906 29 1 39.56 364 GLU B CA 1
ATOM 5779 C C . GLU B 1 364 ? 9.523 35.469 28.625 1 39.56 364 GLU B C 1
ATOM 5781 O O . GLU B 1 364 ? 10.312 34.844 29.312 1 39.56 364 GLU B O 1
ATOM 5786 N N . SER B 1 365 ? 8.961 34.719 27.812 1 34.31 365 SER B N 1
ATOM 5787 C CA . SER B 1 365 ? 9.016 33.312 28.203 1 34.31 365 SER B CA 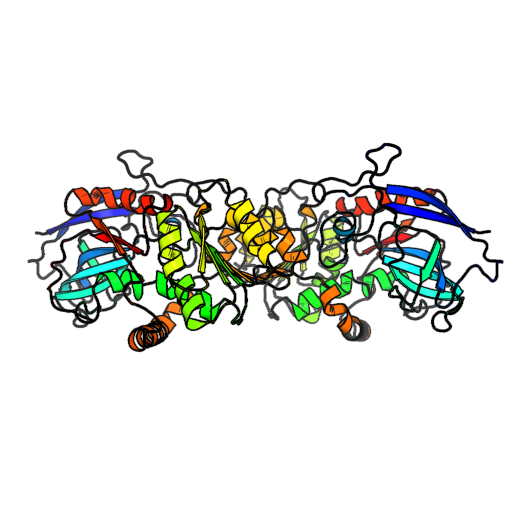1
ATOM 5788 C C . SER B 1 365 ? 10.281 32.625 27.656 1 34.31 365 SER B C 1
ATOM 5790 O O . SER B 1 365 ? 10.461 32.531 26.453 1 34.31 365 SER B O 1
ATOM 5792 N N . ARG B 1 366 ? 11.445 33.062 28.062 1 41.09 366 ARG B N 1
ATOM 5793 C CA . ARG B 1 366 ? 12.602 32.188 27.891 1 41.09 366 ARG B CA 1
ATOM 5794 C C . ARG B 1 366 ? 12.281 30.75 28.312 1 41.09 366 ARG B C 1
ATOM 5796 O O . ARG B 1 366 ? 11.953 30.516 29.484 1 41.09 366 ARG B O 1
ATOM 5803 N N . LEU B 1 367 ? 11.82 29.891 27.375 1 30.22 367 LEU B N 1
ATOM 5804 C CA . LEU B 1 367 ? 12.141 28.531 27.812 1 30.22 367 LEU B CA 1
ATOM 5805 C C . LEU B 1 367 ? 13.641 28.375 28.047 1 30.22 367 LEU B C 1
ATOM 5807 O O . LEU B 1 367 ? 14.453 28.906 27.297 1 30.22 367 LEU B O 1
#